Protein AF-A0A7V3ENQ7-F1 (afdb_monomer)

Structure (mmCIF, N/CA/C/O backbone):
data_AF-A0A7V3ENQ7-F1
#
_entry.id   AF-A0A7V3ENQ7-F1
#
loop_
_atom_site.group_PDB
_atom_site.id
_atom_site.type_symbol
_atom_site.label_atom_id
_atom_site.label_alt_id
_atom_site.label_comp_id
_atom_site.label_asym_id
_atom_site.label_entity_id
_atom_site.label_seq_id
_atom_site.pdbx_PDB_ins_code
_atom_site.Cartn_x
_atom_site.Cartn_y
_atom_site.Cartn_z
_atom_site.occupancy
_atom_site.B_iso_or_equiv
_atom_site.auth_seq_id
_atom_site.auth_comp_id
_atom_site.auth_asym_id
_atom_site.auth_atom_id
_atom_site.pdbx_PDB_model_num
ATOM 1 N N . MET A 1 1 ? 1.876 -12.718 -25.142 1.00 36.97 1 MET A N 1
ATOM 2 C CA . MET A 1 1 ? 2.308 -11.353 -25.501 1.00 36.97 1 MET A CA 1
ATOM 3 C C . MET A 1 1 ? 3.352 -10.973 -24.478 1.00 36.97 1 MET A C 1
ATOM 5 O O . MET A 1 1 ? 3.002 -10.937 -23.303 1.00 36.97 1 MET A O 1
ATOM 9 N N . SER A 1 2 ? 4.624 -10.884 -24.873 1.00 44.28 2 SER A N 1
ATOM 10 C CA . SER A 1 2 ? 5.681 -10.521 -23.932 1.00 44.28 2 SER A CA 1
ATOM 11 C C . SER A 1 2 ? 5.459 -9.088 -23.464 1.00 44.28 2 SER A C 1
ATOM 13 O O . SER A 1 2 ? 5.068 -8.216 -24.240 1.00 44.28 2 SER A O 1
ATOM 15 N N . ASP A 1 3 ? 5.636 -8.865 -22.168 1.00 67.50 3 ASP A N 1
ATOM 16 C CA . ASP A 1 3 ? 5.679 -7.521 -21.619 1.00 67.50 3 ASP A CA 1
ATOM 17 C C . ASP A 1 3 ? 6.991 -6.889 -22.104 1.00 67.50 3 ASP A C 1
ATOM 19 O O . ASP A 1 3 ? 8.054 -7.132 -21.536 1.00 67.50 3 ASP A O 1
ATOM 23 N N . SER A 1 4 ? 6.948 -6.153 -23.219 1.00 72.25 4 SER A N 1
ATOM 24 C CA . SER A 1 4 ? 8.139 -5.573 -23.864 1.00 72.25 4 SER A CA 1
ATOM 25 C C . SER A 1 4 ? 8.942 -4.665 -22.924 1.00 72.25 4 SER A C 1
ATOM 27 O O . SER A 1 4 ? 10.122 -4.422 -23.158 1.00 72.25 4 SER A O 1
ATOM 29 N N . LEU A 1 5 ? 8.333 -4.194 -21.829 1.00 81.75 5 LEU A N 1
ATOM 30 C CA . LEU A 1 5 ? 9.021 -3.445 -20.784 1.00 81.75 5 LEU A CA 1
ATOM 31 C C . LEU A 1 5 ? 9.918 -4.348 -19.915 1.00 81.75 5 LEU A C 1
ATOM 33 O O . LEU A 1 5 ? 10.999 -3.932 -19.504 1.00 81.75 5 LEU A O 1
ATOM 37 N N . VAL A 1 6 ? 9.521 -5.601 -19.681 1.00 80.50 6 VAL A N 1
ATOM 38 C CA . VAL A 1 6 ? 10.340 -6.601 -18.973 1.00 80.50 6 VAL A CA 1
ATOM 39 C C . VAL A 1 6 ? 11.593 -6.947 -19.776 1.00 80.50 6 VAL A C 1
ATOM 41 O O . VAL A 1 6 ? 12.679 -7.028 -19.206 1.00 80.50 6 VAL A O 1
ATOM 44 N N . GLU A 1 7 ? 11.475 -7.101 -21.098 1.00 82.56 7 GLU A N 1
ATOM 45 C CA . GLU A 1 7 ? 12.634 -7.318 -21.980 1.00 82.56 7 GLU A CA 1
ATOM 46 C C . GLU A 1 7 ? 13.623 -6.142 -21.915 1.00 82.56 7 GLU A C 1
ATOM 48 O O . GLU A 1 7 ? 14.837 -6.350 -21.855 1.00 82.56 7 GLU A O 1
ATOM 53 N N . LEU A 1 8 ? 13.093 -4.918 -21.835 1.00 88.81 8 LEU A N 1
ATOM 54 C CA . LEU A 1 8 ? 13.841 -3.672 -21.668 1.00 88.81 8 LEU A CA 1
ATOM 55 C C . LEU A 1 8 ? 14.684 -3.688 -20.384 1.00 88.81 8 LEU A C 1
ATOM 57 O O . LEU A 1 8 ? 15.897 -3.477 -20.424 1.00 88.81 8 LEU A O 1
ATOM 61 N N . TRP A 1 9 ? 14.060 -4.018 -19.251 1.00 89.44 9 TRP A N 1
ATOM 62 C CA . TRP A 1 9 ? 14.733 -4.070 -17.951 1.00 89.44 9 TRP A CA 1
ATOM 63 C C . TRP A 1 9 ? 15.719 -5.227 -17.826 1.00 89.44 9 TRP A C 1
ATOM 65 O O . TRP A 1 9 ? 16.797 -5.047 -17.265 1.00 89.44 9 TRP A O 1
ATOM 75 N N . ASN A 1 10 ? 15.417 -6.386 -18.411 1.00 85.31 10 ASN A N 1
ATOM 76 C CA . ASN A 1 10 ? 16.356 -7.508 -18.446 1.00 85.31 10 ASN A CA 1
ATOM 77 C C . ASN A 1 10 ? 17.623 -7.174 -19.254 1.00 85.31 10 ASN A C 1
ATOM 79 O O . ASN A 1 10 ? 18.696 -7.701 -18.968 1.00 85.31 10 ASN A O 1
ATOM 83 N N . ARG A 1 11 ? 17.523 -6.285 -20.251 1.00 91.25 11 ARG A N 1
ATOM 84 C CA . ARG A 1 11 ? 18.664 -5.827 -21.060 1.00 91.25 11 ARG A CA 1
ATOM 85 C C . ARG A 1 11 ? 19.467 -4.704 -20.390 1.00 91.25 11 ARG A C 1
ATOM 87 O O . ARG A 1 11 ? 20.580 -4.420 -20.829 1.00 91.25 11 ARG A O 1
ATOM 94 N N . ALA A 1 12 ? 18.950 -4.084 -19.325 1.00 91.94 12 ALA A N 1
ATOM 95 C CA . ALA A 1 12 ? 19.551 -2.901 -18.708 1.00 91.94 12 ALA A CA 1
ATOM 96 C C . ALA A 1 12 ? 20.969 -3.129 -18.164 1.00 91.94 12 ALA A C 1
ATOM 98 O O . ALA A 1 12 ? 21.810 -2.239 -18.285 1.00 91.94 12 ALA A O 1
ATOM 99 N N . ASP A 1 13 ? 21.270 -4.320 -17.644 1.00 88.75 13 ASP A N 1
ATOM 100 C CA . ASP A 1 13 ? 22.594 -4.648 -17.095 1.00 88.75 13 ASP A CA 1
ATOM 101 C C . ASP A 1 13 ? 23.530 -5.367 -18.082 1.00 88.75 13 ASP A C 1
ATOM 103 O O . ASP A 1 13 ? 24.673 -5.667 -17.731 1.00 88.75 13 ASP A O 1
ATOM 107 N N . ALA A 1 14 ? 23.113 -5.595 -19.334 1.00 90.25 14 ALA A N 1
ATOM 108 C CA . ALA A 1 14 ? 24.039 -6.029 -20.383 1.00 90.25 14 ALA A CA 1
ATOM 109 C C . ALA A 1 14 ? 25.097 -4.940 -20.611 1.00 90.25 14 ALA A C 1
ATOM 111 O O . ALA A 1 14 ? 24.766 -3.765 -20.514 1.00 90.25 14 ALA A O 1
ATOM 112 N N . ARG A 1 15 ? 26.356 -5.272 -20.936 1.00 87.50 15 ARG A N 1
ATOM 113 C CA . ARG A 1 15 ? 27.377 -4.246 -21.260 1.00 87.50 15 ARG A CA 1
ATOM 114 C C . ARG A 1 15 ? 26.937 -3.398 -22.458 1.00 87.50 15 ARG A C 1
ATOM 116 O O . ARG A 1 15 ? 26.977 -2.170 -22.397 1.00 87.50 15 ARG A O 1
ATOM 123 N N . GLU A 1 16 ? 26.396 -4.065 -23.470 1.00 90.00 16 GLU A N 1
ATOM 124 C CA . GLU A 1 16 ? 25.780 -3.466 -24.649 1.00 90.00 16 GLU A CA 1
ATOM 125 C C . GLU A 1 16 ? 24.264 -3.696 -24.595 1.00 90.00 16 GLU A C 1
ATOM 127 O O . GLU A 1 16 ? 23.785 -4.792 -24.887 1.00 90.00 16 GLU A O 1
ATOM 132 N N . PRO A 1 17 ? 23.477 -2.690 -24.186 1.00 92.94 17 PRO A N 1
ATOM 133 C CA . PRO A 1 17 ? 22.050 -2.831 -23.933 1.00 92.94 17 PRO A CA 1
ATOM 134 C C . PRO A 1 17 ? 21.263 -2.637 -25.237 1.00 92.94 17 PRO A C 1
ATOM 136 O O . PRO A 1 17 ? 20.407 -1.756 -25.348 1.00 92.94 17 PRO A O 1
ATOM 139 N N . ARG A 1 18 ? 21.649 -3.397 -26.263 1.00 93.00 18 ARG A N 1
ATOM 140 C CA . ARG A 1 18 ? 21.190 -3.232 -27.642 1.00 93.00 18 ARG A CA 1
ATOM 141 C C . ARG A 1 18 ? 20.145 -4.281 -27.998 1.00 93.00 18 ARG A C 1
ATOM 143 O O . ARG A 1 18 ? 20.180 -5.380 -27.454 1.00 93.00 18 ARG A O 1
ATOM 150 N N . PHE A 1 19 ? 19.257 -3.942 -28.923 1.00 91.69 19 PHE A N 1
ATOM 151 C CA . PHE A 1 19 ? 18.275 -4.825 -29.543 1.00 91.69 19 PHE A CA 1
ATOM 152 C C . PHE A 1 19 ? 18.487 -4.811 -31.055 1.00 91.69 19 PHE A C 1
ATOM 154 O O . PHE A 1 19 ? 18.636 -3.748 -31.667 1.00 91.69 19 PHE A O 1
ATOM 161 N N . SER A 1 20 ? 18.511 -5.994 -31.652 1.00 89.75 20 SER A N 1
ATOM 162 C CA . SER A 1 20 ? 18.558 -6.183 -33.100 1.00 89.75 20 SER A CA 1
ATOM 163 C C . SER A 1 20 ? 17.217 -5.847 -33.756 1.00 89.75 20 SER A C 1
ATOM 165 O O . SER A 1 20 ? 16.162 -5.881 -33.120 1.00 89.75 20 SER A O 1
ATOM 167 N N . GLY A 1 21 ? 17.245 -5.564 -35.058 1.00 87.56 21 GLY A N 1
ATOM 168 C CA . GLY A 1 21 ? 16.031 -5.365 -35.846 1.00 87.56 21 GLY A CA 1
ATOM 169 C C . GLY A 1 21 ? 15.117 -6.592 -35.852 1.00 87.56 21 GLY A C 1
ATOM 170 O O . GLY A 1 21 ? 13.901 -6.436 -35.892 1.00 87.56 21 GLY A O 1
ATOM 171 N N . ASP A 1 22 ? 15.687 -7.797 -35.746 1.00 84.19 22 ASP A N 1
ATOM 172 C CA . ASP A 1 22 ? 14.927 -9.047 -35.635 1.00 84.19 22 ASP A CA 1
ATOM 173 C C . ASP A 1 22 ? 14.180 -9.147 -34.291 1.00 84.19 22 ASP A C 1
ATOM 175 O O . ASP A 1 22 ? 12.995 -9.473 -34.278 1.00 84.19 22 ASP A O 1
ATOM 179 N N . GLU A 1 23 ? 14.826 -8.803 -33.167 1.00 86.88 23 GLU A N 1
ATOM 180 C CA . GLU A 1 23 ? 14.172 -8.755 -31.846 1.00 86.88 23 GLU A CA 1
ATOM 181 C C . GLU A 1 23 ? 13.041 -7.721 -31.815 1.00 86.88 23 GLU A C 1
ATOM 183 O O . GLU A 1 23 ? 11.924 -8.021 -31.402 1.00 86.88 23 GLU A O 1
ATOM 188 N N . VAL A 1 24 ? 13.316 -6.508 -32.300 1.00 88.75 24 VAL A N 1
ATOM 189 C CA . VAL A 1 24 ? 12.332 -5.417 -32.322 1.00 88.75 24 VAL A CA 1
ATOM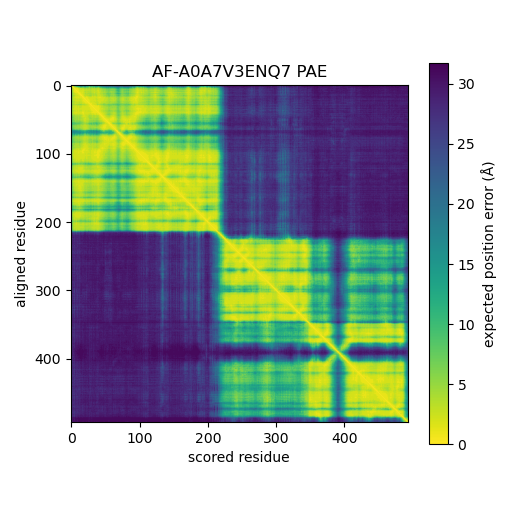 190 C C . VAL A 1 24 ? 11.184 -5.716 -33.288 1.00 88.75 24 VAL A C 1
ATOM 192 O O . VAL A 1 24 ? 10.040 -5.362 -33.011 1.00 88.75 24 VAL A O 1
ATOM 195 N N . GLY A 1 25 ? 11.461 -6.399 -34.401 1.00 85.62 25 GLY A N 1
ATOM 196 C CA . GLY A 1 25 ? 10.451 -6.850 -35.358 1.00 85.62 25 GLY A CA 1
ATOM 197 C C . GLY A 1 25 ? 9.540 -7.962 -34.828 1.00 85.62 25 GLY A C 1
ATOM 198 O O . GLY A 1 25 ? 8.466 -8.171 -35.386 1.00 85.62 25 GLY A O 1
ATOM 199 N N . ALA A 1 26 ? 9.940 -8.660 -33.760 1.00 86.31 26 ALA A N 1
ATOM 200 C CA . ALA A 1 26 ? 9.102 -9.647 -33.079 1.00 86.31 26 ALA A CA 1
ATOM 201 C C . ALA A 1 26 ? 8.132 -9.016 -32.062 1.00 86.31 26 ALA A C 1
ATOM 203 O O . ALA A 1 26 ? 7.212 -9.689 -31.587 1.00 86.31 26 ALA A O 1
ATOM 204 N N . TRP A 1 27 ? 8.319 -7.740 -31.710 1.00 87.81 27 TRP A N 1
ATOM 205 C CA . TRP A 1 27 ? 7.384 -7.012 -30.856 1.00 87.81 27 TRP A CA 1
ATOM 206 C C . TRP A 1 27 ? 6.069 -6.723 -31.584 1.00 87.81 27 TRP A C 1
ATOM 208 O O . TRP A 1 27 ? 5.997 -6.709 -32.810 1.00 87.81 27 TRP A O 1
ATOM 218 N N . ALA A 1 28 ? 5.011 -6.457 -30.815 1.00 86.62 28 ALA A N 1
ATOM 219 C CA . ALA A 1 28 ? 3.743 -6.033 -31.396 1.00 86.62 28 ALA A CA 1
ATOM 220 C C . ALA A 1 28 ? 3.892 -4.699 -32.154 1.00 86.62 28 ALA A C 1
ATOM 222 O O . ALA A 1 28 ? 4.667 -3.820 -31.758 1.00 86.62 28 ALA A O 1
ATOM 223 N N . ASP A 1 29 ? 3.105 -4.538 -33.220 1.00 86.38 29 ASP A N 1
ATOM 224 C CA . ASP A 1 29 ? 3.149 -3.356 -34.079 1.00 86.38 29 ASP A CA 1
ATOM 225 C C . ASP A 1 29 ? 3.045 -2.052 -33.272 1.00 86.38 29 ASP A C 1
ATOM 227 O O . ASP A 1 29 ? 2.186 -1.876 -32.406 1.00 86.38 29 ASP A O 1
ATOM 231 N N . GLY A 1 30 ? 3.952 -1.115 -33.556 1.00 87.25 30 GLY A N 1
ATOM 232 C CA . GLY A 1 30 ? 3.986 0.203 -32.920 1.00 87.25 30 GLY A CA 1
ATOM 233 C C . GLY A 1 30 ? 4.641 0.258 -31.534 1.00 87.25 30 GLY A C 1
ATOM 234 O O . GLY A 1 30 ? 4.912 1.364 -31.065 1.00 87.25 30 GLY A O 1
ATOM 235 N N . VAL A 1 31 ? 4.976 -0.874 -30.898 1.00 89.06 31 VAL A N 1
ATOM 236 C CA . VAL A 1 31 ? 5.650 -0.886 -29.582 1.00 89.06 31 VAL A CA 1
ATOM 237 C C . VAL A 1 31 ? 7.009 -0.194 -29.643 1.00 89.06 31 VAL A C 1
ATOM 239 O O . VAL A 1 31 ? 7.271 0.694 -28.838 1.00 89.06 31 VAL A O 1
ATOM 242 N N . ALA A 1 32 ? 7.846 -0.534 -30.626 1.00 89.81 32 ALA A N 1
ATOM 243 C CA . ALA A 1 32 ? 9.172 0.065 -30.790 1.00 89.81 32 ALA A CA 1
ATOM 244 C C . ALA A 1 32 ? 9.101 1.589 -30.943 1.00 89.81 32 ALA A C 1
ATOM 246 O O . ALA A 1 32 ? 9.816 2.331 -30.273 1.00 89.81 32 ALA A O 1
ATOM 247 N N . LYS A 1 33 ? 8.172 2.055 -31.787 1.00 91.06 33 LYS A N 1
ATOM 248 C CA . LYS A 1 33 ? 7.917 3.480 -31.988 1.00 91.06 33 LYS A CA 1
ATOM 249 C C . LYS A 1 33 ? 7.481 4.139 -30.682 1.00 91.06 33 LYS A C 1
ATOM 251 O O . LYS A 1 33 ? 8.047 5.153 -30.307 1.00 91.06 33 LYS A O 1
ATOM 256 N N . ARG A 1 34 ? 6.540 3.535 -29.954 1.00 90.62 34 ARG A N 1
ATOM 257 C CA . ARG A 1 34 ? 6.065 4.055 -28.668 1.00 90.62 34 ARG A CA 1
ATOM 258 C C . ARG A 1 34 ? 7.189 4.143 -27.635 1.00 90.62 34 ARG A C 1
ATOM 260 O O . ARG A 1 34 ? 7.300 5.158 -26.963 1.00 90.62 34 ARG A O 1
ATOM 267 N N . LEU A 1 35 ? 8.030 3.115 -27.515 1.00 92.12 35 LEU A N 1
ATOM 268 C CA . LEU A 1 35 ? 9.184 3.127 -26.611 1.00 92.12 35 LEU A CA 1
ATOM 269 C C . LEU A 1 35 ? 10.190 4.224 -26.988 1.00 92.12 35 LEU A C 1
ATOM 271 O O . LEU A 1 35 ? 10.730 4.878 -26.098 1.00 92.12 35 LEU A O 1
ATOM 275 N N . ALA A 1 36 ? 10.408 4.450 -28.285 1.00 93.19 36 ALA A N 1
ATOM 276 C CA . ALA A 1 36 ? 11.270 5.515 -28.786 1.00 93.19 36 ALA A CA 1
ATOM 277 C C . ALA A 1 36 ? 10.685 6.914 -28.540 1.00 93.19 36 ALA A C 1
ATOM 279 O O . ALA A 1 36 ? 11.388 7.794 -28.050 1.00 93.19 36 ALA A O 1
ATOM 280 N N . ASP A 1 37 ? 9.389 7.099 -28.798 1.00 91.88 37 ASP A N 1
ATOM 281 C CA . ASP A 1 37 ? 8.661 8.349 -28.545 1.00 91.88 37 ASP A CA 1
ATOM 282 C C . ASP A 1 37 ? 8.647 8.690 -27.040 1.00 91.88 37 ASP A C 1
ATOM 284 O O . ASP A 1 37 ? 8.674 9.859 -26.661 1.00 91.88 37 ASP A O 1
ATOM 288 N N . CYS A 1 38 ? 8.675 7.672 -26.171 1.00 90.81 38 CYS A N 1
ATOM 289 C CA . CYS A 1 38 ? 8.813 7.825 -24.718 1.00 90.81 38 CYS A CA 1
ATOM 290 C C . CYS A 1 38 ? 10.265 8.034 -24.247 1.00 90.81 38 CYS A C 1
ATOM 292 O O . CYS A 1 38 ? 10.496 8.168 -23.046 1.00 90.81 38 CYS A O 1
ATOM 294 N N . GLY A 1 39 ? 11.247 8.010 -25.154 1.00 93.56 39 GLY A N 1
ATOM 295 C CA . GLY A 1 39 ? 12.667 8.143 -24.828 1.00 93.56 39 GLY A CA 1
ATOM 296 C C . GLY A 1 39 ? 13.262 6.950 -24.072 1.00 93.56 39 GLY A C 1
ATOM 297 O O . GLY A 1 39 ? 14.242 7.117 -23.359 1.00 93.56 39 GLY A O 1
ATOM 298 N N . LEU A 1 40 ? 12.676 5.752 -24.169 1.00 94.31 40 LEU A N 1
ATOM 299 C CA . LEU A 1 40 ? 13.190 4.557 -23.480 1.00 94.31 40 LEU A CA 1
ATOM 300 C C . LEU A 1 40 ? 14.239 3.813 -24.312 1.00 94.31 40 LEU A C 1
ATOM 302 O O . LEU A 1 40 ? 15.171 3.218 -23.769 1.00 94.31 40 LEU A O 1
ATOM 306 N N . ILE A 1 41 ? 14.091 3.863 -25.634 1.00 95.25 41 ILE A N 1
ATOM 307 C CA . ILE A 1 41 ? 15.062 3.342 -26.593 1.00 95.25 41 ILE A CA 1
ATOM 308 C C . ILE A 1 41 ? 15.382 4.405 -27.632 1.00 95.25 41 ILE A C 1
ATOM 310 O O . ILE A 1 41 ? 14.550 5.252 -27.950 1.00 95.25 41 ILE A O 1
ATOM 314 N N . ARG A 1 42 ? 16.566 4.319 -28.226 1.00 95.50 42 ARG A N 1
ATOM 315 C CA . ARG A 1 42 ? 16.942 5.127 -29.384 1.00 95.50 42 ARG A CA 1
ATOM 316 C C . ARG A 1 42 ? 17.550 4.253 -30.463 1.00 95.50 42 ARG A C 1
ATOM 318 O O . ARG A 1 42 ? 18.205 3.254 -30.172 1.00 95.50 42 ARG A O 1
ATOM 325 N N . ARG A 1 43 ? 17.324 4.626 -31.720 1.00 94.50 43 ARG A N 1
ATOM 326 C CA . ARG A 1 43 ? 17.978 3.966 -32.848 1.00 94.50 43 ARG A CA 1
ATOM 327 C C . ARG A 1 43 ? 19.461 4.329 -32.841 1.00 94.50 43 ARG A C 1
ATOM 329 O O . ARG A 1 43 ? 19.805 5.497 -32.665 1.00 94.50 43 ARG A O 1
ATOM 336 N N . THR A 1 44 ? 20.308 3.334 -33.056 1.00 93.50 44 THR A N 1
ATOM 337 C CA . THR A 1 44 ? 21.751 3.506 -33.217 1.00 93.50 44 THR A CA 1
ATOM 338 C C . THR A 1 44 ? 22.169 3.176 -34.653 1.00 93.50 44 THR A C 1
ATOM 340 O O . THR A 1 44 ? 21.326 3.001 -35.543 1.00 93.50 44 THR A O 1
ATOM 343 N N . GLU A 1 45 ? 23.470 3.178 -34.904 1.00 92.50 45 GLU A N 1
ATOM 344 C CA . GLU A 1 45 ? 24.058 2.754 -36.170 1.00 92.50 45 GLU A CA 1
ATOM 345 C C . GLU A 1 45 ? 23.594 1.344 -36.568 1.00 92.50 45 GLU A C 1
ATOM 347 O O . GLU A 1 45 ? 23.321 0.487 -35.728 1.00 92.50 45 GLU A O 1
ATOM 352 N N . ASN A 1 46 ? 23.410 1.132 -37.872 1.00 91.50 46 ASN A N 1
ATOM 353 C CA . ASN A 1 46 ? 22.965 -0.166 -38.369 1.00 91.50 46 ASN A CA 1
ATOM 354 C C . ASN A 1 46 ? 24.054 -1.219 -38.123 1.00 91.50 46 ASN A C 1
ATOM 356 O O . ASN A 1 46 ? 25.240 -0.903 -38.184 1.00 91.50 46 ASN A O 1
ATOM 360 N N . VAL A 1 47 ? 23.654 -2.475 -37.930 1.00 90.00 47 VAL A N 1
ATOM 361 C CA . VAL A 1 47 ? 24.617 -3.580 -37.871 1.00 90.00 47 VAL A CA 1
ATOM 362 C C . VAL A 1 47 ? 25.264 -3.812 -39.236 1.00 90.00 47 VAL A C 1
ATOM 364 O O . VAL A 1 47 ? 24.609 -3.729 -40.280 1.00 90.00 47 VAL A O 1
ATOM 367 N N . GLU A 1 48 ? 26.558 -4.114 -39.215 1.00 90.31 48 GLU A N 1
ATOM 368 C CA . GLU A 1 48 ? 27.350 -4.406 -40.415 1.00 90.31 48 GLU A CA 1
ATOM 369 C C . GLU A 1 48 ? 27.351 -5.899 -40.763 1.00 90.31 48 GLU A C 1
ATOM 371 O O . GLU A 1 48 ? 27.637 -6.257 -41.901 1.00 90.31 48 GLU A O 1
ATOM 376 N N . SER A 1 49 ? 26.949 -6.757 -39.823 1.00 88.56 49 SER A N 1
ATOM 377 C CA . SER A 1 49 ? 26.815 -8.202 -39.997 1.00 88.56 49 SER A CA 1
ATOM 378 C C . SER A 1 49 ? 25.486 -8.709 -39.438 1.00 88.56 49 SER A C 1
ATOM 380 O O . SER A 1 49 ? 24.885 -8.094 -38.552 1.00 88.56 49 SER A O 1
ATOM 382 N N . VAL A 1 50 ? 24.987 -9.821 -39.981 1.00 85.38 50 VAL A N 1
ATOM 383 C CA . VAL A 1 50 ? 23.740 -10.459 -39.525 1.00 85.38 50 VAL A CA 1
ATOM 384 C C . VAL A 1 50 ? 23.863 -11.977 -39.493 1.00 85.38 50 VAL A C 1
ATOM 386 O O . VAL A 1 50 ? 24.630 -12.573 -40.247 1.00 85.38 50 VAL A O 1
ATOM 389 N N . VAL A 1 51 ? 23.049 -12.606 -38.645 1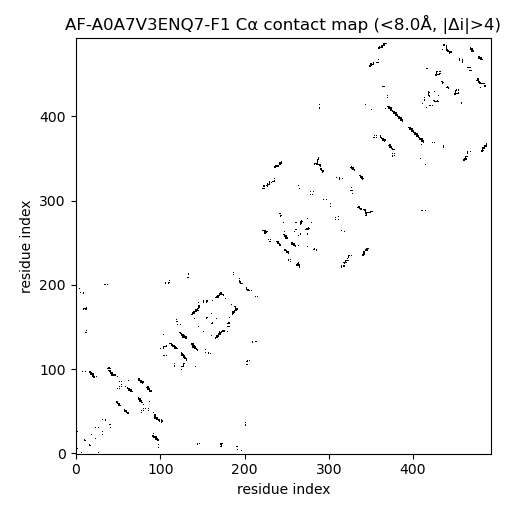.00 83.50 51 VAL A N 1
ATOM 390 C CA . VAL A 1 51 ? 22.835 -14.056 -38.666 1.00 83.50 51 VAL A CA 1
ATOM 391 C C . VAL A 1 51 ? 22.012 -14.422 -39.904 1.00 83.50 51 VAL A C 1
ATOM 393 O O . VAL A 1 51 ? 20.928 -13.871 -40.143 1.00 83.50 51 VAL A O 1
ATOM 396 N N . CYS A 1 52 ? 22.534 -15.354 -40.696 1.00 81.25 52 CYS A N 1
ATOM 397 C CA . CYS A 1 52 ? 21.854 -15.917 -41.852 1.00 81.25 52 CYS A CA 1
ATOM 398 C C . CYS A 1 52 ? 20.610 -16.702 -41.418 1.00 81.25 52 CYS A C 1
ATOM 400 O O . CYS A 1 52 ? 20.696 -17.611 -40.600 1.00 81.25 52 CYS A O 1
ATOM 402 N N . ASP A 1 53 ? 19.459 -16.370 -42.001 1.00 83.00 53 ASP A N 1
ATOM 403 C CA . ASP A 1 53 ? 18.170 -17.038 -41.776 1.00 83.00 53 ASP A CA 1
ATOM 404 C C . ASP A 1 53 ? 17.869 -18.127 -42.821 1.00 83.00 53 ASP A C 1
ATOM 406 O O . ASP A 1 53 ? 16.838 -18.792 -42.743 1.00 83.00 53 ASP A O 1
ATOM 410 N N . ALA A 1 54 ? 18.753 -18.305 -43.807 1.00 78.44 54 ALA A N 1
ATOM 411 C CA . ALA A 1 54 ? 18.572 -19.273 -44.884 1.00 78.44 54 ALA A CA 1
ATOM 412 C C . ALA A 1 54 ? 19.201 -20.642 -44.585 1.00 78.44 54 ALA A C 1
ATOM 414 O O . ALA A 1 54 ? 18.637 -21.650 -44.994 1.00 78.44 54 ALA A O 1
ATOM 415 N N . CYS A 1 55 ? 20.354 -20.687 -43.907 1.00 77.31 55 CYS A N 1
ATOM 416 C CA . CYS A 1 55 ? 21.036 -21.944 -43.579 1.00 77.31 55 CYS A CA 1
ATOM 417 C C . CYS A 1 55 ? 20.616 -22.468 -42.205 1.00 77.31 55 CYS A C 1
ATOM 419 O O . CYS A 1 55 ? 20.278 -21.700 -41.304 1.00 77.31 55 CYS A O 1
ATOM 421 N N . ALA A 1 56 ? 20.724 -23.782 -42.012 1.00 71.19 56 ALA A N 1
ATOM 422 C CA . ALA A 1 56 ? 20.429 -24.399 -40.719 1.00 71.19 56 ALA A CA 1
ATOM 423 C C . ALA A 1 56 ? 21.453 -24.016 -39.631 1.00 71.19 56 ALA A C 1
ATOM 425 O O . ALA A 1 56 ? 21.129 -24.032 -38.446 1.00 71.19 56 ALA A O 1
ATOM 426 N N . GLY A 1 57 ? 22.684 -23.676 -40.032 1.00 69.06 57 GLY A N 1
ATOM 427 C CA . GLY A 1 57 ? 23.777 -23.344 -39.116 1.00 69.06 57 GLY A CA 1
ATOM 428 C C . GLY A 1 57 ? 23.722 -21.941 -38.505 1.00 69.06 57 GLY A C 1
ATOM 429 O O . GLY A 1 57 ? 24.447 -21.694 -37.546 1.00 69.06 57 GLY A O 1
ATOM 430 N N . GLY A 1 58 ? 22.904 -21.024 -39.039 1.00 79.75 58 GLY A N 1
ATOM 431 C CA . GLY A 1 58 ? 22.797 -19.654 -38.524 1.00 79.75 58 GLY A CA 1
ATOM 432 C C . GLY A 1 58 ? 24.136 -18.908 -38.483 1.00 79.75 58 GLY A C 1
ATOM 433 O O . GLY A 1 58 ? 24.473 -18.295 -37.471 1.00 79.75 58 GLY A O 1
ATOM 434 N N . HIS A 1 59 ? 24.944 -18.993 -39.547 1.00 79.12 59 HIS A N 1
ATOM 435 C CA . HIS A 1 59 ? 26.255 -18.337 -39.567 1.00 79.12 59 HIS A CA 1
ATOM 436 C C . HIS A 1 59 ? 26.115 -16.806 -39.580 1.00 79.12 59 HIS A C 1
ATOM 438 O O . HIS A 1 59 ? 25.147 -16.267 -40.117 1.00 79.12 59 HIS A O 1
ATOM 444 N N . VAL A 1 60 ? 27.087 -16.106 -38.994 1.00 86.19 60 VAL A N 1
ATOM 445 C CA . VAL A 1 60 ? 27.175 -14.637 -39.028 1.00 86.19 60 VAL A CA 1
ATOM 446 C C . VAL A 1 60 ? 28.000 -14.228 -40.241 1.00 86.19 60 VAL A C 1
ATOM 448 O O . VAL A 1 60 ? 29.067 -14.794 -40.466 1.00 86.19 60 VAL A O 1
ATOM 451 N N . GLU A 1 61 ? 27.511 -13.266 -41.019 1.00 89.56 61 GLU A N 1
ATOM 452 C CA . GLU A 1 61 ? 28.185 -12.785 -42.227 1.00 89.56 61 GLU A CA 1
ATOM 453 C C . GLU A 1 61 ? 28.019 -11.274 -42.408 1.00 89.56 61 GLU A C 1
ATOM 455 O O . GLU A 1 61 ? 26.992 -10.700 -42.023 1.00 89.56 61 GLU A O 1
ATOM 460 N N . ASP A 1 62 ? 29.015 -10.652 -43.037 1.00 92.94 62 ASP A N 1
ATOM 461 C CA . ASP A 1 62 ? 29.035 -9.224 -43.330 1.00 92.94 62 ASP A CA 1
ATOM 462 C C . ASP A 1 62 ? 28.061 -8.847 -44.454 1.00 92.94 62 ASP A C 1
ATOM 464 O O . ASP A 1 62 ? 27.904 -9.512 -45.487 1.00 92.94 62 ASP A O 1
ATOM 468 N N . VAL A 1 63 ? 27.397 -7.713 -44.262 1.00 93.38 63 VAL A N 1
ATOM 469 C CA . VAL A 1 63 ? 26.358 -7.216 -45.152 1.00 93.38 63 VAL A CA 1
ATOM 470 C C . VAL A 1 63 ? 26.980 -6.421 -46.293 1.00 93.38 63 VAL A C 1
ATOM 472 O O . VAL A 1 63 ? 27.547 -5.345 -46.127 1.00 93.38 63 VAL A O 1
ATOM 475 N N . THR A 1 64 ? 26.778 -6.907 -47.513 1.00 93.19 64 THR A N 1
ATOM 476 C CA . THR A 1 64 ? 27.153 -6.208 -48.741 1.00 93.19 64 THR A CA 1
ATOM 477 C C . THR A 1 64 ? 25.979 -5.402 -49.292 1.00 93.19 64 THR A C 1
ATOM 479 O O . THR A 1 64 ? 24.935 -5.949 -49.668 1.00 93.19 64 THR A O 1
ATOM 482 N N . PHE A 1 65 ? 26.167 -4.088 -49.424 1.00 90.19 65 PHE A N 1
ATOM 483 C CA . PHE A 1 65 ? 25.201 -3.201 -50.073 1.00 90.19 65 PHE A CA 1
ATOM 484 C C . PHE A 1 65 ? 25.434 -3.135 -51.583 1.00 90.19 65 PHE A C 1
ATOM 486 O O . PHE A 1 65 ? 26.507 -2.763 -52.057 1.00 90.19 65 PHE A O 1
ATOM 493 N N . VAL A 1 66 ? 24.398 -3.436 -52.367 1.00 86.25 66 VAL A N 1
ATOM 494 C CA . VAL A 1 66 ? 24.457 -3.349 -53.830 1.00 86.25 66 VAL A CA 1
ATOM 495 C C . VAL A 1 66 ? 23.813 -2.046 -54.291 1.00 86.25 66 VAL A C 1
ATOM 497 O O . VAL A 1 66 ? 22.589 -1.871 -54.221 1.00 86.25 66 VAL A O 1
ATOM 500 N N . LYS A 1 67 ? 24.643 -1.137 -54.821 1.00 75.44 67 LYS A N 1
ATOM 501 C CA . LYS A 1 67 ? 24.170 0.073 -55.507 1.00 75.44 67 LYS A CA 1
ATOM 502 C C . LYS A 1 67 ? 23.302 -0.335 -56.690 1.00 75.44 67 LYS A C 1
ATOM 504 O O . LYS A 1 67 ? 23.738 -1.048 -57.589 1.00 75.44 67 LYS A O 1
ATOM 509 N N . SER A 1 68 ? 22.050 0.091 -56.651 1.00 73.00 68 SER A N 1
ATOM 510 C CA . SER A 1 68 ? 21.051 -0.235 -57.664 1.00 73.00 68 SER A CA 1
ATOM 511 C C . SER A 1 68 ? 20.772 1.009 -58.528 1.00 73.00 68 SER A C 1
ATOM 513 O O . SER A 1 68 ? 21.121 2.116 -58.108 1.00 73.00 68 SER A O 1
ATOM 515 N N . PRO A 1 69 ? 20.220 0.864 -59.749 1.00 81.19 69 PRO A N 1
ATOM 516 C CA . PRO A 1 69 ? 19.941 1.994 -60.637 1.00 81.19 69 PRO A CA 1
ATOM 517 C C . PRO A 1 69 ? 19.124 3.103 -59.959 1.00 81.19 69 PRO A C 1
ATOM 519 O O . PRO A 1 69 ? 18.360 2.853 -59.023 1.00 81.19 69 PRO A O 1
ATOM 522 N N . ARG A 1 70 ? 19.267 4.339 -60.444 1.00 74.69 70 ARG A N 1
ATOM 523 C CA . ARG A 1 70 ? 18.600 5.522 -59.878 1.00 74.69 70 ARG A CA 1
ATOM 524 C C . ARG A 1 70 ? 17.083 5.276 -59.766 1.00 74.69 70 ARG A C 1
ATOM 526 O O . ARG A 1 70 ? 16.450 4.935 -60.756 1.00 74.69 70 ARG A O 1
ATOM 533 N N . GLY A 1 71 ? 16.525 5.425 -58.562 1.00 75.62 71 GLY A N 1
ATOM 534 C CA . GLY A 1 71 ? 15.100 5.185 -58.277 1.00 75.62 71 GLY A CA 1
ATOM 535 C C . GLY A 1 71 ? 14.760 3.802 -57.707 1.00 75.62 71 GLY A C 1
ATOM 536 O O . GLY A 1 71 ? 13.609 3.567 -57.355 1.00 75.62 71 GLY A O 1
ATOM 537 N N . THR A 1 72 ? 15.734 2.898 -57.562 1.00 78.38 72 THR A N 1
ATOM 538 C CA . THR A 1 72 ? 15.515 1.604 -56.891 1.00 78.38 72 THR A CA 1
ATOM 539 C C . THR A 1 72 ? 15.957 1.641 -55.423 1.00 78.38 72 THR A C 1
ATOM 541 O O . THR A 1 72 ? 16.973 2.268 -55.108 1.00 78.38 72 THR A O 1
ATOM 544 N N . PRO A 1 73 ? 15.213 0.987 -54.507 1.00 77.31 73 PRO A N 1
ATOM 545 C CA . PRO A 1 73 ? 15.565 0.959 -53.093 1.00 77.31 73 PRO A CA 1
ATOM 546 C C . PRO A 1 73 ? 16.887 0.221 -52.870 1.00 77.31 73 PRO A C 1
ATOM 548 O O . PRO A 1 73 ? 17.231 -0.714 -53.599 1.00 77.31 73 PRO A O 1
ATOM 551 N N . MET A 1 74 ? 17.623 0.638 -51.838 1.00 85.06 74 MET A N 1
ATOM 552 C CA . MET A 1 74 ? 18.876 0.005 -51.434 1.00 85.06 74 MET A CA 1
ATOM 553 C C . MET A 1 74 ? 18.657 -1.484 -51.132 1.00 85.06 74 MET A C 1
ATOM 555 O O . MET A 1 74 ? 17.655 -1.871 -50.528 1.00 85.06 74 MET A O 1
ATOM 559 N N . ARG A 1 75 ? 19.593 -2.333 -51.569 1.00 88.69 75 ARG A N 1
ATOM 560 C CA . ARG A 1 75 ? 19.532 -3.785 -51.360 1.00 88.69 75 ARG A CA 1
ATOM 561 C C . ARG A 1 75 ? 20.759 -4.247 -50.589 1.00 88.69 75 ARG A C 1
ATOM 563 O O . ARG A 1 75 ? 21.879 -3.919 -50.974 1.00 88.69 75 ARG A O 1
ATOM 570 N N . ALA A 1 76 ? 20.512 -5.010 -49.534 1.00 91.31 76 ALA A N 1
ATOM 571 C CA . ALA A 1 76 ? 21.517 -5.612 -48.676 1.00 91.31 76 ALA A CA 1
ATOM 572 C C . ALA A 1 76 ? 21.534 -7.132 -48.881 1.00 91.31 76 ALA A C 1
ATOM 574 O O . ALA A 1 76 ? 20.482 -7.745 -49.100 1.00 91.31 76 ALA A O 1
ATOM 575 N N . TYR A 1 77 ? 22.722 -7.727 -48.836 1.00 93.12 77 TYR A N 1
ATOM 576 C CA . TYR A 1 77 ? 22.932 -9.158 -49.034 1.00 93.12 77 TYR A CA 1
ATOM 577 C C . TYR A 1 77 ? 24.028 -9.687 -48.114 1.00 93.12 77 TYR A C 1
ATOM 579 O O . TYR A 1 77 ? 24.944 -8.945 -47.786 1.00 93.12 77 TYR A O 1
ATOM 587 N N . ILE A 1 78 ? 23.971 -10.975 -47.797 1.00 92.38 78 ILE A N 1
ATOM 588 C CA . ILE A 1 78 ? 25.071 -11.737 -47.189 1.00 92.38 78 ILE A CA 1
ATOM 589 C C . ILE A 1 78 ? 25.460 -12.906 -48.098 1.00 92.38 78 ILE A C 1
ATOM 591 O O . ILE A 1 78 ? 24.674 -13.334 -48.957 1.00 92.38 78 ILE A O 1
ATOM 595 N N . HIS A 1 79 ? 26.670 -13.427 -47.910 1.00 92.44 79 HIS A N 1
ATOM 596 C CA . HIS A 1 79 ? 27.111 -14.676 -48.520 1.00 92.44 79 HIS A CA 1
ATOM 597 C C . HIS A 1 79 ? 26.826 -15.864 -47.589 1.00 92.44 79 HIS A C 1
ATOM 599 O O . HIS A 1 79 ? 27.272 -15.925 -46.453 1.00 92.44 79 HIS A O 1
ATOM 605 N N . CYS A 1 80 ? 26.046 -16.828 -48.061 1.00 87.19 80 CYS A N 1
ATOM 606 C CA . CYS A 1 80 ? 25.765 -18.070 -47.364 1.00 87.19 80 CYS A CA 1
ATOM 607 C C . CYS A 1 80 ? 26.534 -19.222 -48.021 1.00 87.19 80 CYS A C 1
ATOM 609 O O . CYS A 1 80 ? 26.351 -19.438 -49.221 1.00 87.19 80 CYS A O 1
ATOM 611 N N . PRO A 1 81 ? 27.326 -20.002 -47.263 1.00 81.38 81 PRO A N 1
ATOM 612 C CA . PRO A 1 81 ? 28.025 -21.167 -47.804 1.00 81.38 81 PRO A CA 1
ATOM 613 C C . PRO A 1 81 ? 27.086 -22.211 -48.432 1.00 81.38 81 PRO A C 1
ATOM 615 O O . PRO A 1 81 ? 27.457 -22.864 -49.402 1.00 81.38 81 PRO A O 1
ATOM 618 N N . GLU A 1 82 ? 25.863 -22.346 -47.906 1.00 88.12 82 GLU A N 1
ATOM 619 C CA . GLU A 1 82 ? 24.868 -23.331 -48.360 1.00 88.12 82 GLU A CA 1
ATOM 620 C C . GLU A 1 82 ? 23.969 -22.804 -49.491 1.00 88.12 82 GLU A C 1
ATOM 622 O O . GLU A 1 82 ? 23.609 -23.545 -50.405 1.00 88.12 82 GLU A O 1
ATOM 627 N N . HIS A 1 83 ? 23.607 -21.516 -49.452 1.00 84.75 83 HIS A N 1
ATOM 628 C CA . HIS A 1 83 ? 22.574 -20.933 -50.322 1.00 84.75 83 HIS A CA 1
ATOM 629 C C . HIS A 1 83 ? 23.071 -19.787 -51.214 1.00 84.75 83 HIS A C 1
ATOM 631 O O . HIS A 1 83 ? 22.290 -19.165 -51.937 1.00 84.75 83 HIS A O 1
ATOM 637 N N . GLY A 1 84 ? 24.371 -19.490 -51.197 1.00 91.25 84 GLY A N 1
ATOM 638 C CA . GLY A 1 84 ? 24.960 -18.410 -51.978 1.00 91.25 84 GLY A CA 1
ATOM 639 C C . GLY A 1 84 ? 24.475 -17.038 -51.511 1.00 91.25 84 GLY A C 1
ATOM 640 O O . GLY A 1 84 ? 24.565 -16.696 -50.340 1.00 91.25 84 GLY A O 1
ATOM 641 N N . ARG A 1 85 ? 23.997 -16.189 -52.423 1.00 92.25 85 ARG A N 1
ATOM 642 C CA . ARG A 1 85 ? 23.610 -14.813 -52.077 1.00 92.25 85 ARG A CA 1
ATOM 643 C C . ARG A 1 85 ? 22.222 -14.771 -51.435 1.00 92.25 85 ARG A C 1
ATOM 645 O O . ARG A 1 85 ? 21.222 -14.933 -52.130 1.00 92.25 85 ARG A O 1
ATOM 652 N N . VAL A 1 86 ? 22.159 -14.422 -50.155 1.00 90.75 86 VAL A N 1
ATOM 653 C CA . VAL A 1 86 ? 20.900 -14.267 -49.410 1.00 90.75 86 VAL A CA 1
ATOM 654 C C . VAL A 1 86 ? 20.581 -12.783 -49.259 1.00 90.75 86 VAL A C 1
ATOM 656 O O . VAL A 1 86 ? 21.458 -11.977 -48.956 1.00 90.75 86 VAL A O 1
ATOM 659 N N . ARG A 1 87 ? 19.330 -12.390 -49.522 1.00 91.56 87 ARG A N 1
ATOM 660 C CA . ARG A 1 87 ? 18.881 -10.997 -49.383 1.00 91.56 87 ARG A CA 1
ATOM 661 C C . ARG A 1 87 ? 18.547 -10.697 -47.927 1.00 91.56 87 ARG A C 1
ATOM 663 O O . ARG A 1 87 ? 17.710 -11.376 -47.348 1.00 91.56 87 ARG A O 1
ATOM 670 N N . VAL A 1 88 ? 19.090 -9.604 -47.402 1.00 90.12 88 VAL A N 1
ATOM 671 C CA . VAL A 1 88 ? 18.773 -9.095 -46.064 1.00 90.12 88 VAL A CA 1
ATOM 672 C C . VAL A 1 88 ? 17.768 -7.951 -46.183 1.00 90.12 88 VAL A C 1
ATOM 674 O O . VAL A 1 88 ? 17.930 -7.034 -46.998 1.00 90.12 88 VAL A O 1
ATOM 677 N N . LYS A 1 89 ? 16.687 -8.005 -45.399 1.00 89.69 89 LYS A N 1
ATOM 678 C CA . LYS A 1 89 ? 15.742 -6.883 -45.289 1.00 89.69 89 LYS A CA 1
ATOM 679 C C . LYS A 1 89 ? 16.412 -5.751 -44.507 1.00 89.69 89 LYS A C 1
ATOM 681 O O . LYS A 1 89 ? 17.023 -6.008 -43.478 1.00 89.69 89 LYS A O 1
ATOM 686 N N . LEU A 1 90 ? 16.272 -4.506 -44.967 1.00 89.00 90 LEU A N 1
ATOM 687 C CA . LEU A 1 90 ? 16.933 -3.353 -44.337 1.00 89.00 90 LEU A CA 1
ATOM 688 C C . LEU A 1 90 ? 16.518 -3.152 -42.874 1.00 89.00 90 LEU A C 1
ATOM 690 O O . LEU A 1 90 ? 17.338 -2.712 -42.077 1.00 89.00 90 LEU A O 1
ATOM 694 N N . ASP A 1 91 ? 15.290 -3.524 -42.511 1.00 88.44 91 ASP A N 1
ATOM 695 C CA . ASP A 1 91 ? 14.811 -3.415 -41.129 1.00 88.44 91 ASP A CA 1
ATOM 696 C C . ASP A 1 91 ? 15.582 -4.337 -40.170 1.00 88.44 91 ASP A C 1
ATOM 698 O O . ASP A 1 91 ? 15.810 -3.961 -39.023 1.00 88.44 91 ASP A O 1
ATOM 702 N N . ARG A 1 92 ? 16.096 -5.482 -40.654 1.00 87.75 92 ARG A N 1
ATOM 703 C CA . ARG A 1 92 ? 16.964 -6.389 -39.871 1.00 87.75 92 ARG A CA 1
ATOM 704 C C . ARG A 1 92 ? 18.308 -5.754 -39.521 1.00 87.75 92 ARG A C 1
ATOM 706 O O . ARG A 1 92 ? 18.922 -6.125 -38.530 1.00 87.75 92 ARG A O 1
ATOM 713 N N . LEU A 1 93 ? 18.748 -4.786 -40.329 1.00 91.69 93 LEU A N 1
ATOM 714 C CA . LEU A 1 93 ? 19.990 -4.050 -40.102 1.00 91.69 93 LEU A CA 1
ATOM 715 C C . LEU A 1 93 ? 19.829 -2.959 -39.047 1.00 91.69 93 LEU A C 1
ATOM 717 O O . LEU A 1 93 ? 20.821 -2.391 -38.602 1.00 91.69 93 LEU A O 1
ATOM 721 N N . THR A 1 94 ? 18.593 -2.614 -38.680 1.00 92.31 94 THR A N 1
ATOM 722 C CA . THR A 1 94 ? 18.364 -1.606 -37.649 1.00 92.31 94 THR A CA 1
ATOM 723 C C . THR A 1 94 ? 18.824 -2.130 -36.300 1.00 92.31 94 THR A C 1
ATOM 725 O O . THR A 1 94 ? 18.696 -3.314 -35.994 1.00 92.31 94 THR A O 1
ATOM 728 N N . GLN A 1 95 ? 19.360 -1.231 -35.487 1.00 93.81 95 GLN A N 1
ATOM 729 C CA . GLN A 1 95 ? 19.724 -1.529 -34.118 1.00 93.81 95 GLN A CA 1
ATOM 730 C C . 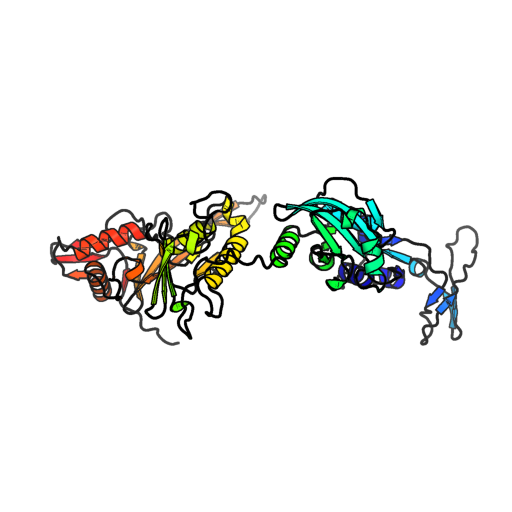GLN A 1 95 ? 19.165 -0.442 -33.213 1.00 93.81 95 GLN A C 1
ATOM 732 O O . GLN A 1 95 ? 19.127 0.742 -33.565 1.00 93.81 95 GLN A O 1
ATOM 737 N N . TRP A 1 96 ? 18.719 -0.865 -32.042 1.00 95.06 96 TRP A N 1
ATOM 738 C CA . TRP A 1 96 ? 18.193 0.000 -31.003 1.00 95.06 96 TRP A CA 1
ATOM 739 C C . TRP A 1 96 ? 19.014 -0.191 -29.743 1.00 95.06 96 TRP A C 1
ATOM 741 O O . TRP A 1 96 ? 19.558 -1.265 -29.512 1.00 95.06 96 TRP A O 1
ATOM 751 N N . GLU A 1 97 ? 19.102 0.832 -28.912 1.00 95.44 97 GLU A N 1
ATOM 752 C CA . GLU A 1 97 ? 19.726 0.734 -27.600 1.00 95.44 97 GLU A CA 1
ATOM 753 C C . GLU A 1 97 ? 18.874 1.422 -26.544 1.00 95.44 97 GLU A C 1
ATOM 755 O O . GLU A 1 97 ? 18.106 2.334 -26.856 1.00 95.44 97 GLU A O 1
ATOM 760 N N . LEU A 1 98 ? 19.017 0.982 -25.295 1.00 95.38 98 LEU A N 1
ATOM 761 C CA . LEU A 1 98 ? 18.428 1.678 -24.157 1.00 95.38 98 LEU A CA 1
ATOM 762 C C . LEU A 1 98 ? 18.985 3.097 -24.048 1.00 95.38 98 LEU A C 1
ATOM 764 O O . LEU A 1 98 ? 20.196 3.290 -23.919 1.00 95.38 98 LEU A O 1
ATOM 768 N N . ASP A 1 99 ? 18.091 4.081 -24.035 1.00 95.62 99 ASP A N 1
ATOM 769 C CA . ASP A 1 99 ? 18.454 5.475 -23.803 1.00 95.62 99 ASP A CA 1
ATOM 770 C C . ASP A 1 99 ? 18.334 5.785 -22.309 1.00 95.62 99 ASP A C 1
ATOM 772 O O . ASP A 1 99 ? 17.291 6.215 -21.830 1.00 95.62 99 ASP A O 1
ATOM 776 N N . PHE A 1 100 ? 19.397 5.554 -21.535 1.00 95.88 100 PHE A N 1
ATOM 777 C CA . PHE A 1 100 ? 19.366 5.804 -20.085 1.00 95.88 100 PHE A CA 1
ATOM 778 C C . PHE A 1 100 ? 19.161 7.275 -19.726 1.00 95.88 100 PHE A C 1
ATOM 780 O O . PHE A 1 100 ? 18.555 7.571 -18.697 1.00 95.88 100 PHE A O 1
ATOM 787 N N . THR A 1 101 ? 19.608 8.196 -20.579 1.00 96.00 101 THR A N 1
ATOM 788 C CA . THR A 1 101 ? 19.352 9.627 -20.398 1.00 96.00 101 THR A CA 1
ATOM 789 C C . THR A 1 101 ? 17.877 9.938 -20.648 1.00 96.00 101 THR A C 1
ATOM 791 O O . THR A 1 101 ? 17.269 10.704 -19.898 1.00 96.00 101 THR A O 1
ATOM 794 N N . GLY A 1 102 ? 17.276 9.324 -21.665 1.00 95.69 102 GLY A N 1
ATOM 795 C CA . GLY A 1 102 ? 15.840 9.393 -21.915 1.00 95.69 102 GLY A CA 1
ATOM 796 C C . GLY A 1 102 ? 15.012 8.741 -20.799 1.00 95.69 102 GLY A C 1
ATOM 797 O O . GLY A 1 102 ? 14.078 9.365 -20.301 1.00 95.69 102 GLY A O 1
ATOM 798 N N . ILE A 1 103 ? 15.421 7.573 -20.290 1.00 95.88 103 ILE A N 1
ATOM 799 C CA . ILE A 1 103 ? 14.813 6.910 -19.124 1.00 95.88 103 ILE A CA 1
ATOM 800 C C . ILE A 1 103 ? 14.901 7.811 -17.887 1.00 95.88 103 ILE A C 1
ATOM 802 O O . ILE A 1 103 ? 13.903 7.988 -17.194 1.00 95.88 103 ILE A O 1
ATOM 806 N N . ALA A 1 104 ? 16.056 8.425 -17.613 1.00 97.06 104 ALA A N 1
ATOM 807 C CA . ALA A 1 104 ? 16.223 9.358 -16.500 1.00 97.06 104 ALA A CA 1
ATOM 808 C C . ALA A 1 104 ? 15.234 10.533 -16.592 1.00 97.06 104 ALA A C 1
ATOM 810 O O . ALA A 1 104 ? 14.571 10.867 -15.607 1.00 97.06 104 ALA A O 1
ATOM 811 N N . LYS A 1 105 ? 15.074 11.116 -17.786 1.00 95.75 105 LYS A N 1
ATOM 812 C CA . LYS A 1 105 ? 14.086 12.176 -18.041 1.00 95.75 105 LYS A CA 1
ATOM 813 C C . LYS A 1 105 ? 12.654 11.678 -17.861 1.00 95.75 105 LYS A C 1
ATOM 815 O O . LYS A 1 105 ? 11.860 12.361 -17.221 1.00 95.75 105 LYS A O 1
ATOM 820 N N . ALA A 1 106 ? 12.337 10.489 -18.367 1.00 94.94 106 ALA A N 1
ATOM 821 C CA . ALA A 1 106 ? 11.013 9.892 -18.246 1.00 94.94 106 ALA A CA 1
ATOM 822 C C . ALA A 1 106 ? 10.642 9.627 -16.777 1.00 94.94 106 ALA A C 1
ATOM 824 O O . ALA A 1 106 ? 9.548 9.982 -16.351 1.00 94.94 106 ALA A O 1
ATOM 825 N N . VAL A 1 107 ? 11.566 9.085 -15.975 1.00 95.44 107 VAL A N 1
ATOM 826 C CA . VAL A 1 107 ? 11.369 8.875 -14.529 1.00 95.44 107 VAL A CA 1
ATOM 827 C C . VAL A 1 107 ? 11.213 10.208 -13.795 1.00 95.44 107 VAL A C 1
ATOM 829 O O . VAL A 1 107 ? 10.338 10.336 -12.940 1.00 95.44 107 VAL A O 1
ATOM 832 N N . SER A 1 108 ? 12.038 11.205 -14.129 1.00 95.62 108 SER A N 1
ATOM 833 C CA . SER A 1 108 ? 11.965 12.543 -13.530 1.00 95.62 108 SER A CA 1
ATOM 834 C C . SER A 1 108 ? 10.615 13.214 -13.798 1.00 95.62 108 SER A C 1
ATOM 836 O O . SER A 1 108 ? 9.966 13.693 -12.867 1.00 95.62 108 SER A O 1
ATOM 838 N N . HIS A 1 109 ? 10.141 13.148 -15.045 1.00 93.62 109 HIS A N 1
ATOM 839 C CA . HIS A 1 109 ? 8.829 13.650 -15.442 1.00 93.62 109 HIS A CA 1
ATOM 840 C C . HIS A 1 109 ? 7.690 12.889 -14.750 1.00 93.62 109 HIS A C 1
ATOM 842 O O . HIS A 1 109 ? 6.795 13.506 -14.182 1.00 93.62 109 HIS A O 1
ATOM 848 N N . ALA A 1 110 ? 7.746 11.554 -14.730 1.00 92.69 110 ALA A N 1
ATOM 849 C CA . ALA A 1 110 ? 6.716 10.710 -14.121 1.00 92.69 110 ALA A CA 1
ATOM 850 C C . ALA A 1 110 ? 6.548 10.929 -12.608 1.00 92.69 110 ALA A C 1
ATOM 852 O O . ALA A 1 110 ? 5.474 10.681 -12.065 1.00 92.69 110 ALA A O 1
ATOM 853 N N . LEU A 1 111 ? 7.605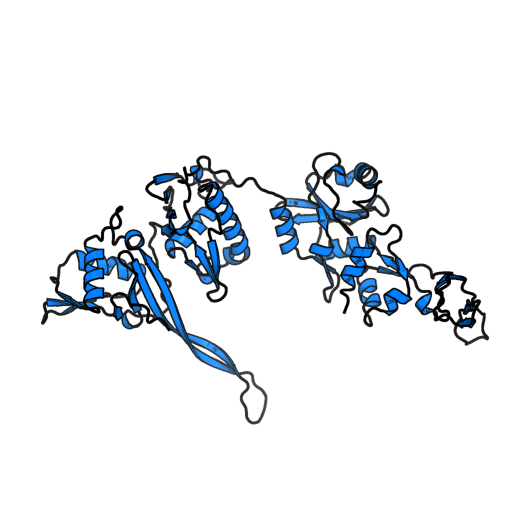 11.368 -11.922 1.00 92.62 111 LEU A N 1
ATOM 854 C CA . LEU A 1 111 ? 7.589 11.675 -10.491 1.00 92.62 111 LEU A CA 1
ATOM 855 C C . LEU A 1 111 ? 7.459 13.174 -10.186 1.00 92.62 111 LEU A C 1
ATOM 857 O O . LEU A 1 111 ? 7.481 13.537 -9.007 1.00 92.62 111 LEU A O 1
ATOM 861 N N . GLU A 1 112 ? 7.333 14.021 -11.213 1.00 92.81 112 GLU A N 1
ATOM 862 C CA . GLU A 1 112 ? 7.257 15.483 -11.095 1.00 92.81 112 GLU A CA 1
ATOM 863 C C . GLU A 1 112 ? 8.410 16.056 -10.247 1.00 92.81 112 GLU A C 1
ATOM 865 O O . GLU A 1 112 ? 8.211 16.851 -9.322 1.00 92.81 112 GLU A O 1
ATOM 870 N N . LEU A 1 113 ? 9.637 15.590 -10.505 1.00 94.00 113 LEU A N 1
ATOM 871 C CA . LEU A 1 113 ? 10.796 15.976 -9.702 1.00 94.00 113 LEU A CA 1
ATOM 872 C C . LEU A 1 113 ? 11.191 17.437 -9.943 1.00 94.00 113 LEU A C 1
ATOM 874 O O . LEU A 1 113 ? 11.134 17.953 -11.056 1.00 94.00 113 LEU A O 1
ATOM 878 N N . ALA A 1 114 ? 11.656 18.097 -8.883 1.00 91.75 114 ALA A N 1
ATOM 879 C CA . ALA A 1 114 ? 12.175 19.453 -8.960 1.00 91.75 114 ALA A CA 1
ATOM 880 C C . ALA A 1 114 ? 13.665 19.476 -9.340 1.00 91.75 114 ALA A C 1
ATOM 882 O O . ALA A 1 114 ? 14.478 18.750 -8.754 1.00 91.75 114 ALA A O 1
ATOM 883 N N . GLY A 1 115 ? 14.027 20.408 -10.223 1.00 89.69 115 GLY A N 1
ATOM 884 C CA . GLY A 1 115 ? 15.394 20.642 -10.689 1.00 89.69 115 GLY A CA 1
ATOM 885 C C . GLY A 1 115 ? 15.733 19.886 -11.972 1.00 89.69 115 GLY A C 1
ATOM 886 O O . GLY A 1 115 ? 15.009 18.986 -12.385 1.00 89.69 115 GLY A O 1
ATOM 887 N N . ASP A 1 116 ? 16.851 20.263 -12.586 1.00 87.69 116 ASP A N 1
ATOM 888 C CA . ASP A 1 116 ? 17.296 19.658 -13.837 1.00 87.69 116 ASP A CA 1
ATOM 889 C C . ASP A 1 116 ? 18.063 18.361 -13.570 1.00 87.69 116 ASP A C 1
ATOM 891 O O . ASP A 1 116 ? 18.953 18.301 -12.713 1.00 87.69 116 ASP A O 1
ATOM 895 N N . GLY A 1 117 ? 17.698 17.313 -14.306 1.00 92.00 117 GLY A N 1
ATOM 896 C CA . GLY A 1 117 ? 18.438 16.061 -14.298 1.00 92.00 117 GLY A CA 1
ATOM 897 C C . GLY A 1 117 ? 19.802 16.221 -14.969 1.00 92.00 117 GLY A C 1
ATOM 898 O O . GLY A 1 117 ? 19.940 16.936 -15.961 1.00 92.00 117 GLY A O 1
ATOM 899 N N . GLU A 1 118 ? 20.808 15.525 -14.452 1.00 95.00 118 GLU A N 1
ATOM 900 C CA . GLU A 1 118 ? 22.163 15.524 -15.006 1.00 95.00 118 GLU A CA 1
ATOM 901 C C . GLU A 1 118 ? 22.765 14.121 -14.952 1.00 95.00 118 GLU A C 1
ATOM 903 O O . GLU A 1 118 ? 22.493 13.335 -14.045 1.00 95.00 118 GLU A O 1
ATOM 908 N N . GLU A 1 119 ? 23.614 13.801 -15.918 1.00 96.56 119 GLU A N 1
ATOM 909 C CA . GLU A 1 119 ? 24.453 12.612 -15.853 1.00 96.56 119 GLU A CA 1
ATOM 910 C C . GLU A 1 119 ? 25.655 12.909 -14.948 1.00 96.56 119 GLU A C 1
ATOM 912 O O . GLU A 1 119 ? 26.543 13.676 -15.311 1.00 96.56 119 GLU A O 1
ATOM 917 N N . VAL A 1 120 ? 25.665 12.338 -13.740 1.00 95.62 120 VAL A N 1
ATOM 918 C CA . VAL A 1 120 ? 26.716 12.598 -12.739 1.00 95.62 120 VAL A CA 1
ATOM 919 C C . VAL A 1 120 ? 27.924 11.684 -12.914 1.00 95.62 120 VAL A C 1
ATOM 921 O O . VAL A 1 120 ? 29.033 12.051 -12.537 1.00 95.62 120 VAL A O 1
ATOM 924 N N . VAL A 1 121 ? 27.717 10.489 -13.472 1.00 95.38 121 VAL A N 1
ATOM 925 C CA . VAL A 1 121 ? 28.788 9.591 -13.908 1.00 95.38 121 VAL A CA 1
ATOM 926 C C . VAL A 1 121 ? 28.396 9.015 -15.261 1.00 95.38 121 VAL A C 1
ATOM 928 O O . VAL A 1 121 ? 27.382 8.320 -15.360 1.00 95.38 121 VAL A O 1
ATOM 931 N N . ALA A 1 122 ? 29.210 9.298 -16.279 1.00 94.06 122 ALA A N 1
ATOM 932 C CA . ALA A 1 122 ? 28.944 8.947 -17.671 1.00 94.06 122 ALA A CA 1
ATOM 933 C C . ALA A 1 122 ? 28.537 7.473 -17.838 1.00 94.06 122 ALA A C 1
ATOM 935 O O . ALA A 1 122 ? 29.241 6.562 -17.399 1.00 94.06 122 ALA A O 1
ATOM 936 N N . GLY A 1 123 ? 27.380 7.250 -18.456 1.00 92.50 123 GLY A N 1
ATOM 937 C CA . GLY A 1 123 ? 26.786 5.952 -18.747 1.00 92.50 123 GLY A CA 1
ATOM 938 C C . GLY A 1 123 ? 26.373 5.131 -17.526 1.00 92.50 123 GLY A C 1
ATOM 939 O O . GLY A 1 123 ? 26.021 3.959 -17.693 1.00 92.50 123 GLY A O 1
ATOM 940 N N . ARG A 1 124 ? 26.443 5.682 -16.305 1.00 94.62 124 ARG A N 1
ATOM 941 C CA . ARG A 1 124 ? 26.311 4.894 -15.068 1.00 94.62 124 ARG A CA 1
ATOM 942 C C . ARG A 1 124 ? 25.371 5.470 -14.034 1.00 94.62 124 ARG A C 1
ATOM 944 O O . ARG A 1 124 ? 24.626 4.689 -13.445 1.00 94.62 124 ARG A O 1
ATOM 951 N N . VAL A 1 125 ? 25.428 6.772 -13.771 1.00 96.69 125 VAL A N 1
ATOM 952 C CA . VAL A 1 125 ? 24.636 7.398 -12.709 1.00 96.69 125 VAL A CA 1
ATOM 953 C C . VAL A 1 125 ? 24.099 8.736 -13.192 1.00 96.69 125 VAL A C 1
ATOM 955 O O . VAL A 1 125 ? 24.856 9.591 -13.649 1.00 96.69 125 VAL A O 1
ATOM 958 N N . TRP A 1 126 ? 22.799 8.939 -13.016 1.00 98.06 126 TRP A N 1
ATOM 959 C CA . TRP A 1 126 ? 22.092 10.171 -13.340 1.00 98.06 126 TRP A CA 1
ATOM 960 C C . TRP A 1 126 ? 21.408 10.706 -12.088 1.00 98.06 126 TRP A C 1
ATOM 962 O O . TRP A 1 126 ? 20.731 9.964 -11.381 1.00 98.06 126 TRP A O 1
ATOM 972 N N . PHE A 1 127 ? 21.564 11.994 -11.811 1.00 97.75 127 PHE A N 1
ATOM 973 C CA . PHE A 1 127 ? 20.707 12.715 -10.882 1.00 97.75 127 PHE A CA 1
ATOM 974 C C . PHE A 1 127 ? 19.396 13.057 -11.594 1.00 97.75 127 PHE A C 1
ATOM 976 O O . PHE A 1 127 ? 19.409 13.553 -12.718 1.00 97.75 127 PHE A O 1
ATOM 983 N N . LEU A 1 128 ? 18.268 12.782 -10.944 1.00 97.88 128 LEU A N 1
ATOM 984 C CA . LEU A 1 128 ? 16.938 12.930 -11.542 1.00 97.88 128 LEU A CA 1
ATOM 985 C C . LEU A 1 128 ? 16.211 14.190 -11.079 1.00 97.88 128 LEU A C 1
ATOM 987 O O . LEU A 1 128 ? 15.316 14.666 -11.773 1.00 97.88 128 LEU A O 1
ATOM 991 N N . GLY A 1 129 ? 16.556 14.692 -9.895 1.00 96.75 129 GLY A N 1
ATOM 992 C CA . GLY A 1 129 ? 15.859 15.797 -9.253 1.00 96.75 129 GLY A CA 1
ATOM 993 C C . GLY A 1 129 ? 15.608 15.547 -7.769 1.00 96.75 129 GLY A C 1
ATOM 994 O O . GLY A 1 129 ? 16.137 14.617 -7.149 1.00 96.75 129 GLY A O 1
ATOM 995 N N . LYS A 1 130 ? 14.791 16.420 -7.186 1.00 94.88 130 LYS A N 1
ATOM 996 C CA . LYS A 1 130 ? 14.413 16.397 -5.773 1.00 94.88 130 LYS A CA 1
ATOM 997 C C . LYS A 1 130 ? 12.916 16.208 -5.640 1.00 94.88 130 LYS A C 1
ATOM 999 O O . LYS A 1 130 ? 12.142 16.848 -6.344 1.00 94.88 130 LYS A O 1
ATOM 1004 N N . ALA A 1 131 ? 12.510 15.390 -4.683 1.00 92.94 131 ALA A N 1
ATOM 1005 C CA . ALA A 1 131 ? 11.111 15.274 -4.302 1.00 92.94 131 ALA A CA 1
ATOM 1006 C C . ALA A 1 131 ? 10.972 15.014 -2.810 1.00 92.94 131 ALA A C 1
ATOM 1008 O O . ALA A 1 131 ? 11.925 14.671 -2.111 1.00 92.94 131 ALA A O 1
ATOM 1009 N N . THR A 1 132 ? 9.746 15.181 -2.326 1.00 88.81 132 THR A N 1
ATOM 1010 C CA . THR A 1 132 ? 9.362 14.689 -1.009 1.00 88.81 132 THR A CA 1
ATOM 1011 C C . THR A 1 132 ? 8.737 13.312 -1.181 1.00 88.81 132 THR A C 1
ATOM 1013 O O . THR A 1 132 ? 7.633 13.195 -1.712 1.00 88.81 132 THR A O 1
ATOM 1016 N N . VAL A 1 133 ? 9.437 12.280 -0.719 1.00 84.31 133 VAL A N 1
ATOM 1017 C CA . VAL A 1 133 ? 8.986 10.885 -0.759 1.00 84.31 133 VAL A CA 1
ATOM 1018 C C . VAL A 1 133 ? 8.873 10.389 0.679 1.00 84.31 133 VAL A C 1
ATOM 1020 O O . VAL A 1 133 ? 9.781 10.600 1.486 1.00 84.31 133 VAL A O 1
ATOM 1023 N N . ALA A 1 134 ? 7.730 9.797 1.041 1.00 78.44 134 ALA A N 1
ATOM 1024 C CA . ALA A 1 134 ? 7.449 9.348 2.411 1.00 78.44 134 ALA A CA 1
ATOM 1025 C C . ALA A 1 134 ? 7.717 10.438 3.485 1.00 78.44 134 ALA A C 1
ATOM 1027 O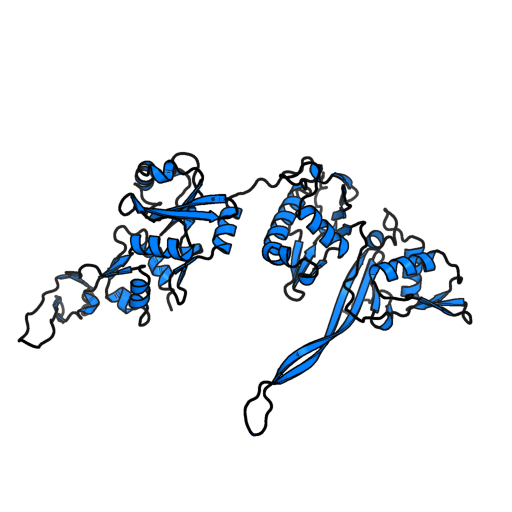 O . ALA A 1 134 ? 8.317 10.185 4.534 1.00 78.44 134 ALA A O 1
ATOM 1028 N N . ALA A 1 135 ? 7.286 11.676 3.201 1.00 78.38 135 ALA A N 1
ATOM 1029 C CA . ALA A 1 135 ? 7.463 12.870 4.041 1.00 78.38 135 ALA A CA 1
ATOM 1030 C C . ALA A 1 135 ? 8.925 13.284 4.329 1.00 78.38 135 ALA A C 1
ATOM 1032 O O . ALA A 1 135 ? 9.175 14.047 5.265 1.00 78.38 135 ALA A O 1
ATOM 1033 N N . LYS A 1 136 ? 9.893 12.815 3.531 1.00 82.75 136 LYS A N 1
ATOM 1034 C CA . LYS A 1 136 ? 11.294 13.248 3.593 1.00 82.75 136 LYS A CA 1
ATOM 1035 C C . LYS A 1 136 ? 11.704 13.867 2.259 1.00 82.75 136 LYS A C 1
ATOM 1037 O O . LYS A 1 136 ? 11.458 13.283 1.210 1.00 82.75 136 LYS A O 1
ATOM 1042 N N . SER A 1 137 ? 12.347 15.032 2.310 1.00 89.75 137 SER A N 1
ATOM 1043 C CA . SER A 1 137 ? 13.011 15.603 1.135 1.00 89.75 137 SER A CA 1
ATOM 1044 C C . SER A 1 137 ? 14.226 14.745 0.783 1.00 89.75 137 SER A C 1
ATOM 1046 O O . SER A 1 137 ? 15.091 14.509 1.636 1.00 89.75 137 SER A O 1
ATOM 1048 N N . CYS A 1 138 ? 14.258 14.240 -0.443 1.00 93.38 138 CYS A N 1
ATOM 1049 C CA . CYS A 1 138 ? 15.292 13.349 -0.944 1.00 93.38 138 CYS A CA 1
ATOM 1050 C C . CYS A 1 138 ? 15.742 13.747 -2.349 1.00 93.38 138 CYS A C 1
ATOM 1052 O O . CYS A 1 138 ? 14.980 14.317 -3.133 1.00 93.38 138 CYS A O 1
ATOM 1054 N N . GLU A 1 139 ? 16.992 13.416 -2.648 1.00 95.94 139 GLU A N 1
ATOM 1055 C CA . GLU A 1 139 ? 17.573 13.481 -3.985 1.00 95.94 139 GLU A CA 1
ATOM 1056 C C . GLU A 1 139 ? 17.441 12.104 -4.635 1.00 95.94 139 GLU A C 1
ATOM 1058 O O . GLU A 1 139 ? 17.746 11.089 -4.005 1.00 95.94 139 GLU A O 1
ATOM 1063 N N . LEU A 1 140 ? 16.935 12.063 -5.865 1.00 97.31 140 LEU A N 1
ATOM 1064 C CA . LEU A 1 140 ? 16.680 10.817 -6.575 1.00 97.31 140 LEU A CA 1
ATOM 1065 C C . LEU A 1 140 ? 17.718 10.637 -7.675 1.00 97.31 140 LEU A C 1
ATOM 1067 O O . LEU A 1 140 ? 18.068 11.585 -8.379 1.00 97.31 140 LEU A O 1
ATOM 1071 N N . PHE A 1 141 ? 18.189 9.405 -7.820 1.00 97.69 141 PHE A N 1
ATOM 1072 C CA . PHE A 1 141 ? 19.196 9.022 -8.797 1.00 97.69 141 PHE A CA 1
ATOM 1073 C C . PHE A 1 141 ? 18.726 7.802 -9.584 1.00 97.69 141 PHE A C 1
ATOM 1075 O O . PHE A 1 141 ? 18.008 6.963 -9.049 1.00 97.69 141 PHE A O 1
ATOM 1082 N N . LEU A 1 142 ? 19.156 7.683 -10.834 1.00 97.69 142 LEU A N 1
ATOM 1083 C CA . LEU A 1 142 ? 19.106 6.453 -11.620 1.00 97.69 142 LEU A CA 1
ATOM 1084 C C . LEU A 1 142 ? 20.523 5.899 -11.717 1.00 97.69 142 LEU A C 1
ATOM 1086 O O . LEU A 1 142 ? 21.459 6.661 -11.956 1.00 97.69 142 LEU A O 1
ATOM 1090 N N . ALA A 1 143 ? 20.684 4.591 -11.562 1.00 96.25 143 ALA A N 1
ATOM 1091 C CA . ALA A 1 143 ? 21.963 3.927 -11.739 1.00 96.25 143 ALA A CA 1
ATOM 1092 C C . ALA A 1 143 ? 21.834 2.613 -12.515 1.00 96.25 143 ALA A C 1
ATOM 1094 O O . ALA A 1 143 ? 20.824 1.909 -12.431 1.00 96.25 143 ALA A O 1
ATOM 1095 N N . ARG A 1 144 ? 22.888 2.279 -13.260 1.00 94.62 144 ARG A N 1
ATOM 1096 C CA . ARG A 1 144 ? 22.992 1.081 -14.103 1.00 94.62 144 ARG A CA 1
ATOM 1097 C C . ARG A 1 144 ? 24.251 0.283 -13.771 1.00 94.62 144 ARG A C 1
ATOM 1099 O O . ARG A 1 144 ? 25.294 0.870 -13.461 1.00 94.62 144 ARG A O 1
ATOM 1106 N N . GLY A 1 145 ? 24.174 -1.045 -13.895 1.00 93.31 145 GLY A N 1
ATOM 1107 C CA . GLY A 1 145 ? 25.329 -1.915 -13.702 1.00 93.31 145 GLY A CA 1
ATOM 1108 C C . GLY A 1 145 ? 25.794 -1.885 -12.254 1.00 93.31 145 GLY A C 1
ATOM 1109 O O . GLY A 1 145 ? 26.989 -1.781 -11.986 1.00 93.31 145 GLY A O 1
ATOM 1110 N N . LEU A 1 146 ? 24.841 -1.889 -11.318 1.00 92.62 146 LEU A N 1
ATOM 1111 C CA . LEU A 1 146 ? 25.125 -1.900 -9.883 1.00 92.62 146 LEU A CA 1
ATOM 1112 C C . LEU A 1 146 ? 25.675 -3.260 -9.420 1.00 92.62 146 LEU A C 1
ATOM 1114 O O . LEU A 1 146 ? 26.330 -3.341 -8.388 1.00 92.62 146 LEU A O 1
ATOM 1118 N N . THR A 1 147 ? 25.443 -4.315 -10.200 1.00 90.62 147 THR A N 1
ATOM 1119 C CA . THR A 1 147 ? 25.951 -5.676 -9.978 1.00 90.62 147 THR A CA 1
ATOM 1120 C C . THR A 1 147 ? 27.293 -5.943 -10.670 1.00 90.62 147 THR A C 1
ATOM 1122 O O . THR A 1 147 ? 27.861 -7.020 -10.507 1.00 90.62 147 THR A O 1
ATOM 1125 N N . TRP A 1 148 ? 27.818 -4.988 -11.447 1.00 92.69 148 TRP A N 1
ATOM 1126 C CA . TRP A 1 148 ? 29.105 -5.133 -12.131 1.00 92.69 148 TRP A CA 1
ATOM 1127 C C . TRP A 1 148 ? 30.277 -5.007 -11.151 1.00 92.69 148 TRP A C 1
ATOM 1129 O O . TRP A 1 148 ? 30.197 -4.294 -10.153 1.00 92.69 148 TRP A O 1
ATOM 1139 N N . GLU A 1 149 ? 31.407 -5.643 -11.470 1.00 91.00 149 GLU A N 1
ATOM 1140 C CA . GLU A 1 149 ? 32.610 -5.637 -10.619 1.00 91.00 149 GLU A CA 1
ATOM 1141 C C . GLU A 1 149 ? 33.144 -4.221 -10.328 1.00 91.00 149 GLU A C 1
ATOM 1143 O O . GLU A 1 149 ? 33.683 -3.956 -9.255 1.00 91.00 149 GLU A O 1
ATOM 1148 N N . ASP A 1 150 ? 32.953 -3.286 -11.261 1.00 92.88 150 ASP A N 1
ATOM 1149 C CA . ASP A 1 150 ? 33.392 -1.894 -11.149 1.00 92.88 150 ASP A CA 1
ATOM 1150 C C . ASP A 1 150 ? 32.405 -0.987 -10.385 1.00 92.88 150 ASP A C 1
ATOM 1152 O O . ASP A 1 150 ? 32.720 0.179 -10.130 1.00 92.88 150 ASP A O 1
ATOM 1156 N N . ALA A 1 151 ? 31.226 -1.491 -9.991 1.00 92.31 151 ALA A N 1
ATOM 1157 C CA . ALA A 1 151 ? 30.139 -0.682 -9.435 1.00 92.31 151 ALA A CA 1
ATOM 1158 C C . ALA A 1 151 ? 30.572 0.128 -8.208 1.00 92.31 151 ALA A C 1
ATOM 1160 O O . ALA A 1 151 ? 30.293 1.323 -8.122 1.00 92.31 151 ALA A O 1
ATOM 1161 N N . ARG A 1 152 ? 31.325 -0.486 -7.287 1.00 91.19 152 ARG A N 1
ATOM 1162 C CA . ARG A 1 152 ? 31.816 0.194 -6.080 1.00 91.19 152 ARG A CA 1
ATOM 1163 C C . ARG A 1 152 ? 32.727 1.381 -6.402 1.00 91.19 152 ARG A C 1
ATOM 1165 O O . ARG A 1 152 ? 32.618 2.427 -5.765 1.00 91.19 152 ARG A O 1
ATOM 1172 N N . ALA A 1 153 ? 33.614 1.237 -7.388 1.00 90.44 153 ALA A N 1
ATOM 1173 C CA . ALA A 1 153 ? 34.508 2.316 -7.806 1.00 90.44 153 ALA A CA 1
ATOM 1174 C C . ALA A 1 153 ? 33.721 3.468 -8.451 1.00 90.44 153 ALA A C 1
ATOM 1176 O O . ALA A 1 153 ? 33.942 4.632 -8.125 1.00 90.44 153 ALA A O 1
ATOM 1177 N N . ILE A 1 154 ? 32.751 3.135 -9.304 1.00 93.06 154 ILE A N 1
ATOM 1178 C CA . ILE A 1 154 ? 31.877 4.095 -9.988 1.00 93.06 154 ILE A CA 1
ATOM 1179 C C . ILE A 1 154 ? 31.003 4.882 -9.006 1.00 93.06 154 ILE A C 1
ATOM 1181 O O . ILE A 1 154 ? 30.940 6.109 -9.084 1.00 93.06 154 ILE A O 1
ATOM 1185 N N . LEU A 1 155 ? 30.370 4.205 -8.046 1.00 92.06 155 LEU A N 1
ATOM 1186 C CA . LEU A 1 155 ? 29.580 4.863 -7.002 1.00 92.06 155 LEU A CA 1
ATOM 1187 C C . LEU A 1 155 ? 30.465 5.718 -6.088 1.00 92.06 155 LEU A C 1
ATOM 1189 O O . LEU A 1 155 ? 30.093 6.835 -5.731 1.00 92.06 155 LEU A O 1
ATOM 1193 N N . GLY A 1 156 ? 31.672 5.242 -5.768 1.00 87.19 156 GLY A N 1
ATOM 1194 C CA . GLY A 1 156 ? 32.658 6.010 -5.010 1.00 87.19 156 GLY A CA 1
ATOM 1195 C C . GLY A 1 156 ? 33.115 7.293 -5.706 1.00 87.19 156 GLY A C 1
ATOM 1196 O O . GLY A 1 156 ? 33.339 8.297 -5.034 1.00 87.19 156 GLY A O 1
ATOM 1197 N N . ALA A 1 157 ? 33.186 7.297 -7.038 1.00 88.06 157 ALA A N 1
ATOM 1198 C CA . ALA A 1 157 ? 33.526 8.482 -7.824 1.00 88.06 157 ALA A CA 1
ATOM 1199 C C . ALA A 1 157 ? 32.387 9.520 -7.895 1.00 88.06 157 ALA A C 1
ATOM 1201 O O . ALA A 1 157 ? 32.630 10.679 -8.234 1.00 88.06 157 ALA A O 1
ATOM 1202 N N . SER A 1 158 ? 31.146 9.146 -7.559 1.00 91.88 158 SER A N 1
ATOM 1203 C CA . SER A 1 158 ? 29.995 10.052 -7.630 1.00 91.88 158 SER A CA 1
ATOM 1204 C C . SER A 1 158 ? 29.949 11.020 -6.441 1.00 91.88 158 SER A C 1
ATOM 1206 O O . SER A 1 158 ? 29.304 10.769 -5.422 1.00 91.88 158 SER A O 1
ATOM 1208 N N . ALA A 1 159 ? 30.613 12.172 -6.574 1.00 90.12 159 ALA A N 1
ATOM 1209 C CA . ALA A 1 159 ? 30.663 13.192 -5.522 1.00 90.12 159 ALA A CA 1
ATOM 1210 C C . ALA A 1 159 ? 29.265 13.657 -5.070 1.00 90.12 159 ALA A C 1
ATOM 1212 O O . ALA A 1 159 ? 29.021 13.808 -3.874 1.00 90.12 159 ALA A O 1
ATOM 1213 N N . ARG A 1 160 ? 28.327 13.841 -6.010 1.00 92.69 160 ARG A N 1
ATOM 1214 C CA . ARG A 1 160 ? 26.962 14.301 -5.707 1.00 92.69 160 ARG A CA 1
ATOM 1215 C C . ARG A 1 160 ? 26.150 13.261 -4.941 1.00 92.69 160 ARG A C 1
ATOM 1217 O O . ARG A 1 160 ? 25.523 13.608 -3.944 1.00 92.69 160 ARG A O 1
ATOM 1224 N N . LEU A 1 161 ? 26.193 11.999 -5.373 1.00 91.94 161 LEU A N 1
ATOM 1225 C CA . LEU A 1 161 ? 25.500 10.908 -4.686 1.00 91.94 161 LEU A CA 1
ATOM 1226 C C . LEU A 1 161 ? 26.036 10.730 -3.262 1.00 91.94 161 LEU A C 1
ATOM 1228 O O . LEU A 1 161 ? 25.255 10.640 -2.321 1.00 91.94 161 LEU A O 1
ATOM 1232 N N . ASN A 1 162 ? 27.360 10.780 -3.095 1.00 90.19 162 ASN A N 1
ATOM 1233 C CA . ASN A 1 162 ? 28.008 10.625 -1.791 1.00 90.19 162 ASN A CA 1
ATOM 1234 C C . ASN A 1 162 ? 27.801 11.839 -0.863 1.00 90.19 162 ASN A C 1
ATOM 1236 O O . ASN A 1 162 ? 27.829 11.695 0.356 1.00 90.19 162 ASN A O 1
ATOM 1240 N N . ALA A 1 163 ? 27.562 13.035 -1.413 1.00 89.81 163 ALA A N 1
ATOM 1241 C CA . ALA A 1 163 ? 27.239 14.234 -0.636 1.00 89.81 163 ALA A CA 1
ATOM 1242 C C . ALA A 1 163 ? 25.747 14.343 -0.259 1.00 89.81 163 ALA A C 1
ATOM 1244 O O . ALA A 1 163 ? 25.373 15.162 0.591 1.00 89.81 163 ALA A O 1
ATOM 1245 N N . ALA A 1 164 ? 24.871 13.549 -0.882 1.00 89.94 164 ALA A N 1
ATOM 1246 C CA . ALA A 1 164 ? 23.435 13.636 -0.672 1.00 89.94 164 ALA A CA 1
ATOM 1247 C C . ALA A 1 164 ? 23.039 13.106 0.717 1.00 89.94 164 ALA A C 1
ATOM 1249 O O . ALA A 1 164 ? 23.087 11.914 1.003 1.00 89.94 164 ALA A O 1
ATOM 1250 N N . LYS A 1 165 ? 22.527 13.995 1.580 1.00 85.50 165 LYS A N 1
ATOM 1251 C CA . LYS A 1 165 ? 22.051 1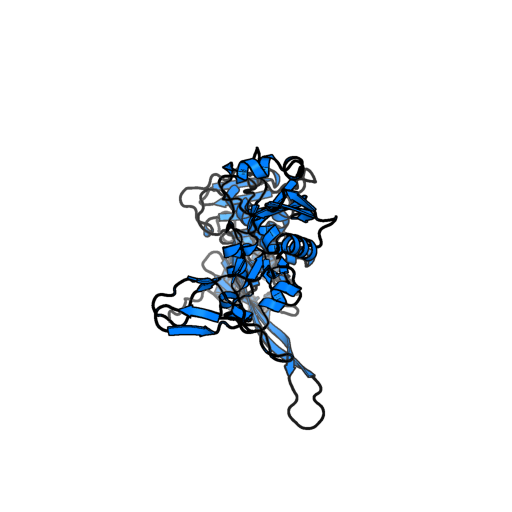3.642 2.938 1.00 85.50 165 LYS A CA 1
ATOM 1252 C C . LYS A 1 165 ? 20.893 12.634 2.951 1.00 85.50 165 LYS A C 1
ATOM 1254 O O . LYS A 1 165 ? 20.571 12.050 3.987 1.00 85.50 165 LYS A O 1
ATOM 1259 N N . SER A 1 166 ? 20.176 12.512 1.838 1.00 89.94 166 SER A N 1
ATOM 1260 C CA . SER A 1 166 ? 19.064 11.582 1.682 1.00 89.94 166 SER A CA 1
ATOM 1261 C C . SER A 1 166 ? 18.896 11.224 0.213 1.00 89.94 166 SER A C 1
ATOM 1263 O O . SER A 1 166 ? 18.091 11.848 -0.476 1.00 89.94 166 SER A O 1
ATOM 1265 N N . ALA A 1 167 ? 19.648 10.232 -0.249 1.00 93.31 167 ALA A N 1
ATOM 1266 C CA . ALA A 1 167 ? 19.519 9.700 -1.599 1.00 93.31 167 ALA A CA 1
ATOM 1267 C C . ALA A 1 167 ? 18.494 8.558 -1.669 1.00 93.31 167 ALA A C 1
ATOM 1269 O O . ALA A 1 167 ? 18.334 7.802 -0.710 1.00 93.31 167 ALA A O 1
ATOM 1270 N N . ILE A 1 168 ? 17.825 8.431 -2.813 1.00 95.19 168 ILE A N 1
ATOM 1271 C CA . ILE A 1 168 ? 17.127 7.218 -3.257 1.00 95.19 168 ILE A CA 1
ATOM 1272 C C . ILE A 1 168 ? 17.691 6.867 -4.628 1.00 95.19 168 ILE A C 1
ATOM 1274 O O . ILE A 1 168 ? 17.818 7.746 -5.481 1.00 95.19 168 ILE A O 1
ATOM 1278 N N . VAL A 1 169 ? 18.016 5.595 -4.843 1.00 96.19 169 VAL A N 1
ATOM 1279 C CA . VAL A 1 169 ? 18.611 5.132 -6.098 1.00 96.19 169 VAL A CA 1
ATOM 1280 C C . VAL A 1 169 ? 17.654 4.181 -6.801 1.00 96.19 169 VAL A C 1
ATOM 1282 O O . VAL A 1 169 ? 17.289 3.138 -6.266 1.00 96.19 169 VAL A O 1
ATOM 1285 N N . PHE A 1 170 ? 17.266 4.517 -8.024 1.00 96.69 170 PHE A N 1
ATOM 1286 C CA . PHE A 1 170 ? 16.616 3.590 -8.931 1.00 96.69 170 PHE A CA 1
ATOM 1287 C C . PHE A 1 170 ? 17.664 2.730 -9.630 1.00 96.69 170 PHE A C 1
ATOM 1289 O O . PHE A 1 170 ? 18.558 3.259 -10.288 1.00 96.69 170 PHE A O 1
ATOM 1296 N N . ALA A 1 171 ? 17.553 1.411 -9.505 1.00 95.56 171 ALA A N 1
ATOM 1297 C CA . ALA A 1 171 ? 18.339 0.475 -10.297 1.00 95.56 171 ALA A CA 1
ATOM 1298 C C . ALA A 1 171 ? 17.631 0.247 -11.638 1.00 95.56 171 ALA A C 1
ATOM 1300 O O . ALA A 1 171 ? 16.476 -0.184 -11.661 1.00 95.56 171 ALA A O 1
ATOM 1301 N N . ALA A 1 172 ? 18.306 0.552 -12.748 1.00 93.44 172 ALA A N 1
ATOM 1302 C CA . ALA A 1 172 ? 17.771 0.292 -14.083 1.00 93.44 172 ALA A CA 1
ATOM 1303 C C . ALA A 1 172 ? 17.662 -1.214 -14.376 1.00 93.44 172 ALA A C 1
ATOM 1305 O O . ALA A 1 172 ? 16.709 -1.644 -15.021 1.00 93.44 172 ALA A O 1
ATOM 1306 N N . GLY A 1 173 ? 18.626 -1.993 -13.879 1.00 88.06 173 GLY A N 1
ATOM 1307 C CA . GLY A 1 173 ? 18.630 -3.453 -13.904 1.00 88.06 173 GLY A CA 1
ATOM 1308 C C . GLY A 1 173 ? 18.403 -4.041 -12.513 1.00 88.06 173 GLY A C 1
ATOM 1309 O O . GLY A 1 173 ? 17.422 -3.722 -11.835 1.00 88.06 173 GLY A O 1
ATOM 1310 N N . ASP A 1 174 ? 19.302 -4.915 -12.081 1.00 87.81 174 ASP A N 1
ATOM 1311 C CA . ASP A 1 174 ? 19.186 -5.619 -10.812 1.00 87.81 174 ASP A CA 1
ATOM 1312 C C . ASP A 1 174 ? 19.673 -4.792 -9.617 1.00 87.81 174 ASP A C 1
ATOM 1314 O O . ASP A 1 174 ? 20.555 -3.931 -9.700 1.00 87.81 174 ASP A O 1
ATOM 1318 N N . VAL A 1 175 ? 19.057 -5.063 -8.465 1.00 88.50 175 VAL A N 1
ATOM 1319 C CA . VAL A 1 175 ? 19.419 -4.431 -7.195 1.00 88.50 175 VAL A CA 1
ATOM 1320 C C . VAL A 1 175 ? 20.704 -5.082 -6.678 1.00 88.50 175 VAL A C 1
ATOM 1322 O O . VAL A 1 175 ? 20.774 -6.310 -6.606 1.00 88.50 175 VAL A O 1
ATOM 1325 N N . PRO A 1 176 ? 21.720 -4.294 -6.300 1.00 85.62 176 PRO A N 1
ATOM 1326 C CA . PRO A 1 176 ? 22.982 -4.826 -5.817 1.00 85.62 176 PRO A CA 1
ATOM 1327 C C . PRO A 1 176 ? 22.900 -5.335 -4.371 1.00 85.62 176 PRO A C 1
ATOM 1329 O O . PRO A 1 176 ? 22.006 -4.936 -3.621 1.00 85.62 176 PRO A O 1
ATOM 1332 N N . PRO A 1 177 ? 23.886 -6.136 -3.930 1.00 78.12 177 PRO A N 1
ATOM 1333 C CA . PRO A 1 177 ? 24.125 -6.356 -2.506 1.00 78.12 177 PRO A CA 1
ATOM 1334 C C . PRO A 1 177 ? 24.550 -5.055 -1.794 1.00 78.12 177 PRO A C 1
ATOM 1336 O O . PRO A 1 177 ? 25.115 -4.146 -2.400 1.00 78.12 177 PRO A O 1
ATOM 1339 N N . GLU A 1 178 ? 24.319 -4.963 -0.480 1.00 78.19 178 GLU A N 1
ATOM 1340 C CA . GLU A 1 178 ? 24.560 -3.736 0.307 1.00 78.19 178 GLU A CA 1
ATOM 1341 C C . GLU A 1 178 ? 26.042 -3.311 0.382 1.00 78.19 178 GLU A C 1
ATOM 1343 O O . GLU A 1 178 ? 26.349 -2.143 0.611 1.00 78.19 178 GLU A O 1
ATOM 1348 N N . ASN A 1 179 ? 26.984 -4.229 0.158 1.00 80.12 179 ASN A N 1
ATOM 1349 C CA . ASN A 1 179 ? 28.424 -4.005 0.336 1.00 80.12 179 ASN A CA 1
ATOM 1350 C C . ASN A 1 179 ? 29.099 -3.168 -0.770 1.00 80.12 179 ASN A C 1
ATOM 1352 O O . ASN A 1 179 ? 30.307 -2.917 -0.690 1.00 80.12 179 ASN A O 1
ATOM 1356 N N . ILE A 1 180 ? 28.359 -2.759 -1.804 1.00 84.88 180 ILE A N 1
ATOM 1357 C CA . ILE A 1 180 ? 28.900 -1.926 -2.886 1.00 84.88 180 ILE A CA 1
ATOM 1358 C C . ILE A 1 180 ? 28.968 -0.438 -2.519 1.00 84.88 180 ILE A C 1
ATOM 1360 O O . ILE A 1 180 ? 29.636 0.334 -3.207 1.00 84.88 180 ILE A O 1
ATOM 1364 N N . TRP A 1 181 ? 28.262 -0.031 -1.462 1.00 85.44 181 TRP A N 1
ATOM 1365 C CA . TRP A 1 181 ? 28.151 1.360 -1.038 1.00 85.44 181 TRP A CA 1
ATOM 1366 C C . TRP A 1 181 ? 29.310 1.763 -0.127 1.00 85.44 181 TRP A C 1
ATOM 1368 O O . TRP A 1 181 ? 29.816 0.974 0.672 1.00 85.44 181 TRP A O 1
ATOM 1378 N N . ASN A 1 182 ? 29.728 3.024 -0.231 1.00 74.19 182 ASN A N 1
ATOM 1379 C CA . ASN A 1 182 ? 30.684 3.608 0.701 1.00 74.19 182 ASN A CA 1
ATOM 1380 C C . ASN A 1 182 ? 29.914 4.221 1.877 1.00 74.19 182 ASN A C 1
ATOM 1382 O O . ASN A 1 182 ? 29.375 5.318 1.759 1.00 74.19 182 ASN A O 1
ATOM 1386 N N . GLY A 1 183 ? 29.869 3.512 3.006 1.00 74.81 183 GLY A N 1
ATOM 1387 C CA . GLY A 1 183 ? 29.120 3.935 4.193 1.00 74.81 183 GLY A CA 1
ATOM 1388 C C . GLY A 1 183 ? 27.684 3.411 4.194 1.00 74.81 183 GLY A C 1
ATOM 1389 O O . GLY A 1 183 ? 27.435 2.295 3.740 1.00 74.81 183 GLY A O 1
ATOM 1390 N N . ASP A 1 184 ? 26.751 4.201 4.728 1.00 78.06 184 ASP A N 1
ATOM 1391 C CA . ASP A 1 184 ? 25.344 3.807 4.818 1.00 78.06 184 ASP A CA 1
ATOM 1392 C C . ASP A 1 184 ? 24.715 3.728 3.421 1.00 78.06 184 ASP A C 1
ATOM 1394 O O . ASP A 1 184 ? 24.627 4.726 2.700 1.00 78.06 184 ASP A O 1
ATOM 1398 N N . ALA A 1 185 ? 24.251 2.536 3.044 1.00 84.94 185 ALA A N 1
ATOM 1399 C CA . ALA A 1 185 ? 23.603 2.313 1.760 1.00 84.94 185 ALA A CA 1
ATOM 1400 C C . ALA A 1 185 ? 22.299 3.134 1.648 1.00 84.94 185 ALA A C 1
ATOM 1402 O O . ALA A 1 185 ? 21.433 3.039 2.530 1.00 84.94 185 ALA A O 1
ATOM 1403 N N . PRO A 1 186 ? 22.102 3.922 0.573 1.00 90.31 186 PRO A N 1
ATOM 1404 C CA . PRO A 1 186 ? 20.810 4.532 0.309 1.00 90.31 186 PRO A CA 1
ATOM 1405 C C . PRO A 1 186 ? 19.781 3.446 -0.041 1.00 90.31 186 PRO A C 1
ATOM 1407 O O . PRO A 1 186 ? 20.147 2.379 -0.539 1.00 90.31 186 PRO A O 1
ATOM 1410 N N . PRO A 1 187 ? 18.477 3.703 0.149 1.00 91.19 187 PRO A N 1
ATOM 1411 C CA . PRO A 1 187 ? 17.445 2.829 -0.387 1.00 91.19 187 PRO A CA 1
ATOM 1412 C C . PRO A 1 187 ? 17.583 2.677 -1.906 1.00 91.19 187 PRO A C 1
ATOM 1414 O O . PRO A 1 187 ? 17.610 3.678 -2.631 1.00 91.19 187 PRO A O 1
ATOM 1417 N N . VAL A 1 188 ? 17.631 1.427 -2.371 1.00 93.50 188 VAL A N 1
ATOM 1418 C CA . VAL A 1 188 ? 17.694 1.081 -3.794 1.00 93.50 188 VAL A CA 1
ATOM 1419 C C . VAL A 1 188 ? 16.388 0.418 -4.220 1.00 93.50 188 VAL A C 1
ATOM 1421 O O . VAL A 1 188 ? 15.929 -0.525 -3.577 1.00 93.50 188 VAL A O 1
ATOM 1424 N N . VAL A 1 189 ? 15.784 0.904 -5.302 1.00 93.25 189 VAL A N 1
ATOM 1425 C CA . VAL A 1 189 ? 14.513 0.400 -5.838 1.00 93.25 189 VAL A CA 1
ATOM 1426 C C . VAL A 1 189 ? 14.704 0.024 -7.301 1.00 93.25 189 VAL A C 1
ATOM 1428 O O . VAL A 1 189 ? 15.132 0.852 -8.098 1.00 93.25 189 VAL A O 1
ATOM 1431 N N . ALA A 1 190 ? 14.385 -1.210 -7.687 1.00 92.94 190 ALA A N 1
ATOM 1432 C CA . ALA A 1 190 ? 14.441 -1.596 -9.095 1.00 92.94 190 ALA A CA 1
ATOM 1433 C C . ALA A 1 190 ? 13.334 -0.889 -9.890 1.00 92.94 190 ALA A C 1
ATOM 1435 O O . ALA A 1 190 ? 12.167 -0.938 -9.492 1.00 92.94 190 ALA A O 1
ATOM 1436 N N . LEU A 1 191 ? 13.673 -0.283 -11.033 1.00 92.06 191 LEU A N 1
ATOM 1437 C CA . LEU A 1 191 ? 12.681 0.359 -11.904 1.00 92.06 191 LEU A CA 1
ATOM 1438 C C . LEU A 1 191 ? 11.598 -0.623 -12.344 1.00 92.06 191 LEU A C 1
ATOM 1440 O O . LEU A 1 191 ? 10.426 -0.263 -12.339 1.00 92.06 191 LEU A O 1
ATOM 1444 N N . LYS A 1 192 ? 11.966 -1.880 -12.618 1.00 91.19 192 LYS A N 1
ATOM 1445 C CA . LYS A 1 192 ? 11.023 -2.946 -12.992 1.00 91.19 192 LYS A CA 1
ATOM 1446 C C . LYS A 1 192 ? 9.919 -3.211 -11.962 1.00 91.19 192 LYS A C 1
ATOM 1448 O O . LYS A 1 192 ? 8.902 -3.794 -12.310 1.00 91.19 192 LYS A O 1
ATOM 1453 N N . THR A 1 193 ? 10.113 -2.799 -10.709 1.00 89.69 193 THR A N 1
ATOM 1454 C CA . THR A 1 193 ? 9.146 -3.016 -9.624 1.00 89.69 193 THR A CA 1
ATOM 1455 C C . THR A 1 193 ? 8.118 -1.891 -9.524 1.00 89.69 193 THR A C 1
ATOM 1457 O O . THR A 1 193 ? 6.998 -2.120 -9.081 1.00 89.69 193 THR A O 1
ATOM 1460 N N . VAL A 1 194 ? 8.488 -0.669 -9.908 1.00 91.38 194 VAL A N 1
ATOM 1461 C CA . VAL A 1 194 ? 7.649 0.532 -9.730 1.00 91.38 194 VAL A CA 1
ATOM 1462 C C . VAL A 1 194 ? 7.228 1.177 -11.047 1.00 91.38 194 VAL A C 1
ATOM 1464 O O . VAL A 1 194 ? 6.349 2.033 -11.043 1.00 91.38 194 VAL A O 1
ATOM 1467 N N . GLY A 1 195 ? 7.863 0.808 -12.159 1.00 90.19 195 GLY A N 1
ATOM 1468 C CA . GLY A 1 195 ? 7.632 1.379 -13.477 1.00 90.19 195 GLY A CA 1
ATOM 1469 C C . GLY A 1 195 ? 6.698 0.530 -14.329 1.00 90.19 195 GLY A C 1
ATOM 1470 O O . GLY A 1 195 ? 6.862 -0.683 -14.425 1.00 90.19 195 GLY A O 1
ATOM 1471 N N . ALA A 1 196 ? 5.758 1.190 -14.999 1.00 89.88 196 ALA A N 1
ATOM 1472 C CA . ALA A 1 196 ? 4.864 0.583 -15.977 1.00 89.88 196 ALA A CA 1
ATOM 1473 C C . ALA A 1 196 ? 4.728 1.479 -17.214 1.00 89.88 196 ALA A C 1
ATOM 1475 O O . ALA A 1 196 ? 4.831 2.703 -17.125 1.00 89.88 196 ALA A O 1
ATOM 1476 N N . LEU A 1 197 ? 4.468 0.882 -1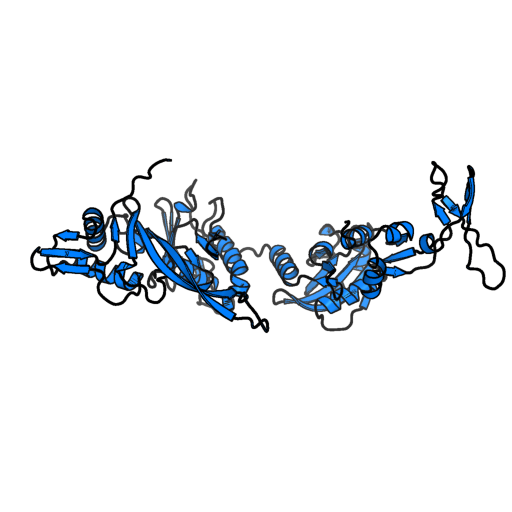8.380 1.00 87.00 197 LEU A N 1
ATOM 1477 C CA . LEU A 1 197 ? 4.274 1.630 -19.623 1.00 87.00 197 LEU A CA 1
ATOM 1478 C C . LEU A 1 197 ? 2.793 2.002 -19.803 1.00 87.00 197 LEU A C 1
ATOM 1480 O O . LEU A 1 197 ? 1.999 1.240 -20.364 1.00 87.00 197 LEU A O 1
ATOM 1484 N N . GLY A 1 198 ? 2.424 3.194 -19.339 1.00 80.75 198 GLY A N 1
ATOM 1485 C CA . GLY A 1 198 ? 1.097 3.789 -19.502 1.00 80.75 198 GLY A CA 1
ATOM 1486 C C . GLY A 1 198 ? 0.888 4.417 -20.883 1.00 80.75 198 GLY A C 1
ATOM 1487 O O . GLY A 1 198 ? 1.815 4.506 -21.690 1.00 80.75 198 GLY A O 1
ATOM 1488 N N . LYS A 1 199 ? -0.344 4.848 -21.185 1.00 75.81 199 LYS A N 1
ATOM 1489 C CA . LYS A 1 199 ? -0.703 5.438 -22.494 1.00 75.81 199 LYS A CA 1
ATOM 1490 C C . LYS A 1 199 ? 0.178 6.639 -22.861 1.00 75.81 199 LYS A C 1
ATOM 1492 O O . LYS A 1 199 ? 0.600 6.730 -24.007 1.00 75.81 199 LYS A O 1
ATOM 1497 N N . ASP A 1 200 ? 0.513 7.455 -21.865 1.00 76.44 200 ASP A N 1
ATOM 1498 C CA . ASP A 1 200 ? 1.274 8.702 -22.011 1.00 76.44 200 ASP A CA 1
ATOM 1499 C C . ASP A 1 200 ? 2.786 8.532 -21.764 1.00 76.44 200 ASP A C 1
ATOM 1501 O O . ASP A 1 200 ? 3.528 9.508 -21.721 1.00 76.44 200 ASP A O 1
ATOM 1505 N N . GLY A 1 201 ? 3.252 7.289 -21.598 1.00 84.69 201 GLY A N 1
ATOM 1506 C CA . GLY A 1 201 ? 4.663 6.948 -21.434 1.00 84.69 201 GLY A CA 1
ATOM 1507 C C . GLY A 1 201 ? 4.968 6.174 -20.158 1.00 84.69 201 GLY A C 1
ATOM 1508 O O . GLY A 1 201 ? 4.127 5.431 -19.647 1.00 84.69 201 GLY A O 1
ATOM 1509 N N . LEU A 1 202 ? 6.206 6.289 -19.671 1.00 90.31 202 LEU A N 1
ATOM 1510 C CA . LEU A 1 202 ? 6.619 5.637 -18.430 1.00 90.31 202 LEU A CA 1
ATOM 1511 C C . LEU A 1 202 ? 5.881 6.277 -17.249 1.00 90.31 202 LEU A C 1
ATOM 1513 O O . LEU A 1 202 ? 6.011 7.471 -17.005 1.00 90.31 202 LEU A O 1
ATOM 1517 N N . ALA A 1 203 ? 5.137 5.469 -16.505 1.00 91.62 203 ALA A N 1
ATOM 1518 C CA . ALA A 1 203 ? 4.518 5.853 -15.248 1.00 91.62 203 ALA A CA 1
ATOM 1519 C C . ALA A 1 203 ? 5.257 5.172 -14.095 1.00 91.62 203 ALA A C 1
ATOM 1521 O O . ALA A 1 203 ? 5.643 4.007 -14.208 1.00 91.62 203 ALA A O 1
ATOM 1522 N N . ILE A 1 204 ? 5.429 5.887 -12.983 1.00 92.12 204 ILE A N 1
ATOM 1523 C CA . ILE A 1 204 ? 5.995 5.338 -11.750 1.00 92.12 204 ILE A CA 1
ATOM 1524 C C . ILE A 1 204 ? 4.900 5.299 -10.687 1.00 92.12 204 ILE A C 1
ATOM 1526 O O . ILE A 1 204 ? 4.307 6.327 -10.359 1.00 92.12 204 ILE A O 1
ATOM 1530 N N . ASP A 1 205 ? 4.647 4.122 -10.117 1.00 90.81 205 ASP A N 1
ATOM 1531 C CA . ASP A 1 205 ? 3.733 3.976 -8.988 1.00 90.81 205 ASP A CA 1
ATOM 1532 C C . ASP A 1 205 ? 4.370 4.576 -7.727 1.00 90.81 205 ASP A C 1
ATOM 1534 O O . ASP A 1 205 ? 5.124 3.932 -6.990 1.00 90.81 205 ASP A O 1
ATOM 1538 N N . ARG A 1 206 ? 4.059 5.853 -7.479 1.00 89.06 206 ARG A N 1
ATOM 1539 C CA . ARG A 1 206 ? 4.534 6.595 -6.308 1.00 89.06 206 ARG A CA 1
ATOM 1540 C C . ARG A 1 206 ? 4.070 5.969 -4.995 1.00 89.06 206 ARG A C 1
ATOM 1542 O O . ARG A 1 206 ? 4.828 5.977 -4.029 1.00 89.06 206 ARG A O 1
ATOM 1549 N N . GLY A 1 207 ? 2.857 5.416 -4.946 1.00 85.94 207 GLY A N 1
ATOM 1550 C CA . GLY A 1 207 ? 2.338 4.766 -3.743 1.00 85.94 207 GLY A CA 1
ATOM 1551 C C . GLY A 1 207 ? 3.123 3.496 -3.418 1.00 85.94 207 GLY A C 1
ATOM 1552 O O . GLY A 1 207 ? 3.506 3.275 -2.266 1.00 85.94 207 GLY A O 1
ATOM 1553 N N . HIS A 1 208 ? 3.432 2.695 -4.438 1.00 86.62 208 HIS A N 1
ATOM 1554 C CA . HIS A 1 208 ? 4.274 1.515 -4.285 1.00 86.62 208 HIS A CA 1
ATOM 1555 C C . HIS A 1 208 ? 5.717 1.878 -3.917 1.00 86.62 208 HIS A C 1
ATOM 1557 O O . HIS A 1 208 ? 6.275 1.286 -2.993 1.00 86.62 208 HIS A O 1
ATOM 1563 N N . LEU A 1 209 ? 6.295 2.900 -4.556 1.00 88.81 209 LEU A N 1
ATOM 1564 C CA . LEU A 1 209 ? 7.606 3.444 -4.198 1.00 88.81 209 LEU A CA 1
ATOM 1565 C C . LEU A 1 209 ? 7.662 3.855 -2.718 1.00 88.81 209 LEU A C 1
ATOM 1567 O O . LEU A 1 209 ? 8.564 3.444 -1.989 1.00 88.81 209 LEU A O 1
ATOM 1571 N N . GLU A 1 210 ? 6.685 4.628 -2.243 1.00 88.31 210 GLU A N 1
ATOM 1572 C CA . GLU A 1 210 ? 6.609 5.049 -0.841 1.00 88.31 210 GLU A CA 1
ATOM 1573 C C . GLU A 1 210 ? 6.448 3.863 0.117 1.00 88.31 210 GLU A C 1
ATOM 1575 O O . GLU A 1 210 ? 7.065 3.852 1.188 1.00 88.31 210 GLU A O 1
ATOM 1580 N N . ALA A 1 211 ? 5.683 2.839 -0.270 1.00 82.56 211 ALA A N 1
ATOM 1581 C CA . ALA A 1 211 ? 5.535 1.610 0.503 1.00 82.56 211 ALA A CA 1
ATOM 1582 C C . ALA A 1 211 ? 6.855 0.824 0.599 1.00 82.56 211 ALA A C 1
ATOM 1584 O O . ALA A 1 211 ? 7.226 0.409 1.696 1.00 82.56 211 ALA A O 1
ATOM 1585 N N . LEU A 1 212 ? 7.601 0.673 -0.503 1.00 82.19 212 LEU A N 1
ATOM 1586 C CA . LEU A 1 212 ? 8.907 -0.003 -0.522 1.00 82.19 212 LEU A CA 1
ATOM 1587 C C . LEU A 1 212 ? 9.929 0.714 0.366 1.00 82.19 212 LEU A C 1
ATOM 1589 O O . LEU A 1 212 ? 10.615 0.089 1.177 1.00 82.19 212 LEU A O 1
ATOM 1593 N N . LEU A 1 213 ? 9.982 2.042 0.276 1.00 82.62 213 LEU A N 1
ATOM 1594 C CA . LEU A 1 213 ? 10.875 2.867 1.092 1.00 82.62 213 LEU A CA 1
ATOM 1595 C C . LEU A 1 213 ? 10.473 2.878 2.572 1.00 82.62 213 LEU A C 1
ATOM 1597 O O . LEU A 1 213 ? 11.319 3.037 3.456 1.00 82.62 213 LEU A O 1
ATOM 1601 N N . SER A 1 214 ? 9.186 2.673 2.851 1.00 72.56 214 SER A N 1
ATOM 1602 C CA . SER A 1 214 ? 8.669 2.505 4.209 1.00 72.56 214 SER A CA 1
ATOM 1603 C C . SER A 1 214 ? 8.925 1.100 4.761 1.00 72.56 214 SER A C 1
ATOM 1605 O O . SER A 1 214 ? 9.119 0.975 5.966 1.00 72.56 214 SER A O 1
ATOM 1607 N N . ALA A 1 215 ? 8.979 0.072 3.905 1.00 55.00 215 ALA A N 1
ATOM 1608 C CA . ALA A 1 215 ? 9.236 -1.324 4.268 1.00 55.00 215 ALA A CA 1
ATOM 1609 C C . ALA A 1 215 ? 10.730 -1.634 4.488 1.00 55.00 215 ALA A C 1
ATOM 1611 O O . ALA A 1 215 ? 11.063 -2.417 5.376 1.00 55.00 215 ALA A O 1
ATOM 1612 N N . GLY A 1 216 ? 11.635 -0.981 3.742 1.00 44.66 216 GLY A N 1
ATOM 1613 C CA . GLY A 1 216 ? 13.094 -1.080 3.930 1.00 44.66 216 GLY A CA 1
ATOM 1614 C C . GLY A 1 216 ? 13.575 -0.488 5.258 1.00 44.66 216 GLY A C 1
ATOM 1615 O O . GLY A 1 216 ? 14.566 -0.924 5.839 1.00 44.66 216 GLY A O 1
ATOM 1616 N N . ARG A 1 217 ? 12.790 0.426 5.836 1.00 40.53 217 ARG A N 1
ATOM 1617 C CA . ARG A 1 217 ? 12.800 0.606 7.281 1.00 40.53 217 ARG A CA 1
ATOM 1618 C C . ARG A 1 217 ? 11.959 -0.520 7.881 1.00 40.53 217 ARG A C 1
ATOM 1620 O O . ARG A 1 217 ? 10.773 -0.334 8.141 1.00 40.53 217 ARG A O 1
ATOM 1627 N N . LYS A 1 218 ? 12.620 -1.577 8.364 1.00 37.03 218 LYS A N 1
ATOM 1628 C CA . LYS A 1 218 ? 12.312 -1.983 9.742 1.00 37.03 218 LYS A CA 1
ATOM 1629 C C . LYS A 1 218 ? 12.609 -0.759 10.605 1.00 37.03 218 LYS A C 1
ATOM 1631 O O . LYS A 1 218 ? 13.660 -0.641 11.226 1.00 37.03 218 LYS A O 1
ATOM 1636 N N . LYS A 1 219 ? 11.676 0.203 10.621 1.00 36.38 219 LYS A N 1
ATOM 1637 C CA . LYS A 1 219 ? 11.470 1.049 11.779 1.00 36.38 219 LYS A CA 1
ATOM 1638 C C . LYS A 1 219 ? 11.384 0.001 12.865 1.00 36.38 219 LYS A C 1
ATOM 1640 O O . LYS A 1 219 ? 10.458 -0.809 12.833 1.00 36.38 219 LYS A O 1
ATOM 1645 N N . ALA A 1 220 ? 12.367 -0.034 13.762 1.00 35.78 220 ALA A N 1
ATOM 1646 C CA . ALA A 1 220 ? 12.085 -0.583 15.067 1.00 35.78 220 ALA A CA 1
ATOM 1647 C C . ALA A 1 220 ? 10.719 0.026 15.416 1.00 35.78 220 ALA A C 1
ATOM 1649 O O . ALA A 1 220 ? 10.598 1.268 15.361 1.00 35.78 220 ALA A O 1
ATOM 1650 N N . PRO A 1 221 ? 9.660 -0.792 15.591 1.00 41.62 221 PRO A N 1
ATOM 1651 C CA . PRO A 1 221 ? 8.402 -0.251 16.068 1.00 41.62 221 PRO A CA 1
ATOM 1652 C C . PRO A 1 221 ? 8.753 0.616 17.273 1.00 41.62 221 PRO A C 1
ATOM 1654 O O . PRO A 1 221 ? 9.772 0.361 17.921 1.00 41.62 221 PRO A O 1
ATOM 1657 N N . ALA A 1 222 ? 8.000 1.691 17.525 1.00 46.25 222 ALA A N 1
ATOM 1658 C CA . ALA A 1 222 ? 8.153 2.388 18.796 1.00 46.25 222 ALA A CA 1
ATOM 1659 C C . ALA A 1 222 ? 8.033 1.298 19.863 1.00 46.25 222 ALA A C 1
ATOM 1661 O O . ALA A 1 222 ? 6.956 0.724 20.019 1.00 46.25 222 ALA A O 1
ATOM 1662 N N . ALA A 1 223 ? 9.175 0.882 20.415 1.00 51.53 223 ALA A N 1
ATOM 1663 C CA . ALA A 1 223 ? 9.211 -0.284 21.261 1.00 51.53 223 ALA A CA 1
ATOM 1664 C C . ALA A 1 223 ? 8.370 0.135 22.457 1.00 51.53 223 ALA A C 1
ATOM 1666 O O . ALA A 1 223 ? 8.617 1.226 22.989 1.00 51.53 223 ALA A O 1
ATOM 1667 N N . PRO A 1 224 ? 7.336 -0.633 22.824 1.00 55.91 224 PRO A N 1
ATOM 1668 C CA . PRO A 1 224 ? 6.631 -0.329 24.050 1.00 55.91 224 PRO A CA 1
ATOM 1669 C C . PRO A 1 224 ? 7.696 -0.282 25.143 1.00 55.91 224 PRO A C 1
ATOM 1671 O O . PRO A 1 224 ? 8.564 -1.159 25.200 1.00 55.91 224 PRO A O 1
ATOM 1674 N N . MET A 1 225 ? 7.675 0.762 25.973 1.00 60.88 225 MET A N 1
ATOM 1675 C CA . MET A 1 225 ? 8.642 0.874 27.070 1.00 60.88 225 MET A CA 1
ATOM 1676 C C . MET A 1 225 ? 8.551 -0.358 27.975 1.00 60.88 225 MET A C 1
ATOM 1678 O O . MET A 1 225 ? 9.528 -0.743 28.613 1.00 60.88 225 MET A O 1
ATOM 1682 N N . VAL A 1 226 ? 7.373 -0.996 27.993 1.00 75.88 226 VAL A N 1
ATOM 1683 C CA . VAL A 1 226 ? 7.091 -2.209 28.743 1.00 75.88 226 VAL A CA 1
ATOM 1684 C C . VAL A 1 226 ? 6.198 -3.137 27.913 1.00 75.88 226 VAL A C 1
ATOM 1686 O O . VAL A 1 226 ? 5.087 -2.769 27.544 1.00 75.88 226 VAL A O 1
ATOM 1689 N N . SER A 1 227 ? 6.636 -4.369 27.651 1.00 84.44 227 SER A N 1
ATOM 1690 C CA . SER A 1 227 ? 5.791 -5.390 27.017 1.00 84.44 227 SER A CA 1
ATOM 1691 C C . SER A 1 227 ? 4.857 -6.076 28.024 1.00 84.44 227 SER A C 1
ATOM 1693 O O . SER A 1 227 ? 5.000 -5.970 29.252 1.00 84.44 227 SER A O 1
ATOM 1695 N N . PHE A 1 228 ? 3.845 -6.766 27.508 1.00 88.62 228 PHE A N 1
ATOM 1696 C CA . PHE A 1 228 ? 2.995 -7.665 28.276 1.00 88.62 228 PHE A CA 1
ATOM 1697 C C . PHE A 1 228 ? 3.698 -9.007 28.478 1.00 88.62 228 PHE A C 1
ATOM 1699 O O . PHE A 1 228 ? 4.263 -9.547 27.527 1.00 88.62 228 PHE A O 1
ATOM 1706 N N . PRO A 1 229 ? 3.689 -9.571 29.701 1.00 86.06 229 PRO A N 1
ATOM 1707 C CA . PRO A 1 229 ? 4.290 -10.871 29.972 1.00 86.06 229 PRO A CA 1
ATOM 1708 C C . PRO A 1 229 ? 3.394 -12.001 29.437 1.00 86.06 229 PRO A C 1
ATOM 1710 O O . PRO A 1 229 ? 2.826 -12.768 30.227 1.00 86.06 229 PRO A O 1
ATOM 1713 N N . THR A 1 230 ? 3.257 -12.081 28.109 1.00 87.81 230 THR A N 1
ATOM 1714 C CA . THR A 1 230 ? 2.398 -13.017 27.375 1.00 87.81 230 THR A CA 1
ATOM 1715 C C . THR A 1 230 ? 2.630 -14.454 27.853 1.00 87.81 230 THR A C 1
ATOM 1717 O O . THR A 1 230 ? 3.742 -14.970 27.731 1.00 87.81 230 THR A O 1
ATOM 1720 N N . PRO A 1 231 ? 1.620 -15.120 28.443 1.00 87.31 231 PRO A N 1
ATOM 1721 C CA . PRO A 1 231 ? 1.730 -16.527 28.821 1.00 87.31 231 PRO A CA 1
ATOM 1722 C C . PRO A 1 231 ? 2.008 -17.427 27.610 1.00 87.31 231 PRO A C 1
ATOM 1724 O O . PRO A 1 231 ? 1.550 -17.146 26.502 1.00 87.31 231 PRO A O 1
ATOM 1727 N N . ALA A 1 232 ? 2.711 -18.541 27.820 1.00 85.00 232 ALA A N 1
ATOM 1728 C CA . ALA A 1 232 ? 3.001 -19.490 26.748 1.00 85.00 232 ALA A CA 1
ATOM 1729 C C . ALA A 1 232 ? 1.713 -20.044 26.098 1.00 85.00 232 ALA A C 1
ATOM 1731 O O . ALA A 1 232 ? 0.705 -20.310 26.766 1.00 85.00 232 ALA A O 1
ATOM 1732 N N . GLY A 1 233 ? 1.750 -20.195 24.771 1.00 86.06 233 GLY A N 1
ATOM 1733 C CA . GLY A 1 233 ? 0.636 -20.701 23.964 1.00 86.06 233 GLY A CA 1
ATOM 1734 C C . GLY A 1 233 ? -0.591 -19.786 23.914 1.00 86.06 233 GLY A C 1
ATOM 1735 O O . GLY A 1 233 ? -1.688 -20.283 23.671 1.00 86.06 233 GLY A O 1
ATOM 1736 N N . THR A 1 234 ? -0.462 -18.498 24.249 1.00 89.88 234 THR A N 1
ATOM 1737 C CA . THR A 1 234 ? -1.553 -17.517 24.098 1.00 89.88 234 THR A CA 1
ATOM 1738 C C . THR A 1 234 ? -1.863 -17.315 22.617 1.00 89.88 234 THR A C 1
ATOM 1740 O O . THR A 1 234 ? -0.947 -17.052 21.843 1.00 89.88 234 THR A O 1
ATOM 1743 N N . ALA A 1 235 ? -3.136 -17.416 22.236 1.00 92.94 235 ALA A N 1
ATOM 1744 C CA . ALA A 1 235 ? -3.616 -17.091 20.895 1.00 92.94 235 ALA A CA 1
ATOM 1745 C C . ALA A 1 235 ? -4.366 -15.747 20.896 1.00 92.94 235 ALA A C 1
ATOM 1747 O O . ALA A 1 235 ? -4.826 -15.290 21.942 1.00 92.94 235 ALA A O 1
ATOM 1748 N N . TRP A 1 236 ? -4.537 -15.112 19.731 1.00 93.69 236 TRP A N 1
ATOM 1749 C CA . TRP A 1 236 ? -5.256 -13.830 19.631 1.00 93.69 236 TRP A CA 1
ATOM 1750 C C . TRP A 1 236 ? -6.654 -13.826 20.282 1.00 93.69 236 TRP A C 1
ATOM 1752 O O . TRP A 1 236 ? -6.943 -12.867 21.001 1.00 93.69 236 TRP A O 1
ATOM 1762 N N . PRO A 1 237 ? -7.490 -14.879 20.157 1.00 90.62 237 PRO A N 1
ATOM 1763 C CA . PRO A 1 237 ? -8.802 -14.915 20.810 1.00 90.62 237 PRO A CA 1
ATOM 1764 C C . PRO A 1 237 ? -8.761 -14.903 22.348 1.00 90.62 237 PRO A C 1
ATOM 1766 O O . PRO A 1 237 ? -9.763 -14.556 22.980 1.00 90.62 237 PRO A O 1
ATOM 1769 N N . ASP A 1 238 ? -7.619 -15.256 22.954 1.00 90.06 238 ASP A N 1
ATOM 1770 C CA . ASP A 1 238 ? -7.404 -15.222 24.407 1.00 90.06 238 ASP A CA 1
ATOM 1771 C C . ASP A 1 238 ? -7.120 -13.804 24.929 1.00 90.06 238 ASP A C 1
ATOM 1773 O O . ASP A 1 238 ? -7.119 -13.583 26.143 1.00 90.06 238 ASP A O 1
ATOM 1777 N N . VAL A 1 239 ? -6.836 -12.855 24.030 1.00 93.81 239 VAL A N 1
ATOM 1778 C CA . VAL A 1 239 ? -6.452 -11.482 24.363 1.00 93.81 239 VAL A CA 1
ATOM 1779 C C . VAL A 1 239 ? -7.684 -10.584 24.431 1.00 93.81 239 VAL A C 1
ATOM 1781 O O . VAL A 1 239 ? -8.511 -10.548 23.515 1.00 93.81 239 VAL A O 1
ATOM 1784 N N . ARG A 1 240 ? -7.770 -9.791 25.502 1.00 91.81 240 ARG A N 1
ATOM 1785 C CA . ARG A 1 240 ? -8.741 -8.708 25.665 1.00 91.81 240 ARG A CA 1
ATOM 1786 C C . ARG A 1 240 ? -8.020 -7.385 25.907 1.00 91.81 240 ARG A C 1
ATOM 1788 O O . ARG A 1 240 ? -7.247 -7.257 26.853 1.00 91.81 240 ARG A O 1
ATOM 1795 N N . LEU A 1 241 ? -8.321 -6.395 25.073 1.00 93.62 241 LEU A N 1
ATOM 1796 C CA . LEU A 1 241 ? -7.868 -5.015 25.205 1.00 93.62 241 LEU A CA 1
ATOM 1797 C C . LEU A 1 241 ? -9.034 -4.126 25.649 1.00 93.62 241 LEU A C 1
ATOM 1799 O O . LEU A 1 241 ? -10.099 -4.147 25.039 1.00 93.62 241 LEU A O 1
ATOM 1803 N N . THR A 1 242 ? -8.846 -3.330 26.698 1.00 90.19 242 THR A N 1
ATOM 1804 C CA . THR A 1 242 ? -9.794 -2.274 27.089 1.00 90.19 242 THR A CA 1
ATOM 1805 C C . THR A 1 242 ? -9.093 -0.928 27.010 1.00 90.19 242 THR A C 1
ATOM 1807 O O . THR A 1 242 ? -8.120 -0.698 27.724 1.00 90.19 242 THR A O 1
ATOM 1810 N N . VAL A 1 243 ? -9.586 -0.050 26.142 1.00 91.25 243 VAL A N 1
ATOM 1811 C CA . VAL A 1 243 ? -8.957 1.233 25.812 1.00 91.25 243 VAL A CA 1
ATOM 1812 C C . VAL A 1 243 ? -9.772 2.374 26.416 1.00 91.25 243 VAL A C 1
ATOM 1814 O O . VAL A 1 243 ? -10.994 2.435 26.256 1.00 91.25 243 VAL A O 1
ATOM 1817 N N . THR A 1 244 ? -9.107 3.292 27.103 1.00 87.44 244 THR A N 1
ATOM 1818 C CA . THR A 1 244 ? -9.692 4.542 27.606 1.00 87.44 244 THR A CA 1
ATOM 1819 C C . THR A 1 244 ? -9.041 5.741 26.914 1.00 87.44 244 THR A C 1
ATOM 1821 O O . THR A 1 244 ? -8.275 5.578 25.964 1.00 87.44 244 THR A O 1
ATOM 1824 N N . GLU A 1 245 ? -9.332 6.962 27.365 1.00 84.94 245 GLU A N 1
ATOM 1825 C CA . GLU A 1 245 ? -8.645 8.151 26.849 1.00 84.94 245 GLU A CA 1
ATOM 1826 C C . GLU A 1 245 ? -7.129 8.115 27.090 1.00 84.94 245 GLU A C 1
ATOM 1828 O O . GLU A 1 245 ? -6.373 8.569 26.234 1.00 84.94 245 GLU A O 1
ATOM 1833 N N . ALA A 1 246 ? -6.679 7.536 28.210 1.00 85.62 246 ALA A N 1
ATOM 1834 C CA . ALA A 1 246 ? -5.276 7.587 28.631 1.00 85.62 246 ALA A CA 1
ATOM 1835 C C . ALA A 1 246 ? -4.618 6.214 28.866 1.00 85.62 246 ALA A C 1
ATOM 1837 O O . ALA A 1 246 ? -3.390 6.119 28.899 1.00 85.62 246 ALA A O 1
ATOM 1838 N N . GLU A 1 247 ? -5.412 5.153 29.025 1.00 91.44 247 GLU A N 1
ATOM 1839 C CA . GLU A 1 247 ? -4.935 3.842 29.471 1.00 91.44 247 GLU A CA 1
ATOM 1840 C C . GLU A 1 247 ? -5.389 2.702 28.555 1.00 91.44 247 GLU A C 1
ATOM 1842 O O . GLU A 1 247 ? -6.488 2.709 27.997 1.00 91.44 247 GLU A O 1
ATOM 1847 N N . LEU A 1 248 ? -4.537 1.687 28.451 1.00 93.31 248 LEU A N 1
ATOM 1848 C CA . LEU A 1 248 ? -4.767 0.422 27.779 1.00 93.31 248 LEU A CA 1
ATOM 1849 C C . LEU A 1 248 ? -4.619 -0.689 28.811 1.00 93.31 248 LEU A C 1
ATOM 1851 O O . LEU A 1 248 ? -3.528 -0.948 29.312 1.00 93.31 248 LEU A O 1
ATOM 1855 N N . ARG A 1 249 ? -5.712 -1.386 29.097 1.00 93.00 249 ARG A N 1
ATOM 1856 C CA . ARG A 1 249 ? -5.698 -2.614 29.890 1.00 93.00 249 ARG A CA 1
ATOM 1857 C C . ARG A 1 249 ? -5.615 -3.818 28.972 1.00 93.00 249 ARG A C 1
ATOM 1859 O O . ARG A 1 249 ? -6.426 -3.951 28.058 1.00 93.00 249 ARG A O 1
ATOM 1866 N N . ILE A 1 250 ? -4.667 -4.701 29.254 1.00 93.81 250 ILE A N 1
ATOM 1867 C CA . ILE A 1 250 ? -4.452 -5.957 28.539 1.00 93.81 250 ILE A CA 1
ATOM 1868 C C . ILE A 1 250 ? -4.725 -7.116 29.490 1.00 93.81 250 ILE A C 1
ATOM 1870 O O . ILE A 1 250 ? -4.153 -7.179 30.581 1.00 93.81 250 ILE A O 1
ATOM 1874 N N . GLU A 1 251 ? -5.565 -8.053 29.061 1.00 91.44 251 GLU A N 1
ATOM 1875 C CA . GLU A 1 251 ? -5.816 -9.317 29.748 1.00 91.44 251 GLU A CA 1
ATOM 1876 C C . GLU A 1 251 ? -5.575 -10.489 28.793 1.00 91.44 251 GLU A C 1
ATOM 1878 O O . GLU A 1 251 ? -6.070 -10.484 27.668 1.00 91.44 251 GLU A O 1
ATOM 1883 N N . ALA A 1 252 ? -4.828 -11.501 29.237 1.00 91.69 252 ALA A N 1
ATOM 1884 C CA . ALA A 1 252 ? -4.652 -12.751 28.499 1.00 91.69 252 ALA A CA 1
ATOM 1885 C C . ALA A 1 252 ? -4.334 -13.906 29.456 1.00 91.69 252 ALA A C 1
ATOM 1887 O O . ALA A 1 252 ? -3.455 -13.783 30.314 1.00 91.69 252 ALA A O 1
ATOM 1888 N N . LYS A 1 253 ? -5.061 -15.026 29.321 1.00 86.06 253 LYS A N 1
ATOM 1889 C CA . LYS A 1 253 ? -4.913 -16.251 30.140 1.00 86.06 253 LYS A CA 1
ATOM 1890 C C . LYS A 1 253 ? -4.712 -15.986 31.645 1.00 86.06 253 LYS A C 1
ATOM 1892 O O . LYS A 1 253 ? -3.790 -16.504 32.269 1.00 86.06 253 LYS A O 1
ATOM 1897 N N . GLY A 1 254 ? -5.563 -15.139 32.228 1.00 81.31 254 GLY A N 1
ATOM 1898 C CA . GLY A 1 254 ? -5.555 -14.827 33.664 1.00 81.31 254 GLY A CA 1
ATOM 1899 C C . GLY A 1 254 ? -4.502 -13.809 34.118 1.00 81.31 254 GLY A C 1
ATOM 1900 O O . GLY A 1 254 ? -4.527 -13.399 35.276 1.00 81.31 254 GLY A O 1
ATOM 1901 N N . LYS A 1 255 ? -3.608 -13.348 33.233 1.00 87.88 255 LYS A N 1
ATOM 1902 C CA . LYS A 1 255 ? -2.759 -12.182 33.504 1.00 87.88 255 LYS A CA 1
ATOM 1903 C C . LYS A 1 255 ? -3.471 -10.906 33.083 1.00 87.88 255 LYS A C 1
ATOM 1905 O O . LYS A 1 255 ? -4.127 -10.882 32.045 1.00 87.88 255 LYS A O 1
ATOM 1910 N N . ARG A 1 256 ? -3.283 -9.845 33.864 1.00 91.25 256 ARG A N 1
ATOM 1911 C CA . ARG A 1 256 ? -3.826 -8.508 33.616 1.00 91.25 256 ARG A CA 1
ATOM 1912 C C . ARG A 1 256 ? -2.756 -7.461 33.873 1.00 91.25 256 ARG A C 1
ATOM 1914 O O . ARG A 1 256 ? -2.022 -7.574 34.854 1.00 91.25 256 ARG A O 1
ATOM 1921 N N . LYS A 1 257 ? -2.677 -6.453 33.008 1.00 91.25 257 LYS A N 1
ATOM 1922 C CA . LYS A 1 257 ? -1.783 -5.310 33.187 1.00 91.25 257 LYS A CA 1
ATOM 1923 C C . LYS A 1 257 ? -2.346 -4.066 32.511 1.00 91.25 257 LYS A C 1
ATOM 1925 O O . LYS A 1 257 ? -2.892 -4.158 31.413 1.00 91.25 257 LYS A O 1
ATOM 1930 N N . ASP A 1 258 ? -2.180 -2.935 33.181 1.00 91.50 258 ASP A N 1
ATOM 1931 C CA . ASP A 1 258 ? -2.589 -1.621 32.697 1.00 91.50 258 ASP A CA 1
ATOM 1932 C C . ASP A 1 258 ? -1.351 -0.870 32.202 1.00 91.50 258 ASP A C 1
ATOM 1934 O O . ASP A 1 258 ? -0.273 -0.994 32.786 1.00 91.50 258 ASP A O 1
ATOM 1938 N N . TYR A 1 259 ? -1.515 -0.138 31.106 1.00 91.31 259 TYR A N 1
ATOM 1939 C CA . TYR A 1 259 ? -0.487 0.662 30.455 1.00 91.31 259 TYR A CA 1
ATOM 1940 C C . TYR A 1 259 ? -1.033 2.053 30.199 1.00 91.31 259 TYR A C 1
ATOM 1942 O O . TYR A 1 259 ? -2.162 2.200 29.737 1.00 91.31 259 TYR A O 1
ATOM 1950 N N . THR A 1 260 ? -0.218 3.074 30.392 1.00 90.56 260 THR A N 1
ATOM 1951 C CA . THR A 1 260 ? -0.472 4.378 29.772 1.00 90.56 260 THR A CA 1
ATOM 1952 C C . THR A 1 260 ? -0.232 4.301 28.259 1.00 90.56 260 THR A C 1
ATOM 1954 O O . THR A 1 260 ? 0.485 3.419 27.772 1.00 90.56 260 THR A O 1
ATOM 1957 N N . PHE A 1 261 ? -0.777 5.245 27.480 1.00 87.75 261 PHE A N 1
ATOM 1958 C CA . PHE A 1 261 ? -0.440 5.331 26.050 1.00 87.75 261 PHE A CA 1
ATOM 1959 C C . PHE A 1 261 ? 1.072 5.513 25.816 1.00 87.75 261 PHE A C 1
ATOM 1961 O O . PHE A 1 261 ? 1.579 5.075 24.790 1.00 87.75 261 PHE A O 1
ATOM 1968 N N . GLN A 1 262 ? 1.815 6.092 26.764 1.00 87.19 262 GLN A N 1
ATOM 1969 C CA . GLN A 1 262 ? 3.275 6.230 26.690 1.00 87.19 262 GLN A CA 1
ATOM 1970 C C . GLN A 1 262 ? 3.967 4.872 26.817 1.00 87.19 262 GLN A C 1
ATOM 1972 O O . GLN A 1 262 ? 4.721 4.470 25.929 1.00 87.19 262 GLN A O 1
ATOM 1977 N N . GLU A 1 263 ? 3.647 4.121 27.873 1.00 86.62 263 GLU A N 1
ATOM 1978 C CA . GLU A 1 263 ? 4.225 2.796 28.126 1.00 86.62 263 GLU A CA 1
ATOM 1979 C C . GLU A 1 263 ? 3.904 1.804 27.007 1.00 86.62 263 GLU A C 1
ATOM 1981 O O . GLU A 1 263 ? 4.750 0.987 26.636 1.00 86.62 263 GLU A O 1
ATOM 1986 N N . ALA A 1 264 ? 2.703 1.916 26.434 1.00 86.12 264 ALA A N 1
ATOM 1987 C CA . ALA A 1 264 ? 2.250 1.091 25.326 1.00 86.12 264 ALA A CA 1
ATOM 1988 C C . ALA A 1 264 ? 2.826 1.508 23.954 1.00 86.12 264 ALA A C 1
ATOM 1990 O O . ALA A 1 264 ? 2.567 0.836 22.956 1.00 86.12 264 ALA A O 1
ATOM 1991 N N . GLY A 1 265 ? 3.605 2.595 23.877 1.00 86.94 265 GLY A N 1
ATOM 1992 C CA . GLY A 1 265 ? 4.237 3.057 22.636 1.00 86.94 265 GLY A CA 1
ATOM 1993 C C . GLY A 1 265 ? 3.291 3.805 21.686 1.00 86.94 265 GLY A C 1
ATOM 1994 O O . GLY A 1 265 ? 3.474 3.764 20.469 1.00 86.94 265 GLY A O 1
ATOM 1995 N N . PHE A 1 266 ? 2.273 4.472 22.226 1.00 89.44 266 PHE A N 1
ATOM 1996 C CA . PHE A 1 266 ? 1.247 5.256 21.529 1.00 89.44 266 PHE A CA 1
ATOM 1997 C C . PHE A 1 266 ? 1.353 6.771 21.762 1.00 89.44 266 PHE A C 1
ATOM 1999 O O . PHE A 1 266 ? 0.411 7.493 21.464 1.00 89.44 266 PHE A O 1
ATOM 2006 N N . GLU A 1 267 ? 2.478 7.283 22.259 1.00 86.81 267 GLU A N 1
ATOM 2007 C CA . GLU A 1 267 ? 2.694 8.729 22.392 1.00 86.81 267 GLU A CA 1
ATOM 2008 C C . GLU A 1 267 ? 3.033 9.403 21.047 1.00 86.81 267 GLU A C 1
ATOM 2010 O O . GLU A 1 267 ? 3.819 8.894 20.239 1.00 86.81 267 GLU A O 1
ATOM 2015 N N . GLU A 1 268 ? 2.456 10.582 20.811 1.00 83.56 268 GLU A N 1
ATOM 2016 C CA . GLU A 1 268 ? 2.723 11.420 19.647 1.00 83.56 268 GLU A CA 1
ATOM 2017 C C . GLU A 1 268 ? 4.122 12.045 19.737 1.00 83.56 268 GLU A C 1
ATOM 2019 O O . GLU A 1 268 ? 4.419 12.884 20.583 1.00 83.56 268 GLU A O 1
ATOM 2024 N N . ARG A 1 269 ? 4.999 11.702 18.789 1.00 74.44 269 ARG A N 1
ATOM 2025 C CA . ARG A 1 269 ? 6.405 12.147 18.809 1.00 74.44 269 ARG A CA 1
ATOM 2026 C C . ARG A 1 269 ? 6.566 13.663 18.718 1.00 74.44 269 ARG A C 1
ATOM 2028 O O . ARG A 1 269 ? 7.590 14.190 19.141 1.00 74.44 269 ARG A O 1
ATOM 2035 N N . ARG A 1 270 ? 5.602 14.358 18.107 1.00 72.19 270 ARG A N 1
ATOM 2036 C CA . ARG A 1 270 ? 5.637 15.820 17.930 1.00 72.19 270 ARG A CA 1
ATOM 2037 C C . ARG A 1 270 ? 5.021 16.584 19.101 1.00 72.19 270 ARG A C 1
ATOM 2039 O O . ARG A 1 270 ? 5.216 17.794 19.187 1.00 72.19 270 ARG A O 1
ATOM 2046 N N . LYS A 1 271 ? 4.263 15.909 19.967 1.00 77.62 271 LYS A N 1
ATOM 2047 C CA . LYS A 1 271 ? 3.533 16.519 21.076 1.00 77.62 271 LYS A CA 1
ATOM 2048 C C . LYS A 1 271 ? 3.602 15.597 22.289 1.00 77.62 271 LYS A C 1
ATOM 2050 O O . LYS A 1 271 ? 2.892 14.601 22.351 1.00 77.62 271 LYS A O 1
ATOM 2055 N N . LYS A 1 272 ? 4.446 15.974 23.248 1.00 75.94 272 LYS A N 1
ATOM 2056 C CA . LYS A 1 272 ? 4.602 15.256 24.515 1.00 75.94 272 LYS A CA 1
ATOM 2057 C C . LYS A 1 272 ? 3.261 15.157 25.258 1.00 75.94 272 LYS A C 1
ATOM 2059 O O . LYS A 1 272 ? 2.459 16.091 25.181 1.00 75.94 272 LYS A O 1
ATOM 2064 N N . ASP A 1 273 ? 3.041 14.038 25.946 1.00 81.50 273 ASP A N 1
ATOM 2065 C CA . ASP A 1 273 ? 1.848 13.747 26.753 1.00 81.50 273 ASP A CA 1
ATOM 2066 C C . ASP A 1 273 ? 0.531 13.735 25.951 1.00 81.50 273 ASP A C 1
ATOM 2068 O O . ASP A 1 273 ? -0.546 14.001 26.486 1.00 81.50 273 ASP A O 1
ATOM 2072 N N . ALA A 1 274 ? 0.593 13.420 24.654 1.00 84.50 274 ALA A N 1
ATOM 2073 C CA . ALA A 1 274 ? -0.588 13.229 23.818 1.00 84.50 274 ALA A CA 1
ATOM 2074 C C . ALA A 1 274 ? -0.561 11.857 23.130 1.00 84.50 274 ALA A C 1
ATOM 2076 O O . ALA A 1 274 ? 0.486 11.464 22.611 1.00 84.50 274 ALA A O 1
ATOM 2077 N N . PRO A 1 275 ? -1.694 11.137 23.071 1.00 87.81 275 PRO A N 1
ATOM 2078 C CA . PRO A 1 275 ? -1.779 9.913 22.296 1.00 87.81 275 PRO A CA 1
ATOM 2079 C C . PRO A 1 275 ? -1.708 10.221 20.797 1.00 87.81 275 PRO A C 1
ATOM 2081 O O . PRO A 1 275 ? -2.201 11.247 20.320 1.00 87.81 275 PRO A O 1
ATOM 2084 N N . ASP A 1 276 ? -1.107 9.313 20.042 1.00 88.81 276 ASP A N 1
ATOM 2085 C CA . ASP A 1 276 ? -0.996 9.423 18.600 1.00 88.81 276 ASP A CA 1
ATOM 2086 C C . ASP A 1 276 ? -2.244 8.900 17.875 1.00 88.81 276 ASP A C 1
ATOM 2088 O O . ASP A 1 276 ? -3.209 8.389 18.451 1.00 88.81 276 ASP A O 1
ATOM 2092 N N . ARG A 1 277 ? -2.230 9.012 16.548 1.00 88.00 277 ARG A N 1
ATOM 2093 C CA . ARG A 1 277 ? -3.347 8.564 15.706 1.00 88.00 277 ARG A CA 1
ATOM 2094 C C . ARG A 1 277 ? -3.664 7.066 15.812 1.00 88.00 277 ARG A C 1
ATOM 2096 O O . ARG A 1 277 ? -4.805 6.689 15.555 1.00 88.00 277 ARG A O 1
ATOM 2103 N N . LEU A 1 278 ? -2.697 6.209 16.155 1.00 90.88 278 LEU A N 1
ATOM 2104 C CA . LEU A 1 278 ? -2.942 4.768 16.264 1.00 90.88 278 LEU A CA 1
ATOM 2105 C C . LEU A 1 278 ? -3.694 4.431 17.549 1.00 90.88 278 LEU A C 1
ATOM 2107 O O . LEU A 1 278 ? -4.481 3.488 17.545 1.00 90.88 278 LEU A O 1
ATOM 2111 N N . TRP A 1 279 ? -3.527 5.233 18.605 1.00 91.44 279 TRP A N 1
ATOM 2112 C CA . TRP A 1 279 ? -4.390 5.166 19.785 1.00 91.44 279 TRP A CA 1
ATOM 2113 C C . TRP A 1 279 ? -5.845 5.447 19.414 1.00 91.44 279 TRP A C 1
ATOM 2115 O O . TRP A 1 279 ? -6.739 4.670 19.740 1.00 91.44 279 TRP A O 1
ATOM 2125 N N . GLY A 1 280 ? -6.075 6.520 18.648 1.00 89.12 280 GLY A N 1
ATOM 2126 C CA . GLY A 1 280 ? -7.401 6.863 18.131 1.00 89.12 280 GLY A CA 1
ATOM 2127 C C . GLY A 1 280 ? -8.001 5.756 17.259 1.00 89.12 280 GLY A C 1
ATOM 2128 O O . GLY A 1 280 ? -9.188 5.457 17.374 1.00 89.12 280 GLY A O 1
ATOM 2129 N N . LEU A 1 281 ? -7.182 5.097 16.435 1.00 90.88 281 LEU A N 1
ATOM 2130 C CA . LEU A 1 281 ? -7.612 3.949 15.637 1.00 90.88 281 LEU A CA 1
ATOM 2131 C C . LEU A 1 281 ? -7.972 2.737 16.511 1.00 90.88 281 LEU A C 1
ATOM 2133 O O . LEU A 1 281 ? -9.001 2.106 16.281 1.00 90.88 281 LEU A O 1
ATOM 2137 N N . LEU A 1 282 ? -7.165 2.427 17.529 1.00 92.25 282 LEU A N 1
ATOM 2138 C CA . LEU A 1 282 ? -7.441 1.338 18.468 1.00 92.25 282 LEU A CA 1
ATOM 2139 C C . LEU A 1 282 ? -8.731 1.596 19.265 1.00 92.25 282 LEU A C 1
ATOM 2141 O O . LEU A 1 282 ? -9.541 0.684 19.434 1.00 92.25 282 LEU A O 1
ATOM 2145 N N . LYS A 1 283 ? -8.973 2.848 19.676 1.00 89.69 283 LYS A N 1
ATOM 2146 C CA . LYS A 1 283 ? -10.256 3.273 20.252 1.00 89.69 283 LYS A CA 1
ATOM 2147 C C . LYS A 1 283 ? -11.412 3.058 19.282 1.00 89.69 283 LYS A C 1
ATOM 2149 O O . LYS A 1 283 ? -12.431 2.523 19.699 1.00 89.69 283 LYS A O 1
ATOM 2154 N N . ALA A 1 284 ? -11.256 3.413 18.004 1.00 87.94 284 ALA A N 1
ATOM 2155 C CA . ALA A 1 284 ? -12.299 3.208 16.999 1.00 87.94 284 ALA A CA 1
ATOM 2156 C C . ALA A 1 284 ? -12.656 1.720 16.838 1.00 87.94 284 ALA A C 1
ATOM 2158 O O . ALA A 1 284 ? -13.836 1.376 16.831 1.00 87.94 284 ALA A O 1
ATOM 2159 N N . PHE A 1 285 ? -11.664 0.820 16.809 1.00 89.94 285 PHE A N 1
ATOM 2160 C CA . PHE A 1 285 ? -11.931 -0.622 16.888 1.00 89.94 285 PHE A CA 1
ATOM 2161 C C . PHE A 1 285 ? -12.706 -0.980 18.159 1.00 89.94 285 PHE A C 1
ATOM 2163 O O . PHE A 1 285 ? -13.698 -1.697 18.083 1.00 89.94 285 PHE A O 1
ATOM 2170 N N . GLY A 1 286 ? -12.298 -0.452 19.315 1.00 88.31 286 GLY A N 1
ATOM 2171 C CA . GLY A 1 286 ? -12.990 -0.674 20.583 1.00 88.31 286 GLY A CA 1
ATOM 2172 C C . GLY A 1 286 ? -14.444 -0.194 20.593 1.00 88.31 286 GLY A C 1
ATOM 2173 O O . GLY A 1 286 ? -15.300 -0.906 21.106 1.00 88.31 286 GLY A O 1
ATOM 2174 N N . MET A 1 287 ? -14.742 0.966 20.004 1.00 83.75 287 MET A N 1
ATOM 2175 C CA . MET A 1 287 ? -16.099 1.525 19.909 1.00 83.75 287 MET A CA 1
ATOM 2176 C C . MET A 1 287 ? -17.025 0.675 19.034 1.00 83.75 287 MET A C 1
ATOM 2178 O O . MET A 1 287 ? -18.224 0.595 19.297 1.00 83.75 287 MET A O 1
ATOM 2182 N N . HIS A 1 288 ? -16.461 0.003 18.028 1.00 81.25 288 HIS A N 1
ATOM 2183 C CA . HIS A 1 288 ? -17.188 -0.869 17.107 1.00 81.25 288 HIS A CA 1
ATOM 2184 C C . HIS A 1 288 ? -16.984 -2.366 17.395 1.00 81.25 288 HIS A C 1
ATOM 2186 O O . HIS A 1 288 ? -17.213 -3.218 16.534 1.00 81.25 288 HIS A O 1
ATOM 2192 N N . GLY A 1 289 ? -16.548 -2.697 18.612 1.00 80.12 289 GLY A N 1
ATOM 2193 C CA . GLY A 1 289 ? -16.432 -4.069 19.095 1.00 80.12 289 GLY A CA 1
ATOM 2194 C C . GLY A 1 289 ? -15.489 -4.963 18.288 1.00 80.12 289 GLY A C 1
ATOM 2195 O O . GLY A 1 289 ? -15.782 -6.133 18.067 1.00 80.12 289 GLY A O 1
ATOM 2196 N N . GLY A 1 290 ? -14.372 -4.407 17.821 1.00 86.94 290 GLY A N 1
ATOM 2197 C CA . GLY A 1 290 ? -13.357 -5.123 17.051 1.00 86.94 290 GLY A CA 1
ATOM 2198 C C . GLY A 1 290 ? -13.591 -5.149 15.542 1.00 86.94 290 GLY A C 1
ATOM 2199 O O . GLY A 1 290 ? -12.730 -5.636 14.813 1.00 86.94 290 GLY A O 1
ATOM 2200 N N . VAL A 1 291 ? -14.695 -4.581 15.045 1.00 87.31 291 VAL A N 1
ATOM 2201 C CA . VAL A 1 291 ? -14.960 -4.466 13.603 1.00 87.31 291 VAL A CA 1
ATOM 2202 C C . VAL A 1 291 ? -14.925 -3.008 13.186 1.00 87.31 291 VAL A C 1
ATOM 2204 O O . VAL A 1 291 ? -15.737 -2.228 13.653 1.00 87.31 291 VAL A O 1
ATOM 2207 N N . LEU A 1 292 ? -14.045 -2.623 12.266 1.00 86.50 292 LEU A N 1
ATOM 2208 C CA . LEU A 1 292 ? -13.948 -1.248 11.775 1.00 86.50 292 LEU A CA 1
ATOM 2209 C C . LEU A 1 292 ? -14.387 -1.161 10.304 1.00 86.50 292 LEU A C 1
ATOM 2211 O O . LEU A 1 292 ? -13.592 -1.471 9.409 1.00 86.50 292 LEU A O 1
ATOM 2215 N N . PRO A 1 293 ? -15.634 -0.735 10.020 1.00 79.62 293 PRO A N 1
ATOM 2216 C CA . PRO A 1 293 ? -16.087 -0.468 8.659 1.00 79.62 293 PRO A CA 1
ATOM 2217 C C . PRO A 1 293 ? -15.338 0.712 8.041 1.00 79.62 293 PRO A C 1
ATOM 2219 O O . PRO A 1 293 ? -15.108 1.724 8.705 1.00 79.62 293 PRO A O 1
ATOM 2222 N N . PHE A 1 294 ? -15.056 0.655 6.737 1.00 75.25 294 PHE A N 1
ATOM 2223 C CA . PHE A 1 294 ? -14.383 1.755 6.032 1.00 75.25 294 PHE A CA 1
ATOM 2224 C C . PHE A 1 294 ? -15.118 3.104 6.177 1.00 75.25 294 PHE A C 1
ATOM 2226 O O . PHE A 1 294 ? -14.496 4.158 6.311 1.00 75.25 294 PHE A O 1
ATOM 2233 N N . LYS A 1 295 ? -16.459 3.070 6.215 1.00 70.75 295 LYS A N 1
ATOM 2234 C CA . LYS A 1 295 ? -17.312 4.257 6.387 1.00 70.75 295 LYS A CA 1
ATOM 2235 C C . LYS A 1 295 ? -17.238 4.872 7.794 1.00 70.75 295 LYS A C 1
ATOM 2237 O O . LYS A 1 295 ? -17.476 6.069 7.920 1.00 70.75 295 LYS A O 1
ATOM 2242 N N . ALA A 1 296 ? -16.880 4.101 8.822 1.00 71.38 296 ALA A N 1
ATOM 2243 C CA . ALA A 1 296 ? -16.801 4.585 10.205 1.00 71.38 296 ALA A CA 1
ATOM 2244 C C . ALA A 1 296 ? -15.570 5.475 10.462 1.00 71.38 296 ALA A C 1
ATOM 2246 O O . ALA A 1 296 ? -15.533 6.251 11.414 1.00 71.38 296 ALA A O 1
ATOM 2247 N N . VAL A 1 297 ? -14.562 5.398 9.590 1.00 73.81 297 VAL A N 1
ATOM 2248 C CA . VAL A 1 297 ? -13.363 6.237 9.657 1.00 73.81 297 VAL A CA 1
ATOM 2249 C C . VAL A 1 297 ? -13.620 7.568 8.944 1.00 73.81 297 VAL A C 1
ATOM 2251 O O . VAL A 1 297 ? -14.262 7.600 7.890 1.00 73.81 297 VAL A O 1
ATOM 2254 N N . LYS A 1 298 ? -13.110 8.675 9.501 1.00 71.31 298 LYS A N 1
ATOM 2255 C CA . LYS A 1 298 ? -13.191 10.014 8.890 1.00 71.31 298 LYS A CA 1
ATOM 2256 C C . LYS A 1 298 ? -12.549 10.005 7.503 1.00 71.31 298 LYS A C 1
ATOM 2258 O O . LYS A 1 298 ? -11.497 9.405 7.316 1.00 71.31 298 LYS A O 1
ATOM 2263 N N . GLU A 1 299 ? -13.145 10.716 6.550 1.00 67.00 299 GLU A N 1
ATOM 2264 C CA . GLU A 1 299 ? -12.746 10.693 5.135 1.00 67.00 299 GLU A CA 1
ATOM 2265 C C . GLU A 1 299 ? -11.250 10.958 4.910 1.00 67.00 299 GLU A C 1
ATOM 2267 O O . GLU A 1 299 ? -10.584 10.186 4.227 1.00 67.00 299 GLU A O 1
ATOM 2272 N N . LYS A 1 300 ? -10.691 11.958 5.601 1.00 63.41 300 LYS A N 1
ATOM 2273 C CA . LYS A 1 300 ? -9.257 12.297 5.563 1.00 63.41 300 LYS A CA 1
ATOM 2274 C C . LYS A 1 300 ? -8.309 11.157 5.972 1.00 63.41 300 LYS A C 1
ATOM 2276 O O . LYS A 1 300 ? -7.151 11.150 5.569 1.00 63.41 300 LYS A O 1
ATOM 2281 N N . ASP A 1 301 ? -8.779 10.217 6.791 1.00 67.31 301 ASP A N 1
ATOM 2282 C CA . ASP A 1 301 ? -7.982 9.113 7.331 1.00 67.31 301 ASP A CA 1
ATOM 2283 C C . ASP A 1 301 ? -8.185 7.815 6.523 1.00 67.31 301 ASP A C 1
ATOM 2285 O O . ASP A 1 301 ? -7.397 6.879 6.657 1.00 67.31 301 ASP A O 1
ATOM 2289 N N . ARG A 1 302 ? -9.193 7.765 5.634 1.00 70.44 302 ARG A N 1
ATOM 2290 C CA . ARG A 1 302 ? -9.524 6.586 4.810 1.00 70.44 302 ARG A CA 1
ATOM 2291 C C . ARG A 1 302 ? -8.437 6.249 3.792 1.00 70.44 302 ARG A C 1
ATOM 2293 O O . ARG A 1 302 ? -8.104 5.076 3.643 1.00 70.44 302 ARG A O 1
ATOM 2300 N N . THR A 1 303 ? -7.843 7.254 3.148 1.00 64.88 303 THR A N 1
ATOM 2301 C CA . THR A 1 303 ? -6.790 7.071 2.128 1.00 64.88 303 THR A CA 1
ATOM 2302 C C . THR A 1 303 ? -5.565 6.338 2.683 1.00 64.88 303 THR A C 1
ATOM 2304 O O . THR A 1 303 ? -4.948 5.542 1.985 1.00 64.88 303 THR A O 1
ATOM 2307 N N . ASN A 1 304 ? -5.258 6.540 3.969 1.00 72.19 304 ASN A N 1
ATOM 2308 C CA . ASN A 1 304 ? -4.099 5.947 4.642 1.00 72.19 304 ASN A CA 1
ATOM 2309 C C . ASN A 1 304 ? -4.467 4.808 5.607 1.00 72.19 304 ASN A C 1
ATOM 2311 O O . ASN A 1 304 ? -3.596 4.293 6.309 1.00 72.19 304 ASN A O 1
ATOM 2315 N N . LEU A 1 305 ? -5.737 4.390 5.651 1.00 78.12 305 LEU A N 1
ATOM 2316 C CA . LEU A 1 305 ? -6.233 3.436 6.646 1.00 78.12 305 LEU A CA 1
ATOM 2317 C C . LEU A 1 305 ? -5.486 2.098 6.594 1.00 78.12 305 LEU A C 1
ATOM 2319 O O . LEU A 1 305 ? -5.134 1.556 7.639 1.00 78.12 305 LEU A O 1
ATOM 2323 N N . LYS A 1 306 ? -5.165 1.602 5.391 1.00 75.88 306 LYS A N 1
ATOM 2324 C CA . LYS A 1 306 ? -4.380 0.370 5.210 1.00 75.88 306 LYS A CA 1
ATOM 2325 C C . LYS A 1 306 ? -3.007 0.468 5.882 1.00 75.88 306 LYS A C 1
ATOM 2327 O O . LYS A 1 306 ? -2.595 -0.469 6.566 1.00 75.88 306 LYS A O 1
ATOM 2332 N N . GLN A 1 307 ? -2.329 1.608 5.736 1.00 77.31 307 GLN A N 1
ATOM 2333 C CA . GLN A 1 307 ? -1.048 1.856 6.396 1.00 77.31 307 GLN A CA 1
ATOM 2334 C C . GLN A 1 307 ? -1.222 1.950 7.915 1.00 77.31 307 GLN A C 1
ATOM 2336 O O . GLN A 1 307 ? -0.447 1.353 8.654 1.00 77.31 307 GLN A O 1
ATOM 2341 N N . TYR A 1 308 ? -2.256 2.644 8.399 1.00 83.19 308 TYR A N 1
ATOM 2342 C CA . TYR A 1 308 ? -2.493 2.787 9.839 1.00 83.19 308 TYR A CA 1
ATOM 2343 C C . TYR A 1 308 ? -2.815 1.452 10.516 1.00 83.19 308 TYR A C 1
ATOM 2345 O O . TYR A 1 308 ? -2.318 1.192 11.608 1.00 83.19 308 TYR A O 1
ATOM 2353 N N . VAL A 1 309 ? -3.590 0.581 9.863 1.00 85.12 309 VAL A N 1
ATOM 2354 C CA . VAL A 1 309 ? -3.845 -0.781 10.353 1.00 85.12 309 VAL A CA 1
ATOM 2355 C C . VAL A 1 309 ? -2.555 -1.600 10.363 1.00 85.12 309 VAL A C 1
ATOM 2357 O O . VAL A 1 309 ? -2.298 -2.306 11.335 1.00 85.12 309 VAL A O 1
ATOM 2360 N N . SER A 1 310 ? -1.712 -1.479 9.333 1.00 81.44 310 SER A N 1
ATOM 2361 C CA . SER A 1 310 ? -0.398 -2.134 9.309 1.00 81.44 310 SER A CA 1
ATOM 2362 C C . SER A 1 310 ? 0.494 -1.676 10.470 1.00 81.44 310 SER A C 1
ATOM 2364 O O . SER A 1 310 ? 1.043 -2.510 11.191 1.00 81.44 310 SER A O 1
ATOM 2366 N N . ASP A 1 311 ? 0.594 -0.366 10.703 1.00 81.69 311 ASP A N 1
ATOM 2367 C CA . ASP A 1 311 ? 1.368 0.195 11.816 1.00 81.69 311 ASP A CA 1
ATOM 2368 C C . ASP A 1 311 ? 0.796 -0.253 13.177 1.00 81.69 311 ASP A C 1
ATOM 2370 O O . ASP A 1 311 ? 1.549 -0.563 14.104 1.00 81.69 311 ASP A O 1
ATOM 2374 N N . LEU A 1 312 ? -0.536 -0.324 13.303 1.00 90.31 312 LEU A N 1
ATOM 2375 C CA . LEU A 1 312 ? -1.210 -0.783 14.518 1.00 90.31 312 LEU A CA 1
ATOM 2376 C C . LEU A 1 312 ? -0.926 -2.266 14.795 1.00 90.31 312 LEU A C 1
ATOM 2378 O O . LEU A 1 312 ? -0.593 -2.607 15.929 1.00 90.31 312 LEU A O 1
ATOM 2382 N N . ARG A 1 313 ? -0.974 -3.140 13.776 1.00 87.75 313 ARG A N 1
ATOM 2383 C CA . ARG A 1 313 ? -0.606 -4.565 13.907 1.00 87.75 313 ARG A CA 1
ATOM 2384 C C . ARG A 1 313 ? 0.801 -4.722 14.476 1.00 87.75 313 ARG A C 1
ATOM 2386 O O . ARG A 1 313 ? 0.995 -5.502 15.404 1.00 87.75 313 ARG A O 1
ATOM 2393 N N . GLN A 1 314 ? 1.760 -3.953 13.956 1.00 83.00 314 GLN A N 1
ATOM 2394 C CA . GLN A 1 314 ? 3.148 -3.996 14.421 1.00 83.00 314 GLN A CA 1
ATOM 2395 C C . GLN A 1 314 ? 3.279 -3.581 15.891 1.00 83.00 314 GLN A C 1
ATOM 2397 O O . GLN A 1 314 ? 4.019 -4.216 16.639 1.00 83.00 314 GLN A O 1
ATOM 2402 N N . ARG A 1 315 ? 2.547 -2.551 16.335 1.00 86.94 315 ARG A N 1
ATOM 2403 C CA . ARG A 1 315 ? 2.574 -2.127 17.746 1.00 86.94 315 ARG A CA 1
ATOM 2404 C C . ARG A 1 315 ? 1.903 -3.119 18.679 1.00 86.94 315 ARG A C 1
ATOM 2406 O O . ARG A 1 315 ? 2.442 -3.398 19.745 1.00 86.94 315 ARG A O 1
ATOM 2413 N N . ILE A 1 316 ? 0.772 -3.686 18.266 1.00 91.50 316 ILE A N 1
ATOM 2414 C CA . ILE A 1 316 ? 0.090 -4.731 19.035 1.00 91.50 316 ILE A CA 1
ATOM 2415 C C . ILE A 1 316 ? 1.003 -5.956 19.179 1.00 91.50 316 ILE A C 1
ATOM 2417 O O . ILE A 1 316 ? 1.145 -6.481 20.277 1.00 91.50 316 ILE A O 1
ATOM 2421 N N . ALA A 1 317 ? 1.690 -6.369 18.112 1.00 87.69 317 ALA A N 1
ATOM 2422 C CA . ALA A 1 317 ? 2.663 -7.459 18.181 1.00 87.69 317 ALA A CA 1
ATOM 2423 C C . ALA A 1 317 ? 3.861 -7.131 19.093 1.00 87.69 317 ALA A C 1
ATOM 2425 O O . ALA A 1 317 ? 4.372 -8.008 19.784 1.00 87.69 317 ALA A O 1
ATOM 2426 N N . ALA A 1 318 ? 4.299 -5.868 19.133 1.00 86.81 318 ALA A N 1
ATOM 2427 C CA . ALA A 1 318 ? 5.396 -5.446 20.000 1.00 86.81 318 ALA A CA 1
ATOM 2428 C C . ALA A 1 318 ? 5.015 -5.464 21.492 1.00 86.81 318 ALA A C 1
ATOM 2430 O O . ALA A 1 318 ? 5.835 -5.848 22.327 1.00 86.81 318 ALA A O 1
ATOM 2431 N N . ILE A 1 319 ? 3.786 -5.062 21.842 1.00 90.81 319 ILE A N 1
ATOM 2432 C CA . ILE A 1 319 ? 3.311 -5.085 23.236 1.00 90.81 319 ILE A CA 1
ATOM 2433 C C . ILE A 1 319 ? 2.877 -6.483 23.686 1.00 90.81 319 ILE A C 1
ATOM 2435 O O . ILE A 1 319 ? 3.000 -6.790 24.867 1.00 90.81 319 ILE A O 1
ATOM 2439 N N . LEU A 1 320 ? 2.443 -7.348 22.765 1.00 90.31 320 LEU A N 1
ATOM 2440 C CA . LEU A 1 320 ? 2.064 -8.745 23.006 1.00 90.31 320 LEU A CA 1
ATOM 2441 C C . LEU A 1 320 ? 2.999 -9.703 22.246 1.00 90.31 320 LEU A C 1
ATOM 2443 O O . LEU A 1 320 ? 2.579 -10.341 21.277 1.00 90.31 320 LEU A O 1
ATOM 2447 N N . PRO A 1 321 ? 4.274 -9.824 22.659 1.00 87.75 321 PRO A N 1
ATOM 2448 C CA . PRO A 1 321 ? 5.217 -10.700 21.978 1.00 87.75 321 PRO A CA 1
ATOM 2449 C C . PRO A 1 321 ? 4.818 -12.173 22.142 1.00 87.75 321 PRO A C 1
ATOM 2451 O O . PRO A 1 321 ? 4.282 -12.566 23.180 1.00 87.75 321 PRO A O 1
ATOM 2454 N N . GLY A 1 322 ? 5.129 -12.995 21.136 1.00 83.62 322 GLY A N 1
ATOM 2455 C CA . GLY A 1 322 ? 4.982 -14.455 21.197 1.00 83.62 322 GLY A CA 1
ATOM 2456 C C . GLY A 1 322 ? 3.600 -15.013 20.837 1.00 83.62 322 GLY A C 1
ATOM 2457 O O . GLY A 1 322 ? 3.384 -16.206 21.027 1.00 83.62 322 GLY A O 1
ATOM 2458 N N . ILE A 1 323 ? 2.679 -14.189 20.325 1.00 89.25 323 ILE A N 1
ATOM 2459 C CA . ILE A 1 323 ? 1.411 -14.646 19.734 1.00 89.25 323 ILE A CA 1
ATOM 2460 C C . ILE A 1 323 ? 1.585 -14.740 18.215 1.00 89.25 323 ILE A C 1
ATOM 2462 O O . ILE A 1 323 ? 1.954 -13.758 17.572 1.00 89.25 323 ILE A O 1
ATOM 2466 N N . GLU A 1 324 ? 1.329 -15.914 17.641 1.00 85.12 324 GLU A N 1
ATOM 2467 C CA . GLU A 1 324 ? 1.433 -16.151 16.196 1.00 85.12 324 GLU A CA 1
ATOM 2468 C C . GLU A 1 324 ? 0.154 -15.744 15.439 1.00 85.12 324 GLU A C 1
ATOM 2470 O O . GLU A 1 324 ? -0.941 -15.690 16.003 1.00 85.12 324 GLU A O 1
ATOM 2475 N N . GLY A 1 325 ? 0.287 -15.477 14.136 1.00 85.12 325 GLY A N 1
ATOM 2476 C CA . GLY A 1 325 ? -0.824 -15.114 13.247 1.00 85.12 325 GLY A CA 1
ATOM 2477 C C . GLY A 1 325 ? -1.141 -13.615 13.192 1.00 85.12 325 GLY A C 1
ATOM 2478 O O . GLY A 1 325 ? -0.528 -12.794 13.877 1.00 85.12 325 GLY A O 1
ATOM 2479 N N . GLU A 1 326 ? -2.105 -13.242 12.346 1.00 85.12 326 GLU A N 1
ATOM 2480 C CA . GLU A 1 326 ? -2.510 -11.844 12.165 1.00 85.12 326 GLU A CA 1
ATOM 2481 C C . GLU A 1 326 ? -3.463 -11.369 13.270 1.00 85.12 326 GLU A C 1
ATOM 2483 O O . GLU A 1 326 ? -4.512 -11.963 13.506 1.00 85.12 326 GLU A O 1
ATOM 2488 N N . SER A 1 327 ? -3.135 -10.241 13.908 1.00 89.19 327 SER A N 1
ATOM 2489 C CA . SER A 1 327 ? -3.966 -9.641 14.960 1.00 89.19 327 SER A CA 1
ATOM 2490 C C . SER A 1 327 ? -5.197 -8.902 14.429 1.00 89.19 327 SER A C 1
ATOM 2492 O O . SER A 1 327 ? -6.172 -8.727 15.158 1.00 89.19 327 SER A O 1
ATOM 2494 N N . ILE A 1 328 ? -5.159 -8.447 13.173 1.00 92.31 328 ILE A N 1
ATOM 2495 C CA . ILE A 1 328 ? -6.251 -7.734 12.502 1.00 92.31 328 ILE A CA 1
ATOM 2496 C C . ILE A 1 328 ? -6.302 -8.211 11.051 1.00 92.31 328 ILE A C 1
ATOM 2498 O O . ILE A 1 328 ? -5.291 -8.076 10.372 1.00 92.31 328 ILE A O 1
ATOM 2502 N N . SER A 1 329 ? -7.437 -8.679 10.542 1.00 88.06 329 SER A N 1
ATOM 2503 C CA . SER A 1 329 ? -7.639 -9.085 9.142 1.00 88.06 329 SER A CA 1
ATOM 2504 C C . SER A 1 329 ? -8.536 -8.091 8.389 1.00 88.06 329 SER A C 1
ATOM 2506 O O . SER A 1 329 ? -9.172 -7.230 8.999 1.00 88.06 329 SER A O 1
ATOM 2508 N N . TYR A 1 330 ? -8.546 -8.155 7.054 1.00 86.00 330 TYR A N 1
ATOM 2509 C CA . TYR A 1 330 ? -9.455 -7.373 6.207 1.00 86.00 330 TYR A CA 1
ATOM 2510 C C . TYR A 1 330 ? -10.455 -8.306 5.524 1.00 86.00 330 TYR A C 1
ATOM 2512 O O . TYR A 1 330 ? -10.037 -9.256 4.868 1.00 86.00 330 TYR A O 1
ATOM 2520 N N . GLU A 1 331 ? -11.745 -8.006 5.650 1.00 80.88 331 GLU A N 1
ATOM 2521 C CA . GLU A 1 331 ? -12.839 -8.758 5.038 1.00 80.88 331 GLU A CA 1
ATOM 2522 C C . GLU A 1 331 ? -13.353 -8.004 3.803 1.00 80.88 331 GLU A C 1
ATOM 2524 O O . GLU A 1 331 ? -13.867 -6.883 3.901 1.00 80.88 331 GLU A O 1
ATOM 2529 N N . GLN A 1 332 ? -13.195 -8.602 2.617 1.00 69.75 332 GLN A N 1
ATOM 2530 C CA . GLN A 1 332 ? -13.503 -7.931 1.349 1.00 69.75 332 GLN A CA 1
ATOM 2531 C C . GLN A 1 332 ? -15.012 -7.768 1.130 1.00 69.75 332 GLN A C 1
ATOM 2533 O O . GLN A 1 332 ? -15.434 -6.750 0.576 1.00 69.75 332 GLN A O 1
ATOM 2538 N N . LYS A 1 333 ? -15.815 -8.740 1.584 1.00 69.75 333 LYS A N 1
ATOM 2539 C CA . LYS A 1 333 ? -17.276 -8.739 1.424 1.00 69.75 333 LYS A CA 1
ATOM 2540 C C . LYS A 1 333 ? -17.918 -7.530 2.110 1.00 69.75 333 LYS A C 1
ATOM 2542 O O . LYS A 1 333 ? -18.717 -6.824 1.499 1.00 69.75 333 LYS A O 1
ATOM 2547 N N . ASP A 1 334 ? -17.470 -7.246 3.330 1.00 68.06 334 ASP A N 1
ATOM 2548 C CA . ASP A 1 334 ? -18.038 -6.202 4.189 1.00 68.06 334 ASP A CA 1
ATOM 2549 C C . ASP A 1 334 ? -17.229 -4.892 4.151 1.00 68.06 334 ASP A C 1
ATOM 2551 O O . ASP A 1 334 ? -17.625 -3.880 4.737 1.00 68.06 334 ASP A O 1
ATOM 2555 N N . LYS A 1 335 ? -16.094 -4.887 3.433 1.00 78.12 335 LYS A N 1
ATOM 2556 C CA . LYS A 1 335 ? -15.131 -3.776 3.360 1.00 78.12 335 LYS A CA 1
ATOM 2557 C C . LYS A 1 335 ? -14.764 -3.253 4.758 1.00 78.12 335 LYS A C 1
ATOM 2559 O O . LYS A 1 335 ? -14.779 -2.042 5.012 1.00 78.12 335 LYS A O 1
ATOM 2564 N N . SER A 1 336 ? -14.426 -4.167 5.664 1.00 83.94 336 SER A N 1
ATOM 2565 C CA . SER A 1 336 ? -14.133 -3.879 7.072 1.00 83.94 336 SER A CA 1
ATOM 2566 C C . SER A 1 336 ? -12.872 -4.580 7.562 1.00 83.94 336 SER A C 1
ATOM 2568 O O . SER A 1 336 ? -12.450 -5.602 7.030 1.00 83.94 336 SER A O 1
ATOM 2570 N N . TYR A 1 337 ? -12.259 -4.016 8.602 1.00 88.62 337 TYR A N 1
ATOM 2571 C CA . TYR A 1 337 ? -11.178 -4.668 9.340 1.00 88.62 337 TYR A CA 1
ATOM 2572 C C . TYR A 1 337 ? -11.722 -5.360 10.588 1.00 88.62 337 TYR A C 1
ATOM 2574 O O . TYR A 1 337 ? -12.593 -4.804 11.252 1.00 88.62 337 TYR A O 1
ATOM 2582 N N . HIS A 1 338 ? -11.191 -6.534 10.922 1.00 90.56 338 HIS A N 1
ATOM 2583 C CA . HIS A 1 338 ? -11.636 -7.359 12.048 1.00 90.56 338 HIS A CA 1
ATOM 2584 C C . HIS A 1 338 ? -10.454 -7.690 12.953 1.00 90.56 338 HIS A C 1
ATOM 2586 O O . HIS A 1 338 ? -9.425 -8.158 12.473 1.00 90.56 338 HIS A O 1
ATOM 2592 N N . THR A 1 339 ? -10.577 -7.461 14.257 1.00 93.56 339 THR A N 1
ATOM 2593 C CA . THR A 1 339 ? -9.568 -7.891 15.229 1.00 93.56 339 THR A CA 1
ATOM 2594 C C . THR A 1 339 ? -9.713 -9.385 15.523 1.00 93.56 339 THR A C 1
ATOM 2596 O O . THR A 1 339 ? -10.814 -9.883 15.736 1.00 93.56 339 THR A O 1
ATOM 2599 N N . ALA A 1 340 ? -8.593 -10.105 15.588 1.00 93.00 340 ALA A N 1
ATOM 2600 C CA . ALA A 1 340 ? -8.547 -11.499 16.041 1.00 93.00 340 ALA A CA 1
ATOM 2601 C C . ALA A 1 340 ? -8.602 -11.623 17.580 1.00 93.00 340 ALA A C 1
ATOM 2603 O O . ALA A 1 340 ? -8.762 -12.715 18.119 1.00 93.00 340 ALA A O 1
ATOM 2604 N N . PHE A 1 341 ? -8.458 -10.497 18.281 1.00 93.38 341 PHE A N 1
ATOM 2605 C CA . PHE A 1 341 ? -8.586 -10.342 19.729 1.00 93.38 341 PHE A CA 1
ATOM 2606 C C . PHE A 1 341 ? -9.845 -9.545 20.086 1.00 93.38 341 PHE A C 1
ATOM 2608 O O . PHE A 1 341 ? -10.432 -8.867 19.239 1.00 93.38 341 PHE A O 1
ATOM 2615 N N . LYS A 1 342 ? -10.244 -9.578 21.360 1.00 90.31 342 LYS A N 1
ATOM 2616 C CA . LYS A 1 342 ? -11.372 -8.783 21.865 1.00 90.31 342 LYS A CA 1
ATOM 2617 C C . LYS A 1 342 ? -10.904 -7.375 22.202 1.00 90.31 342 LYS A C 1
ATOM 2619 O O . LYS A 1 342 ? -9.920 -7.215 22.921 1.00 90.31 342 LYS A O 1
ATOM 2624 N N . VAL A 1 343 ? -11.618 -6.353 21.742 1.00 91.31 343 VAL A N 1
ATOM 2625 C CA . VAL A 1 343 ? -11.311 -4.959 22.077 1.00 91.31 343 VAL A CA 1
ATOM 2626 C C . VAL A 1 343 ? -12.569 -4.173 22.384 1.00 91.31 343 VAL A C 1
ATOM 2628 O O . VAL A 1 343 ? -13.555 -4.254 21.658 1.00 91.31 343 VAL A O 1
ATOM 2631 N N . SER A 1 344 ? -12.519 -3.397 23.459 1.00 86.44 344 SER A N 1
ATOM 2632 C CA . SER A 1 344 ? -13.562 -2.447 23.828 1.00 86.44 344 SER A CA 1
ATOM 2633 C C . SER A 1 344 ? -12.967 -1.087 24.145 1.00 86.44 344 SER A C 1
ATOM 2635 O O . SER A 1 344 ? -11.838 -0.973 24.629 1.00 86.44 344 SER A O 1
ATOM 2637 N N . SER A 1 345 ? -13.747 -0.043 23.885 1.00 83.94 345 SER A N 1
ATOM 2638 C CA . SER A 1 345 ? -13.504 1.271 24.465 1.00 83.94 345 SER A CA 1
ATOM 2639 C C . SER A 1 345 ? -14.475 1.488 25.621 1.00 83.94 345 SER A C 1
ATOM 2641 O O . SER A 1 345 ? -15.624 1.054 25.548 1.00 83.94 345 SER A O 1
ATOM 2643 N N . LYS A 1 346 ? -14.026 2.132 26.706 1.00 70.88 346 LYS A N 1
ATOM 2644 C CA . LYS A 1 346 ? -14.964 2.625 27.735 1.00 70.88 346 LYS A CA 1
ATOM 2645 C C . LYS A 1 346 ? -15.827 3.778 27.216 1.00 70.88 346 LYS A C 1
ATOM 2647 O O . LYS A 1 346 ? -16.879 4.054 27.796 1.00 70.88 346 LYS A O 1
ATOM 2652 N N . ASP A 1 347 ? -15.404 4.411 26.126 1.00 63.62 347 ASP A N 1
ATOM 2653 C CA . ASP A 1 347 ? -16.229 5.353 25.389 1.00 63.62 347 ASP A CA 1
ATOM 2654 C C . ASP A 1 347 ? -17.319 4.569 24.657 1.00 63.62 347 ASP A C 1
ATOM 2656 O O . ASP A 1 347 ? -17.069 3.483 24.141 1.00 63.62 347 ASP A O 1
ATOM 2660 N N . ALA A 1 348 ? -18.545 5.095 24.705 1.00 62.44 348 ALA A N 1
ATOM 2661 C CA . ALA A 1 348 ? -19.786 4.406 24.358 1.00 62.44 348 ALA A CA 1
ATOM 2662 C C . ALA A 1 348 ? -19.644 3.426 23.177 1.00 62.44 348 ALA A C 1
ATOM 2664 O O . ALA A 1 348 ? -19.469 3.844 22.034 1.00 62.44 348 ALA A O 1
ATOM 2665 N N . LEU A 1 349 ? -19.749 2.126 23.470 1.00 73.50 349 LEU A N 1
ATOM 2666 C CA . LEU A 1 349 ? -19.885 1.092 22.451 1.00 73.50 349 LEU A CA 1
ATOM 2667 C C . LEU A 1 349 ? -21.126 1.406 21.605 1.00 73.50 349 LEU A C 1
ATOM 2669 O O . LEU A 1 349 ? -22.195 1.626 22.177 1.00 73.50 349 LEU A O 1
ATOM 2673 N N . GLN A 1 350 ? -20.991 1.429 20.279 1.00 80.00 350 GLN A N 1
ATOM 2674 C CA . GLN A 1 350 ? -22.096 1.773 19.385 1.00 80.00 350 GLN A CA 1
ATOM 2675 C C . GLN A 1 350 ? -22.257 0.722 18.284 1.00 80.00 350 GLN A C 1
ATOM 2677 O O . GLN A 1 350 ? -21.305 0.370 17.578 1.00 80.00 350 GLN A O 1
ATOM 2682 N N . PHE A 1 351 ? -23.481 0.222 18.136 1.00 83.38 351 PHE A N 1
ATOM 2683 C CA . PHE A 1 351 ? -23.879 -0.616 17.018 1.00 83.38 351 PHE A CA 1
ATOM 2684 C C . PHE A 1 351 ? -24.028 0.259 15.762 1.00 83.38 351 PHE A C 1
ATOM 2686 O O . PHE A 1 351 ? -24.570 1.363 15.848 1.00 83.38 351 PHE A O 1
ATOM 2693 N N . PRO A 1 352 ? -23.549 -0.188 14.588 1.00 79.25 352 PRO A N 1
ATOM 2694 C CA . PRO A 1 352 ? -23.715 0.529 13.324 1.00 79.25 352 PRO A CA 1
ATOM 2695 C C . PRO A 1 352 ? -25.157 0.412 12.802 1.00 79.25 352 PRO A C 1
ATOM 2697 O O . PRO A 1 352 ? -25.410 -0.223 11.779 1.00 79.25 352 PRO A O 1
ATOM 2700 N N . THR A 1 353 ? -26.106 0.996 13.527 1.00 84.25 353 THR A N 1
ATOM 2701 C CA . THR A 1 353 ? -27.534 0.925 13.215 1.00 84.25 353 THR A CA 1
ATOM 2702 C C . THR A 1 353 ? -27.825 1.675 11.910 1.00 84.25 353 THR A C 1
ATOM 2704 O O . THR A 1 353 ? -27.454 2.848 11.793 1.00 84.25 353 THR A O 1
ATOM 2707 N N . PRO A 1 354 ? -28.466 1.030 10.917 1.00 82.56 354 PRO A N 1
ATOM 2708 C CA . PRO A 1 354 ? -28.882 1.687 9.682 1.00 82.56 354 PRO A CA 1
ATOM 2709 C C . PRO A 1 354 ? -29.782 2.909 9.949 1.00 82.56 354 PRO A C 1
ATOM 2711 O O . PRO A 1 354 ? -30.613 2.866 10.861 1.00 82.56 354 PRO A O 1
ATOM 2714 N N . PRO A 1 355 ? -29.657 4.001 9.170 1.00 80.75 355 PRO A N 1
ATOM 2715 C CA . PRO A 1 355 ? -30.532 5.161 9.318 1.00 80.75 355 PRO A CA 1
ATOM 2716 C C . PRO A 1 355 ? -32.009 4.779 9.165 1.00 80.75 355 PRO A C 1
ATOM 2718 O O . PRO A 1 355 ? -32.377 4.114 8.201 1.00 80.75 355 PRO A O 1
ATOM 2721 N N . GLY A 1 356 ? -32.852 5.228 10.097 1.00 83.44 356 GLY A N 1
ATOM 2722 C CA . GLY A 1 356 ? -34.294 4.961 10.082 1.00 83.44 356 GLY A CA 1
ATOM 2723 C C . GLY A 1 356 ? -34.716 3.605 10.657 1.00 83.44 356 GLY A C 1
ATOM 2724 O O . GLY A 1 356 ? -35.914 3.346 10.706 1.00 83.44 356 GLY A O 1
ATOM 2725 N N . ALA A 1 357 ? -33.777 2.769 11.116 1.00 87.62 357 ALA A N 1
ATOM 2726 C CA . ALA A 1 357 ? -34.112 1.513 11.780 1.00 87.62 357 ALA A CA 1
ATOM 2727 C C . ALA A 1 357 ? -34.838 1.750 13.113 1.00 87.62 357 ALA A C 1
ATOM 2729 O O . ALA A 1 357 ? -34.525 2.671 13.874 1.00 87.62 357 ALA A O 1
ATOM 2730 N N . SER A 1 358 ? -35.780 0.867 13.405 1.00 91.94 358 SER A N 1
ATOM 2731 C CA . SER A 1 358 ? -36.576 0.826 14.623 1.00 91.94 358 SER A CA 1
ATOM 2732 C C . SER A 1 358 ? -36.317 -0.473 15.388 1.00 91.94 358 SER A C 1
ATOM 2734 O O . SER A 1 358 ? -35.670 -1.389 14.883 1.00 91.94 358 SER A O 1
ATOM 2736 N N . TRP A 1 359 ? -36.824 -0.586 16.618 1.00 94.06 359 TRP A N 1
ATOM 2737 C CA . TRP A 1 359 ? -36.635 -1.803 17.415 1.00 94.06 359 TRP A CA 1
ATOM 2738 C C . TRP A 1 359 ? -37.201 -3.064 16.748 1.00 94.06 359 TRP A C 1
ATOM 2740 O O . TRP A 1 359 ? -36.638 -4.133 16.960 1.00 94.06 359 TRP A O 1
ATOM 2750 N N . THR A 1 360 ? -38.231 -2.945 15.902 1.00 92.31 360 THR A N 1
ATOM 2751 C CA . THR A 1 360 ? -38.819 -4.092 15.189 1.00 92.31 360 THR A CA 1
ATOM 2752 C C . THR A 1 360 ? -37.913 -4.656 14.101 1.00 92.31 360 THR A C 1
ATOM 2754 O O . THR A 1 360 ? -38.095 -5.800 13.702 1.00 92.31 360 THR A O 1
ATOM 2757 N N . ASP A 1 361 ? -36.924 -3.881 13.652 1.00 91.12 361 ASP A N 1
ATOM 2758 C CA . ASP A 1 361 ? -35.929 -4.304 12.661 1.00 91.12 361 ASP A CA 1
ATOM 2759 C C . ASP A 1 361 ? -34.726 -5.005 13.314 1.00 91.12 361 ASP A C 1
ATOM 2761 O O . ASP A 1 361 ? -33.827 -5.494 12.628 1.00 91.12 361 ASP A O 1
ATOM 2765 N N . VAL A 1 362 ? -34.674 -5.022 14.652 1.00 94.56 362 VAL A N 1
ATOM 2766 C CA . VAL A 1 362 ? -33.574 -5.578 15.440 1.00 94.56 362 VAL A CA 1
ATOM 2767 C C . VAL A 1 362 ? -33.897 -7.014 15.840 1.00 94.56 362 VAL A C 1
ATOM 2769 O O . VAL A 1 362 ? -34.982 -7.313 16.334 1.00 94.56 362 VAL A O 1
ATOM 2772 N N . SER A 1 363 ? -32.910 -7.895 15.710 1.00 94.00 363 SER A N 1
ATOM 2773 C CA . SER A 1 363 ? -32.927 -9.240 16.284 1.00 94.00 363 SER A CA 1
ATOM 2774 C C . SER A 1 363 ? -31.733 -9.424 17.218 1.00 94.00 363 SER A C 1
ATOM 2776 O O . SER A 1 363 ? -30.590 -9.162 16.840 1.00 94.00 363 SER A O 1
ATOM 2778 N N . ILE A 1 364 ? -31.979 -9.885 18.444 1.00 95.44 364 ILE A N 1
ATOM 2779 C CA . ILE A 1 364 ? -30.949 -10.191 19.440 1.00 95.44 364 ILE A CA 1
ATOM 2780 C C . ILE A 1 364 ? -31.044 -11.668 19.812 1.00 95.44 364 ILE A C 1
ATOM 2782 O O . ILE A 1 364 ? -32.037 -12.127 20.372 1.00 95.44 364 ILE A O 1
ATOM 2786 N N . ALA A 1 365 ? -29.971 -12.405 19.553 1.00 93.06 365 ALA A N 1
ATOM 2787 C CA . ALA A 1 365 ? -29.854 -13.821 19.863 1.00 93.06 365 ALA A CA 1
ATOM 2788 C C . ALA A 1 365 ? -28.754 -14.062 20.898 1.00 93.06 365 ALA A C 1
ATOM 2790 O O . ALA A 1 365 ? -27.714 -13.397 20.891 1.00 93.06 365 ALA A O 1
ATOM 2791 N N . ALA A 1 366 ? -28.938 -15.048 21.775 1.00 89.88 366 ALA A N 1
ATOM 2792 C CA . ALA A 1 366 ? -27.850 -15.508 22.634 1.00 89.88 366 ALA A CA 1
ATOM 2793 C C . ALA A 1 366 ? -26.723 -16.130 21.786 1.00 89.88 366 ALA A C 1
ATOM 2795 O O . ALA A 1 366 ? -26.972 -16.991 20.944 1.00 89.88 366 ALA A O 1
ATOM 2796 N N . ASN A 1 367 ? -25.476 -15.732 22.043 1.00 86.12 367 ASN A N 1
ATOM 2797 C CA . ASN A 1 367 ? -24.287 -16.331 21.442 1.00 86.12 367 ASN A CA 1
ATOM 2798 C C . ASN A 1 367 ? -23.451 -16.997 22.543 1.00 86.12 367 ASN A C 1
ATOM 2800 O O . ASN A 1 367 ? -22.591 -16.379 23.178 1.00 86.12 367 ASN A O 1
ATOM 2804 N N . GLY A 1 368 ? -23.768 -18.262 22.825 1.00 81.06 368 GLY A N 1
ATOM 2805 C CA . GLY A 1 368 ? -23.213 -18.989 23.964 1.00 81.06 368 GLY A CA 1
ATOM 2806 C C . GLY A 1 368 ? -23.708 -18.448 25.312 1.00 81.06 368 GLY A C 1
ATOM 2807 O O . GLY A 1 368 ? -24.810 -17.918 25.424 1.00 81.06 368 GLY A O 1
ATOM 2808 N N . ARG A 1 369 ? -22.902 -18.619 26.371 1.00 77.50 369 ARG A N 1
ATOM 2809 C CA . ARG A 1 369 ? -23.268 -18.210 27.747 1.00 77.50 369 ARG A CA 1
ATOM 2810 C C . ARG A 1 369 ? -22.841 -16.786 28.110 1.00 77.50 369 ARG A C 1
ATOM 2812 O O . ARG A 1 369 ? -23.254 -16.284 29.149 1.00 77.50 369 ARG A O 1
ATOM 2819 N N . THR A 1 370 ? -21.984 -16.173 27.300 1.00 80.81 370 THR A N 1
ATOM 2820 C CA . THR A 1 370 ? -21.259 -14.944 27.656 1.00 80.81 370 THR A CA 1
ATOM 2821 C C . THR A 1 370 ? -21.368 -13.853 26.598 1.00 80.81 370 THR A C 1
ATOM 2823 O O . THR A 1 370 ? -20.666 -12.847 26.692 1.00 80.81 370 THR A O 1
ATOM 2826 N N . GLY A 1 371 ? -22.237 -14.012 25.600 1.00 87.19 371 GLY A N 1
ATOM 2827 C CA . GLY A 1 371 ? -22.397 -13.026 24.544 1.00 87.19 371 GLY A CA 1
ATOM 2828 C C . GLY A 1 371 ? -23.752 -13.075 23.864 1.00 87.19 371 GLY A C 1
ATOM 2829 O O . GLY A 1 371 ? -24.581 -13.952 24.112 1.00 87.19 371 GLY A O 1
ATOM 2830 N N . ILE A 1 372 ? -23.958 -12.096 22.994 1.00 91.38 372 ILE A N 1
ATOM 2831 C CA . ILE A 1 372 ? -25.122 -11.960 22.127 1.00 91.38 372 ILE A CA 1
ATOM 2832 C C . ILE A 1 372 ? -24.679 -11.665 20.705 1.00 91.38 372 ILE A C 1
ATOM 2834 O O . ILE A 1 372 ? -23.615 -11.094 20.467 1.00 91.38 372 ILE A O 1
ATOM 2838 N N . ARG A 1 373 ? -25.532 -12.038 19.766 1.00 89.38 373 ARG A N 1
ATOM 2839 C CA . ARG A 1 373 ? -25.485 -11.620 18.376 1.00 89.38 373 ARG A CA 1
ATOM 2840 C C . ARG A 1 373 ? -26.642 -10.658 18.150 1.00 89.38 373 ARG A C 1
ATOM 2842 O O . ARG A 1 373 ? -27.767 -10.967 18.522 1.00 89.38 373 ARG A O 1
ATOM 2849 N N . ILE A 1 374 ? -26.352 -9.501 17.579 1.00 91.38 374 ILE A N 1
ATOM 2850 C CA . ILE A 1 374 ? -27.339 -8.498 17.190 1.00 91.38 374 ILE A CA 1
ATOM 2851 C C . ILE A 1 374 ? -27.311 -8.414 15.670 1.00 91.38 374 ILE A C 1
ATOM 2853 O O . ILE A 1 374 ? -26.238 -8.231 15.092 1.00 91.38 374 ILE A O 1
ATOM 2857 N N . SER A 1 375 ? -28.470 -8.530 15.035 1.00 89.06 375 SER A N 1
ATOM 2858 C CA . SER A 1 375 ? -28.648 -8.228 13.619 1.00 89.06 375 SER A CA 1
ATOM 2859 C C . SER A 1 375 ? -29.725 -7.166 13.433 1.00 89.06 375 SER A C 1
ATOM 2861 O O . SER A 1 375 ? -30.658 -7.075 14.228 1.00 89.06 375 SER A O 1
ATOM 2863 N N . VAL A 1 376 ? -29.557 -6.324 12.417 1.00 89.75 376 VAL A N 1
ATOM 2864 C CA . VAL A 1 376 ? -30.550 -5.325 12.012 1.00 89.75 376 VAL A CA 1
ATOM 2865 C C . VAL A 1 376 ? -30.780 -5.462 10.518 1.00 89.75 376 VAL A C 1
ATOM 2867 O O . VAL A 1 376 ? -29.829 -5.335 9.738 1.00 89.75 376 VAL A O 1
ATOM 2870 N N . SER A 1 377 ? -32.017 -5.749 10.123 1.00 84.44 377 SER A N 1
ATOM 2871 C CA . SER A 1 377 ? -32.437 -5.753 8.722 1.00 84.44 377 SER A CA 1
ATOM 2872 C C . SER A 1 377 ? -32.637 -4.319 8.232 1.00 84.44 377 SER A C 1
ATOM 2874 O O . SER A 1 377 ? -33.172 -3.477 8.948 1.00 84.44 377 SER A O 1
ATOM 2876 N N . SER A 1 378 ? -32.205 -4.019 7.011 1.00 77.12 378 SER A N 1
ATOM 2877 C CA . SER A 1 378 ? -32.402 -2.716 6.381 1.00 77.12 378 SER A CA 1
ATOM 2878 C C . SER A 1 378 ? -32.693 -2.865 4.900 1.00 77.12 378 SER A C 1
ATOM 2880 O O . SER A 1 378 ? -31.975 -3.578 4.201 1.00 77.12 378 SER A O 1
ATOM 2882 N N . THR A 1 379 ? -33.661 -2.110 4.401 1.00 66.94 379 THR A N 1
ATOM 2883 C CA . THR A 1 379 ? -33.887 -1.958 2.964 1.00 66.94 379 THR A CA 1
ATOM 2884 C C . THR A 1 379 ? -33.040 -0.789 2.458 1.00 66.94 379 THR A C 1
ATOM 2886 O O . THR A 1 379 ? -33.328 0.373 2.741 1.00 66.94 379 THR A O 1
ATOM 2889 N N . GLU A 1 380 ? -31.948 -1.072 1.748 1.00 60.28 380 GLU A N 1
ATOM 2890 C CA . GLU A 1 380 ? -31.114 -0.043 1.125 1.00 60.28 380 GLU A CA 1
ATOM 2891 C C . GLU A 1 380 ? -31.678 0.343 -0.246 1.00 60.28 380 GLU A C 1
ATOM 2893 O O . GLU A 1 380 ? -31.800 -0.497 -1.136 1.00 60.28 380 GLU A O 1
ATOM 2898 N N . ARG A 1 381 ? -31.951 1.638 -0.446 1.00 58.19 381 ARG A N 1
ATOM 2899 C CA . ARG A 1 381 ? -32.250 2.212 -1.765 1.00 58.19 381 ARG A CA 1
ATOM 2900 C C . ARG A 1 381 ? -30.950 2.607 -2.462 1.00 58.19 381 ARG A C 1
ATOM 2902 O O . ARG A 1 381 ? -30.164 3.369 -1.901 1.00 58.19 381 ARG A O 1
ATOM 2909 N N . PHE A 1 382 ? -30.717 2.118 -3.672 1.00 55.62 382 PHE A N 1
ATOM 2910 C CA . PHE A 1 382 ? -29.563 2.454 -4.503 1.00 55.62 382 PHE A CA 1
ATOM 2911 C C . PHE A 1 382 ? -30.009 2.800 -5.924 1.00 55.62 382 PHE A C 1
ATOM 2913 O O . PHE A 1 382 ? -31.010 2.289 -6.408 1.00 55.62 382 PHE A O 1
ATOM 2920 N N . ALA A 1 383 ? -29.282 3.690 -6.596 1.00 48.03 383 ALA A N 1
ATOM 2921 C CA . ALA A 1 383 ? -29.601 4.053 -7.970 1.00 48.03 383 ALA A CA 1
ATOM 2922 C C . ALA A 1 383 ? -29.038 2.995 -8.929 1.00 48.03 383 ALA A C 1
ATOM 2924 O O . ALA A 1 383 ? -27.844 2.688 -8.880 1.00 48.03 383 ALA A O 1
ATOM 2925 N N . THR A 1 384 ? -29.889 2.450 -9.791 1.00 46.72 384 THR A N 1
ATOM 2926 C CA . THR A 1 384 ? -29.489 1.627 -10.930 1.00 46.72 384 THR A CA 1
ATOM 2927 C C . THR A 1 384 ? -29.674 2.435 -12.209 1.00 46.72 384 THR A C 1
ATOM 2929 O O . THR A 1 384 ? -30.627 3.203 -12.346 1.00 46.72 384 THR A O 1
ATOM 2932 N N . SER A 1 385 ? -28.727 2.314 -13.133 1.00 48.34 385 SER A N 1
ATOM 2933 C CA . SER A 1 385 ? -28.834 2.900 -14.466 1.00 48.34 385 SER A CA 1
ATOM 2934 C C . SER A 1 385 ? -29.455 1.866 -15.401 1.00 48.34 385 SER A C 1
ATOM 2936 O O . SER A 1 385 ? -28.852 0.809 -15.610 1.00 48.34 385 SER A O 1
ATOM 2938 N N . GLY A 1 386 ? -30.631 2.163 -15.950 1.00 50.38 386 GLY A N 1
ATOM 2939 C CA . GLY A 1 386 ? -31.283 1.356 -16.982 1.00 50.38 386 GLY A CA 1
ATOM 2940 C C . GLY A 1 386 ? -31.374 2.113 -18.307 1.00 50.38 386 GLY A C 1
ATOM 2941 O O . GLY A 1 386 ? -31.331 3.345 -18.333 1.00 50.38 386 GLY A O 1
ATOM 2942 N N . TYR A 1 387 ? -31.477 1.370 -19.406 1.00 49.00 387 TYR A N 1
ATOM 2943 C CA . TYR A 1 387 ? -31.926 1.906 -20.690 1.00 49.00 387 TYR A CA 1
ATOM 2944 C C . TYR A 1 387 ? -33.426 1.626 -20.786 1.00 49.00 387 TYR A C 1
ATOM 2946 O O . TYR A 1 387 ? -33.843 0.499 -20.527 1.00 49.00 387 TYR A O 1
ATOM 2954 N N . ALA A 1 388 ? -34.229 2.646 -21.089 1.00 51.41 388 ALA A N 1
ATOM 2955 C CA . ALA A 1 388 ? -35.642 2.443 -21.373 1.00 51.41 388 ALA A CA 1
ATOM 2956 C C . ALA A 1 388 ? -35.755 1.776 -22.749 1.00 51.41 388 ALA A C 1
ATOM 2958 O O . ALA A 1 388 ? -35.401 2.384 -23.760 1.00 51.41 388 ALA A O 1
ATOM 2959 N N . ASP A 1 389 ? -36.203 0.524 -22.780 1.00 51.03 389 ASP A N 1
ATOM 2960 C CA . ASP A 1 389 ? -36.618 -0.120 -24.021 1.00 51.03 389 ASP A CA 1
ATOM 2961 C C . ASP A 1 389 ? -38.032 0.366 -24.353 1.00 51.03 389 ASP A C 1
ATOM 2963 O O . ASP A 1 389 ? -38.999 -0.057 -23.724 1.00 51.03 389 ASP A O 1
ATOM 2967 N N . GLU A 1 390 ? -38.118 1.327 -25.273 1.00 50.06 390 GLU A N 1
ATOM 2968 C CA . GLU A 1 390 ? -38.961 1.317 -26.482 1.00 50.06 390 GLU A CA 1
ATOM 2969 C C . GLU A 1 390 ? -39.145 2.752 -27.013 1.00 50.06 390 GLU A C 1
ATOM 2971 O O . GLU A 1 390 ? -39.682 3.625 -26.339 1.00 50.06 390 GLU A O 1
ATOM 2976 N N . ASP A 1 391 ? -38.673 2.932 -28.251 1.00 51.84 391 ASP A N 1
ATOM 2977 C CA . ASP A 1 391 ? -38.913 4.019 -29.204 1.00 51.84 391 ASP A CA 1
ATOM 2978 C C . ASP A 1 391 ? -38.623 5.482 -28.791 1.00 51.84 391 ASP A C 1
ATOM 2980 O O . ASP A 1 391 ? -39.402 6.167 -28.135 1.00 51.84 391 ASP A O 1
ATOM 2984 N N . ASP A 1 392 ? -37.538 5.978 -29.399 1.00 49.84 392 ASP A N 1
ATOM 2985 C CA . ASP A 1 392 ? -37.133 7.376 -29.611 1.00 49.84 392 ASP A CA 1
ATOM 2986 C C . ASP A 1 392 ? -36.312 8.062 -28.490 1.00 49.84 392 ASP A C 1
ATOM 2988 O O . ASP A 1 392 ? -36.750 8.282 -27.367 1.00 49.84 392 ASP A O 1
ATOM 2992 N N . ASP A 1 393 ? -35.076 8.407 -28.869 1.00 49.75 393 ASP A N 1
ATOM 2993 C CA . ASP A 1 393 ? -34.015 9.130 -28.148 1.00 49.75 393 ASP A CA 1
ATOM 2994 C C . ASP A 1 393 ? -33.557 8.566 -26.778 1.00 49.75 393 ASP A C 1
ATOM 2996 O O . ASP A 1 393 ? -34.158 8.763 -25.719 1.00 49.75 393 ASP A O 1
ATOM 3000 N N . SER A 1 394 ? -32.404 7.882 -26.790 1.00 45.75 394 SER A N 1
ATOM 3001 C CA . SER A 1 394 ? -31.778 7.213 -25.642 1.00 45.75 394 SER A CA 1
ATOM 3002 C C . SER A 1 394 ? -31.402 8.188 -24.517 1.00 45.75 394 SER A C 1
ATOM 3004 O O . SER A 1 394 ? -30.262 8.650 -24.417 1.00 45.75 394 SER A O 1
ATOM 3006 N N . THR A 1 395 ? -32.356 8.482 -23.637 1.00 54.12 395 THR A N 1
ATOM 3007 C CA . THR A 1 395 ? -32.152 9.320 -22.455 1.00 54.12 395 THR A CA 1
ATOM 3008 C C . THR A 1 395 ? -31.847 8.425 -21.255 1.00 54.12 395 THR A C 1
ATOM 3010 O O . THR A 1 395 ? -32.701 7.671 -20.797 1.00 54.12 395 THR A O 1
ATOM 3013 N N . HIS A 1 396 ? -30.618 8.490 -20.733 1.00 44.38 396 HIS A N 1
ATOM 3014 C CA . HIS A 1 396 ? -30.222 7.765 -19.521 1.00 44.38 396 HIS A CA 1
ATOM 3015 C C . HIS A 1 396 ? -31.145 8.116 -18.341 1.00 44.38 396 HIS A C 1
ATOM 3017 O O . HIS A 1 396 ? -31.159 9.265 -17.893 1.00 44.38 396 HIS A O 1
ATOM 3023 N N . GLN A 1 397 ? -31.867 7.129 -17.801 1.00 48.69 397 GLN A N 1
ATOM 3024 C CA . GLN A 1 397 ? -32.657 7.285 -16.579 1.00 48.69 397 GLN A CA 1
ATOM 3025 C C . GLN A 1 397 ? -32.005 6.563 -15.396 1.00 48.69 397 GLN A C 1
ATOM 3027 O O . GLN A 1 397 ? -31.515 5.436 -15.496 1.00 48.69 397 GLN A O 1
ATOM 3032 N N . TRP A 1 398 ? -31.990 7.257 -14.258 1.00 46.09 398 TRP A N 1
ATOM 3033 C CA . TRP A 1 398 ? -31.607 6.701 -12.966 1.00 46.09 398 TRP A CA 1
ATOM 3034 C C . TRP A 1 398 ? -32.868 6.227 -12.254 1.00 46.09 398 TRP A C 1
ATOM 3036 O O . TRP A 1 398 ? -33.711 7.043 -11.884 1.00 46.09 398 TRP A O 1
ATOM 3046 N N . GLU A 1 399 ? -32.977 4.923 -12.033 1.00 53.94 399 GLU A N 1
ATOM 3047 C CA . GLU A 1 399 ? -34.073 4.327 -11.276 1.00 53.94 399 GLU A CA 1
ATOM 3048 C C . GLU A 1 399 ? -33.610 3.985 -9.858 1.00 53.94 399 GLU A C 1
ATOM 3050 O O . GLU A 1 399 ? -32.479 3.550 -9.634 1.00 53.94 399 GLU A O 1
ATOM 3055 N N . GLY A 1 400 ? -34.480 4.192 -8.868 1.00 52.38 400 GLY A N 1
ATOM 3056 C CA . GLY A 1 400 ? -34.233 3.739 -7.502 1.00 52.38 400 GLY A CA 1
ATOM 3057 C C . GLY A 1 400 ? -34.547 2.250 -7.373 1.00 52.38 400 GLY A C 1
ATOM 3058 O O . GLY A 1 400 ? -35.708 1.868 -7.451 1.00 52.38 400 GLY A O 1
ATOM 3059 N N . ALA A 1 401 ? -33.532 1.424 -7.143 1.00 55.16 401 ALA A N 1
ATOM 3060 C CA . ALA A 1 401 ? -33.670 0.015 -6.795 1.00 55.16 401 ALA A CA 1
ATOM 3061 C C . ALA A 1 401 ? -33.556 -0.177 -5.274 1.00 55.16 401 ALA A C 1
ATOM 3063 O O . ALA A 1 401 ? -32.796 0.519 -4.600 1.00 55.16 401 ALA A O 1
ATOM 3064 N N . GLU A 1 402 ? -34.299 -1.130 -4.718 1.00 61.84 402 GLU A N 1
ATOM 3065 C CA . GLU A 1 402 ? -34.229 -1.497 -3.301 1.00 61.84 402 GLU A CA 1
ATOM 3066 C C . GLU A 1 402 ? -33.520 -2.853 -3.155 1.00 61.84 402 GLU A C 1
ATOM 3068 O O . GLU A 1 402 ? -33.816 -3.791 -3.893 1.00 61.84 402 GLU A O 1
ATOM 3073 N N . ARG A 1 403 ? -32.569 -2.977 -2.221 1.00 63.34 403 ARG A N 1
ATOM 3074 C CA . ARG A 1 403 ? -31.993 -4.267 -1.805 1.00 63.34 403 ARG A CA 1
ATOM 3075 C C . ARG A 1 403 ? -32.181 -4.465 -0.313 1.00 63.34 403 ARG A C 1
ATOM 3077 O O . ARG A 1 403 ? -31.933 -3.554 0.472 1.00 63.34 403 ARG A O 1
ATOM 3084 N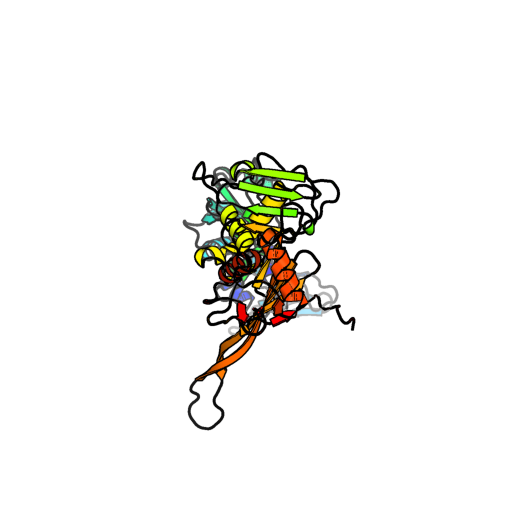 N . GLU A 1 404 ? -32.536 -5.676 0.086 1.00 66.75 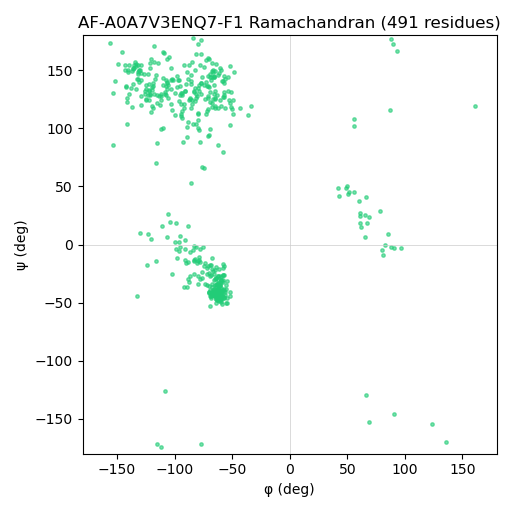404 GLU A N 1
ATOM 3085 C CA . GLU A 1 404 ? -32.451 -6.076 1.486 1.00 66.75 404 GLU A CA 1
ATOM 3086 C C . GLU A 1 404 ? -30.981 -6.289 1.866 1.00 66.75 404 GLU A C 1
ATOM 3088 O O . GLU A 1 404 ? -30.235 -7.025 1.217 1.00 66.75 404 GLU A O 1
ATOM 3093 N N . GLY A 1 405 ? -30.550 -5.596 2.912 1.00 67.44 405 GLY A N 1
ATOM 3094 C CA . GLY A 1 405 ? -29.269 -5.778 3.576 1.00 67.44 405 GLY A CA 1
ATOM 3095 C C . GLY A 1 405 ? -29.490 -6.108 5.048 1.00 67.44 405 GLY A C 1
ATOM 3096 O O . GLY A 1 405 ? -30.510 -5.756 5.633 1.00 67.44 405 GLY A O 1
ATOM 3097 N N . SER A 1 406 ? -28.522 -6.767 5.673 1.00 78.81 406 SER A N 1
ATOM 3098 C CA . SER A 1 406 ? -28.528 -7.007 7.116 1.00 78.81 406 SER A CA 1
ATOM 3099 C C . SER A 1 406 ? -27.159 -6.686 7.692 1.00 78.81 406 SER A C 1
ATOM 3101 O O . SER A 1 406 ? -26.143 -7.131 7.153 1.00 78.81 406 SER A O 1
ATOM 3103 N N . VAL A 1 407 ? -27.118 -5.949 8.798 1.00 80.12 407 VAL A N 1
ATOM 3104 C CA . VAL A 1 407 ? -25.882 -5.711 9.550 1.00 80.12 407 VAL A CA 1
ATOM 3105 C C . VAL A 1 407 ? -25.892 -6.596 10.783 1.00 80.12 407 VAL A C 1
ATOM 3107 O O . VAL A 1 407 ? -26.791 -6.478 11.606 1.00 80.12 407 VAL A O 1
ATOM 3110 N N . GLU A 1 408 ? -24.891 -7.464 10.930 1.00 83.31 408 GLU A N 1
ATOM 3111 C CA . GLU A 1 408 ? -24.769 -8.382 12.067 1.00 83.31 408 GLU A CA 1
ATOM 3112 C C . GLU A 1 408 ? -23.477 -8.129 12.859 1.00 83.31 408 GLU A C 1
ATOM 3114 O O . GLU A 1 408 ? -22.401 -7.934 12.283 1.00 83.31 408 GLU A O 1
ATOM 3119 N N . ARG A 1 409 ? -23.560 -8.134 14.196 1.00 81.38 409 ARG A N 1
ATOM 3120 C CA . ARG A 1 409 ? -22.407 -8.059 15.111 1.00 81.38 409 ARG A CA 1
ATOM 3121 C C . ARG A 1 409 ? -22.585 -8.980 16.312 1.00 81.38 409 ARG A C 1
ATOM 3123 O O . ARG A 1 409 ? -23.693 -9.210 16.781 1.00 81.38 409 ARG A O 1
ATOM 3130 N N . THR A 1 410 ? -21.470 -9.469 16.846 1.00 84.69 410 THR A N 1
ATOM 3131 C CA . THR A 1 410 ? -21.431 -10.226 18.103 1.00 84.69 410 THR A CA 1
ATOM 3132 C C . THR A 1 410 ? -20.763 -9.395 19.191 1.00 84.69 410 THR A C 1
ATOM 3134 O O . THR A 1 410 ? -19.724 -8.787 18.950 1.00 84.69 410 THR A O 1
ATOM 3137 N N . TYR A 1 411 ? -21.329 -9.423 20.395 1.00 85.50 411 TYR A N 1
ATOM 3138 C CA . TYR A 1 411 ? -20.808 -8.742 21.575 1.00 85.50 411 TYR A CA 1
ATOM 3139 C C . TYR A 1 411 ? -20.720 -9.697 22.754 1.00 85.50 411 TYR A C 1
ATOM 3141 O O . TYR A 1 411 ? -21.628 -10.496 22.980 1.00 85.50 411 TYR A O 1
ATOM 3149 N N . ASP A 1 412 ? -19.662 -9.578 23.552 1.00 86.62 412 ASP A N 1
ATOM 3150 C CA . ASP A 1 412 ? -19.611 -10.247 24.847 1.00 86.62 412 ASP A CA 1
ATOM 3151 C C . ASP A 1 412 ? -20.231 -9.391 25.959 1.00 86.62 412 ASP A C 1
ATOM 3153 O O . ASP A 1 412 ? -20.274 -8.161 25.894 1.00 86.62 412 ASP A O 1
ATOM 3157 N N . PHE A 1 413 ? -20.720 -10.046 27.007 1.00 89.12 413 PHE A N 1
ATOM 3158 C CA . PHE A 1 413 ? -21.396 -9.375 28.111 1.00 89.12 413 PHE A CA 1
ATOM 3159 C C . PHE A 1 413 ? -20.495 -8.409 28.870 1.00 89.12 413 PHE A C 1
ATOM 3161 O O . PHE A 1 413 ? -20.986 -7.371 29.306 1.00 89.12 413 PHE A O 1
ATOM 3168 N N . ARG A 1 414 ? -19.193 -8.683 29.011 1.00 85.94 414 ARG A N 1
ATOM 3169 C CA . ARG A 1 414 ? -18.282 -7.732 29.665 1.00 85.94 414 ARG A CA 1
ATOM 3170 C C . ARG A 1 414 ? -18.129 -6.462 28.832 1.00 85.94 414 ARG A C 1
ATOM 3172 O O . ARG A 1 414 ? -18.154 -5.375 29.400 1.00 85.94 414 ARG A O 1
ATOM 3179 N N . MET A 1 415 ? -18.054 -6.574 27.505 1.00 82.44 415 MET A N 1
ATOM 3180 C CA . MET A 1 415 ? -18.017 -5.404 26.613 1.00 82.44 415 MET A CA 1
ATOM 3181 C C . MET A 1 415 ? -19.255 -4.519 26.746 1.00 82.44 415 MET A C 1
ATOM 3183 O O . MET A 1 415 ? -19.136 -3.299 26.703 1.00 82.44 415 MET A O 1
ATOM 3187 N N . LEU A 1 416 ? -20.426 -5.125 26.939 1.00 86.81 416 LEU A N 1
ATOM 3188 C CA . LEU A 1 416 ? -21.689 -4.403 27.114 1.00 86.81 416 LEU A CA 1
ATOM 3189 C C . LEU A 1 416 ? -21.932 -3.919 28.550 1.00 86.81 416 LEU A C 1
ATOM 3191 O O . LEU A 1 416 ? -22.967 -3.315 28.821 1.00 86.81 416 LEU A O 1
ATOM 3195 N N . GLY A 1 417 ? -21.026 -4.209 29.490 1.00 87.44 417 GLY A N 1
ATOM 3196 C CA . GLY A 1 417 ? -21.255 -3.943 30.912 1.00 87.44 417 GLY A CA 1
ATOM 3197 C C . GLY A 1 417 ? -22.395 -4.779 31.508 1.00 87.44 417 GLY A C 1
ATOM 3198 O O . GLY A 1 417 ? -23.011 -4.369 32.486 1.00 87.44 417 GLY A O 1
ATOM 3199 N N . LEU A 1 418 ? -22.691 -5.942 30.921 1.00 91.19 418 LEU A N 1
ATOM 3200 C CA . LEU A 1 418 ? -23.699 -6.918 31.350 1.00 91.19 418 LEU A CA 1
ATOM 3201 C C . LEU A 1 418 ? -23.109 -8.055 32.203 1.00 91.19 418 LEU A C 1
ATOM 3203 O O . LEU A 1 418 ? -23.854 -8.883 32.727 1.00 91.19 418 LEU A O 1
ATOM 3207 N N . ALA A 1 419 ? -21.788 -8.112 32.368 1.00 90.88 419 ALA A N 1
ATOM 3208 C CA . ALA A 1 419 ? -21.097 -9.058 33.242 1.00 90.88 419 ALA A CA 1
ATOM 3209 C C . ALA A 1 419 ? -20.015 -8.364 34.080 1.00 90.88 419 ALA A C 1
ATOM 3211 O O . ALA A 1 419 ? -19.537 -7.289 33.719 1.00 90.88 419 ALA A O 1
ATOM 3212 N N . ASP A 1 420 ? -19.657 -8.978 35.208 1.00 86.19 420 ASP A N 1
ATOM 3213 C CA . ASP A 1 420 ? -18.524 -8.564 36.039 1.00 86.19 420 ASP A CA 1
ATOM 3214 C C . ASP A 1 420 ? -17.174 -8.998 35.434 1.00 86.19 420 ASP A C 1
ATOM 3216 O O . ASP A 1 420 ? -17.124 -9.707 34.428 1.00 86.19 420 ASP A O 1
ATOM 3220 N N . ASP A 1 421 ? -16.064 -8.601 36.065 1.00 78.38 421 ASP A N 1
ATOM 3221 C CA . ASP A 1 421 ? -14.698 -8.946 35.633 1.00 78.38 421 ASP A CA 1
ATOM 3222 C C . ASP A 1 421 ? -14.442 -10.471 35.558 1.00 78.38 421 ASP A C 1
ATOM 3224 O O . ASP A 1 421 ? -13.492 -10.892 34.899 1.00 78.38 421 ASP A O 1
ATOM 3228 N N . GLN A 1 422 ? -15.292 -11.300 36.180 1.00 79.88 422 GLN A N 1
ATOM 3229 C CA . GLN A 1 422 ? -15.220 -12.766 36.191 1.00 79.88 422 GLN A CA 1
ATOM 3230 C C . GLN A 1 422 ? -16.169 -13.429 35.171 1.00 79.88 422 GLN A C 1
ATOM 3232 O O . GLN A 1 422 ? -16.471 -14.614 35.307 1.00 79.88 422 GLN A O 1
ATOM 3237 N N . ASP A 1 423 ? -16.654 -12.689 34.164 1.00 81.25 423 ASP A N 1
ATOM 3238 C CA . ASP A 1 423 ? -17.639 -13.147 33.164 1.00 81.25 423 ASP A CA 1
ATOM 3239 C C . ASP A 1 423 ? -19.008 -13.544 33.753 1.00 81.25 423 ASP A C 1
ATOM 3241 O O . ASP A 1 423 ? -19.828 -14.163 33.068 1.00 81.25 423 ASP A O 1
ATOM 3245 N N . ARG A 1 424 ? -19.314 -13.179 35.005 1.00 87.56 424 ARG A N 1
ATOM 3246 C CA . ARG A 1 424 ? -20.608 -13.510 35.612 1.00 87.56 424 ARG A CA 1
ATOM 3247 C C . ARG A 1 424 ? -21.634 -12.431 35.267 1.00 87.56 424 ARG A C 1
ATOM 3249 O O . ARG A 1 424 ? -21.383 -11.258 35.553 1.00 87.56 424 ARG A O 1
ATOM 3256 N N . PRO A 1 425 ? -22.803 -12.785 34.699 1.00 91.75 425 PRO A N 1
ATOM 3257 C CA . PRO A 1 425 ? -23.831 -11.807 34.362 1.00 91.75 425 PRO A CA 1
ATOM 3258 C C . PRO A 1 425 ? -24.280 -11.003 35.589 1.00 91.75 425 PRO A C 1
ATOM 3260 O O . PRO A 1 425 ? -24.680 -11.577 36.609 1.00 91.75 425 PRO A O 1
ATOM 3263 N N . ASN A 1 426 ? -24.243 -9.674 35.479 1.00 93.00 426 ASN A N 1
ATOM 3264 C CA . ASN A 1 426 ? -24.784 -8.770 36.492 1.00 93.00 426 ASN A CA 1
ATOM 3265 C C . ASN A 1 426 ? -26.323 -8.709 36.394 1.00 93.00 426 ASN A C 1
ATOM 3267 O O . ASN A 1 426 ? -26.941 -9.477 35.659 1.00 93.00 426 ASN A O 1
ATOM 3271 N N . ARG A 1 427 ? -26.981 -7.808 37.132 1.00 94.25 427 ARG A N 1
ATOM 3272 C CA . ARG A 1 427 ? -28.456 -7.738 37.156 1.00 94.25 427 ARG A CA 1
ATOM 3273 C C . ARG A 1 427 ? -29.069 -7.471 35.776 1.00 94.25 427 ARG A C 1
ATOM 3275 O O . ARG A 1 427 ? -30.075 -8.101 35.449 1.00 94.25 427 ARG A O 1
ATOM 3282 N N . ALA A 1 428 ? -28.463 -6.588 34.982 1.00 94.25 428 ALA A N 1
ATOM 3283 C CA . ALA A 1 428 ? -28.886 -6.301 33.613 1.00 94.25 428 ALA A CA 1
ATOM 3284 C C . ALA A 1 428 ? -28.598 -7.480 32.669 1.00 94.25 428 ALA A C 1
ATOM 3286 O O . ALA A 1 428 ? -29.468 -7.872 31.893 1.00 94.25 428 ALA A O 1
ATOM 3287 N N . GLY A 1 429 ? -27.430 -8.123 32.783 1.00 93.38 429 GLY A N 1
ATOM 3288 C CA . GLY A 1 429 ? -27.108 -9.321 31.998 1.00 93.38 429 GLY A CA 1
ATOM 3289 C C . GLY A 1 429 ? -28.037 -10.500 32.290 1.00 93.38 429 GLY A C 1
ATOM 3290 O O . GLY A 1 429 ? -28.505 -11.173 31.375 1.00 93.38 429 GLY A O 1
ATOM 3291 N N . GLN A 1 430 ? -28.385 -10.715 33.560 1.00 93.38 430 GLN A N 1
ATOM 3292 C CA . GLN A 1 430 ? -29.384 -11.707 33.966 1.00 93.38 430 GLN A CA 1
ATOM 3293 C C . GLN A 1 430 ? -30.780 -11.368 33.431 1.00 93.38 430 GLN A C 1
ATOM 3295 O O . GLN A 1 430 ? -31.537 -12.273 33.082 1.00 93.38 430 GLN A O 1
ATOM 3300 N N . ALA A 1 431 ? -31.137 -10.081 33.374 1.00 95.06 431 ALA A N 1
ATOM 3301 C CA . ALA A 1 431 ? -32.389 -9.639 32.769 1.00 95.06 431 ALA A CA 1
ATOM 3302 C C . ALA A 1 431 ? -32.417 -9.949 31.266 1.00 95.06 431 ALA A C 1
ATOM 3304 O O . ALA A 1 431 ? -33.390 -10.537 30.799 1.00 95.06 431 ALA A O 1
ATOM 3305 N N . LEU A 1 432 ? -31.330 -9.666 30.539 1.00 95.12 432 LEU A N 1
ATOM 3306 C CA . LEU A 1 432 ? -31.234 -9.959 29.109 1.00 95.12 432 LEU A CA 1
ATOM 3307 C C . LEU A 1 432 ? -31.329 -11.459 28.830 1.00 95.12 432 LEU A C 1
ATOM 3309 O O . LEU A 1 432 ? -32.119 -11.874 27.990 1.00 95.12 432 LEU A O 1
ATOM 3313 N N . LEU A 1 433 ? -30.590 -12.288 29.570 1.00 93.38 433 LEU A N 1
ATOM 3314 C CA . LEU A 1 433 ? -30.681 -13.744 29.428 1.00 93.38 433 LEU A CA 1
ATOM 3315 C C . LEU A 1 433 ? -32.105 -14.263 29.666 1.00 93.38 433 LEU A C 1
ATOM 3317 O O . LEU A 1 433 ? -32.554 -15.165 28.958 1.00 93.38 433 LEU A O 1
ATOM 3321 N N . ALA A 1 434 ? -32.823 -13.694 30.638 1.00 93.56 434 ALA A N 1
ATOM 3322 C CA . ALA A 1 434 ? -34.208 -14.062 30.910 1.00 93.56 434 ALA A CA 1
ATOM 3323 C C . ALA A 1 434 ? -35.154 -13.644 29.769 1.00 93.56 434 ALA A C 1
ATOM 3325 O O . ALA A 1 434 ? -36.010 -14.437 29.387 1.00 93.56 434 ALA A O 1
ATOM 3326 N N . VAL A 1 435 ? -34.965 -12.454 29.186 1.00 95.12 435 VAL A N 1
ATOM 3327 C CA . VAL A 1 435 ? -35.697 -11.995 27.989 1.00 95.12 435 VAL A CA 1
ATOM 3328 C C . VAL A 1 435 ? -35.456 -12.934 26.807 1.00 95.12 435 VAL A C 1
ATOM 3330 O O . VAL A 1 435 ? -36.413 -13.376 26.178 1.00 95.12 435 VAL A O 1
ATOM 3333 N N . LEU A 1 436 ? -34.195 -13.266 26.515 1.00 94.44 436 LEU A N 1
ATOM 3334 C CA . LEU A 1 436 ? -33.833 -14.144 25.395 1.00 94.44 436 LEU A CA 1
ATOM 3335 C C . LEU A 1 436 ? -34.404 -15.555 25.582 1.00 94.44 436 LEU A C 1
ATOM 3337 O O . LEU A 1 436 ? -34.961 -16.136 24.653 1.00 94.44 436 LEU A O 1
ATOM 3341 N N . SER A 1 437 ? -34.342 -16.082 26.809 1.00 92.25 437 SER A N 1
ATOM 3342 C CA . SER A 1 437 ? -34.931 -17.385 27.155 1.00 92.25 437 SER A CA 1
ATOM 3343 C C . SER A 1 437 ? -36.458 -17.380 27.038 1.00 92.25 437 SER A C 1
ATOM 3345 O O . SER A 1 437 ? -37.053 -18.381 26.648 1.00 92.25 437 SER A O 1
ATOM 3347 N N . GLY A 1 438 ? -37.094 -16.251 27.357 1.00 93.31 438 GLY A N 1
ATOM 3348 C CA . GLY A 1 438 ? -38.536 -16.041 27.244 1.00 93.31 438 GLY A CA 1
ATOM 3349 C C . GLY A 1 438 ? -38.997 -15.514 25.884 1.00 93.31 438 GLY A C 1
ATOM 3350 O O . GLY A 1 438 ? -40.119 -15.016 25.792 1.00 93.31 438 GLY A O 1
ATOM 3351 N N . LYS A 1 439 ? -38.147 -15.591 24.847 1.00 93.69 439 LYS A N 1
ATOM 3352 C CA . LYS A 1 439 ? -38.432 -15.131 23.476 1.00 93.69 439 LYS A CA 1
ATOM 3353 C C . LYS A 1 439 ? -39.000 -13.709 23.424 1.00 93.69 439 LYS A C 1
ATOM 3355 O O . LYS A 1 439 ? -40.074 -13.462 22.882 1.00 93.69 439 LYS A O 1
ATOM 3360 N N . GLY A 1 440 ? -38.326 -12.788 24.106 1.00 93.00 440 GLY A N 1
ATOM 3361 C CA . GLY A 1 440 ? -38.713 -11.380 24.170 1.00 93.00 440 GLY A CA 1
ATOM 3362 C C . GLY A 1 440 ? -39.653 -11.037 25.322 1.00 93.00 440 GLY A C 1
ATOM 3363 O O . GLY A 1 440 ? -39.952 -9.867 25.523 1.00 93.00 440 GLY A O 1
ATOM 3364 N N . THR A 1 441 ? -40.098 -12.008 26.123 1.00 94.12 441 THR A N 1
ATOM 3365 C CA . THR A 1 441 ? -40.996 -11.755 27.260 1.00 94.12 441 THR A CA 1
ATOM 3366 C C . THR A 1 441 ? -40.369 -12.187 28.584 1.00 94.12 441 THR A C 1
ATOM 3368 O O . THR A 1 441 ? -39.842 -13.289 28.692 1.00 94.12 441 THR A O 1
ATOM 3371 N N . VAL A 1 442 ? -40.470 -11.366 29.637 1.00 95.69 442 VAL A N 1
ATOM 3372 C CA . VAL A 1 442 ? -40.003 -11.744 30.984 1.00 95.69 442 VAL A CA 1
ATOM 3373 C C . VAL A 1 442 ? -40.917 -11.222 32.095 1.00 95.69 442 VAL A C 1
ATOM 3375 O O . VAL A 1 442 ? -41.319 -10.061 32.100 1.00 95.69 442 VAL A O 1
ATOM 3378 N N . SER A 1 443 ? -41.225 -12.075 33.076 1.00 93.50 443 SER A N 1
ATOM 3379 C CA . SER A 1 443 ? -42.017 -11.705 34.257 1.00 93.50 443 SER A CA 1
ATOM 3380 C C . SER A 1 443 ? -41.120 -11.068 35.322 1.00 93.50 443 SER A C 1
ATOM 3382 O O . SER A 1 443 ? -40.361 -11.759 36.003 1.00 93.50 443 SER A O 1
ATOM 3384 N N . ARG A 1 444 ? -41.181 -9.741 35.457 1.00 92.81 444 ARG A N 1
ATOM 3385 C CA . ARG A 1 444 ? -40.422 -8.937 36.434 1.00 92.81 444 ARG A CA 1
ATOM 3386 C C . ARG A 1 444 ? -41.244 -7.715 36.819 1.00 92.81 444 ARG A C 1
ATOM 3388 O O . ARG A 1 444 ? -42.047 -7.253 36.026 1.00 92.81 444 ARG A O 1
ATOM 3395 N N . LYS A 1 445 ? -41.008 -7.138 38.000 1.00 91.94 445 LYS A N 1
ATOM 3396 C CA . LYS A 1 445 ? -41.733 -5.937 38.460 1.00 91.94 445 LYS A CA 1
ATOM 3397 C C . LYS A 1 445 ? -41.508 -4.744 37.514 1.00 91.94 445 LYS A C 1
ATOM 3399 O O . LYS A 1 445 ? -40.428 -4.599 36.943 1.00 91.94 445 LYS A O 1
ATOM 3404 N N . LYS A 1 446 ? -42.478 -3.825 37.436 1.00 91.00 446 LYS A N 1
ATOM 3405 C CA . LYS A 1 446 ? -42.376 -2.573 36.650 1.00 91.00 446 LYS A CA 1
ATOM 3406 C C . LYS A 1 446 ? -41.144 -1.719 36.987 1.00 91.00 446 LYS A C 1
ATOM 3408 O O . LYS A 1 446 ? -40.617 -1.030 36.128 1.00 91.00 446 LYS A O 1
ATOM 3413 N N . ASN A 1 447 ? -40.687 -1.757 38.236 1.00 91.44 447 ASN A N 1
ATOM 3414 C CA . ASN A 1 447 ? -39.543 -0.967 38.705 1.00 91.44 447 ASN A CA 1
ATOM 3415 C C . ASN A 1 447 ? -38.287 -1.839 38.890 1.00 91.44 447 ASN A C 1
ATOM 3417 O O . ASN A 1 447 ? -37.451 -1.554 39.750 1.00 91.44 447 ASN A O 1
ATOM 3421 N N . ASP A 1 448 ? -38.182 -2.950 38.153 1.00 95.00 448 ASP A N 1
ATOM 3422 C CA . ASP A 1 448 ? -37.006 -3.818 38.190 1.00 95.00 448 ASP A CA 1
ATOM 3423 C C . ASP A 1 448 ? -35.766 -3.052 37.708 1.00 95.00 448 ASP A C 1
ATOM 3425 O O . ASP A 1 448 ? -35.691 -2.602 36.565 1.00 95.00 448 ASP A O 1
ATOM 3429 N N . LYS A 1 449 ? -34.783 -2.898 38.602 1.00 93.94 449 LYS A N 1
ATOM 3430 C CA . LYS A 1 449 ? -33.552 -2.151 38.309 1.00 93.94 449 LYS A CA 1
ATOM 3431 C C . LYS A 1 449 ? -32.738 -2.793 37.184 1.00 93.94 449 LYS A C 1
ATOM 3433 O O . LYS A 1 449 ? -32.145 -2.068 36.398 1.00 93.94 449 LYS A O 1
ATOM 3438 N N . GLY A 1 450 ? -32.745 -4.126 37.084 1.00 94.06 450 GLY A N 1
ATOM 3439 C CA . GLY A 1 450 ? -32.030 -4.843 36.027 1.00 94.06 450 GLY A CA 1
ATOM 3440 C C . GLY A 1 450 ? -32.625 -4.574 34.646 1.00 94.06 450 GLY A C 1
ATOM 3441 O O . GLY A 1 450 ? -31.873 -4.350 33.705 1.00 94.06 450 GLY A O 1
ATOM 3442 N N . MET A 1 451 ? -33.957 -4.522 34.534 1.00 96.00 451 MET A N 1
ATOM 3443 C CA . MET A 1 451 ? -34.631 -4.113 33.294 1.00 96.00 451 MET A CA 1
ATOM 3444 C C . MET A 1 451 ? -34.342 -2.655 32.938 1.00 96.00 451 MET A C 1
ATOM 3446 O O . MET A 1 451 ? -34.026 -2.371 31.790 1.00 96.00 451 MET A O 1
ATOM 3450 N N . ALA A 1 452 ? -34.395 -1.736 33.908 1.00 93.56 452 ALA A N 1
ATOM 3451 C CA . ALA A 1 452 ? -34.104 -0.323 33.658 1.00 93.56 452 ALA A CA 1
ATOM 3452 C C . ALA A 1 452 ? -32.655 -0.097 33.178 1.00 93.56 452 ALA A C 1
ATOM 3454 O O . ALA A 1 452 ? -32.428 0.638 32.217 1.00 93.56 452 ALA A O 1
ATOM 3455 N N . GLU A 1 453 ? -31.684 -0.759 33.814 1.00 93.75 453 GLU A N 1
ATOM 3456 C CA . GLU A 1 453 ? -30.278 -0.750 33.391 1.00 93.75 453 GLU A CA 1
ATOM 3457 C C . GLU A 1 453 ? -30.115 -1.350 31.987 1.00 93.75 453 GLU A C 1
ATOM 3459 O O . GLU A 1 453 ? -29.446 -0.758 31.139 1.00 93.75 453 GLU A O 1
ATOM 3464 N N . LEU A 1 454 ? -30.774 -2.482 31.708 1.00 95.25 454 LEU A N 1
ATOM 3465 C CA . LEU A 1 454 ? -30.746 -3.122 30.395 1.00 95.25 454 LEU A CA 1
ATOM 3466 C C . LEU A 1 454 ? -31.327 -2.223 29.293 1.00 95.25 454 LEU A C 1
ATOM 3468 O O . LEU A 1 454 ? -30.718 -2.122 28.229 1.00 95.25 454 LEU A O 1
ATOM 3472 N N . CYS A 1 455 ? -32.454 -1.545 29.544 1.00 93.75 455 CYS A N 1
ATOM 3473 C CA . CYS A 1 455 ? -33.019 -0.566 28.611 1.00 93.75 455 CYS A CA 1
ATOM 3474 C C . CYS A 1 455 ? -31.983 0.502 28.254 1.00 93.75 455 CYS A C 1
ATOM 3476 O O . CYS A 1 455 ? -31.738 0.753 27.079 1.00 93.75 455 CYS A O 1
ATOM 3478 N N . GLY A 1 456 ? -31.337 1.093 29.266 1.00 91.56 456 GLY A N 1
ATOM 3479 C CA . GLY A 1 456 ? -30.327 2.129 29.056 1.00 91.56 456 GLY A CA 1
ATOM 3480 C C . GLY A 1 456 ? -29.128 1.640 28.242 1.00 91.56 456 GLY A C 1
ATOM 3481 O O . GLY A 1 456 ? -28.656 2.357 27.360 1.00 91.56 456 GLY A O 1
ATOM 3482 N N . ILE A 1 457 ? -28.661 0.414 28.497 1.00 91.44 457 ILE A N 1
ATOM 3483 C CA . ILE A 1 457 ? -27.552 -0.199 27.753 1.00 91.44 457 ILE A CA 1
ATOM 3484 C C . ILE A 1 457 ? -27.934 -0.409 26.285 1.00 91.44 457 ILE A C 1
ATOM 3486 O O . ILE A 1 457 ? -27.189 0.019 25.407 1.00 91.44 457 ILE A O 1
ATOM 3490 N N . LEU A 1 458 ? -29.088 -1.026 26.008 1.00 93.31 458 LEU A N 1
ATOM 3491 C CA . LEU A 1 458 ? -29.510 -1.326 24.638 1.00 93.31 458 LEU A CA 1
ATOM 3492 C C . LEU A 1 458 ? -29.843 -0.054 23.847 1.00 93.31 458 LEU A C 1
ATOM 3494 O O . LEU A 1 458 ? -29.373 0.080 22.721 1.00 93.31 458 LEU A O 1
ATOM 3498 N N . THR A 1 459 ? -30.568 0.911 24.425 1.00 91.56 459 THR A N 1
ATOM 3499 C CA . THR A 1 459 ? -30.846 2.202 23.766 1.00 91.56 459 THR A CA 1
ATOM 3500 C C . THR A 1 459 ? -29.557 2.938 23.422 1.00 91.56 459 THR A C 1
ATOM 3502 O O . THR A 1 459 ? -29.403 3.415 22.300 1.00 91.56 459 THR A O 1
ATOM 3505 N N . LYS A 1 460 ? -28.590 2.987 24.348 1.00 88.56 460 LYS A N 1
ATOM 3506 C CA . LYS A 1 460 ? -27.299 3.636 24.096 1.00 88.56 460 LYS A CA 1
ATOM 3507 C C . LYS A 1 460 ? -26.478 2.903 23.033 1.00 88.56 460 LYS A C 1
ATOM 3509 O O . LYS A 1 460 ? -25.862 3.560 22.202 1.00 88.56 460 LYS A O 1
ATOM 3514 N N . LEU A 1 461 ? -26.472 1.570 23.066 1.00 89.38 461 LEU A N 1
ATOM 3515 C CA . LEU A 1 461 ? -25.759 0.745 22.095 1.00 89.38 461 LEU A CA 1
ATOM 3516 C C . LEU A 1 461 ? -26.326 0.932 20.686 1.00 89.38 461 LEU A C 1
ATOM 3518 O O . LEU A 1 461 ? -25.562 1.129 19.749 1.00 89.38 461 LEU A O 1
ATOM 3522 N N . MET A 1 462 ? -27.650 0.871 20.538 1.00 89.69 462 MET A N 1
ATOM 3523 C CA . MET A 1 462 ? -28.306 0.904 19.230 1.00 89.69 462 MET A CA 1
ATOM 3524 C C . MET A 1 462 ? -28.492 2.326 18.693 1.00 89.69 462 MET A C 1
ATOM 3526 O O . MET A 1 462 ? -28.588 2.505 17.485 1.00 89.69 462 MET A O 1
ATOM 3530 N N . GLY A 1 463 ? -28.557 3.345 19.553 1.00 87.69 463 GLY A N 1
ATOM 3531 C CA . GLY A 1 463 ? -28.872 4.710 19.122 1.00 87.69 463 GLY A CA 1
ATOM 3532 C C . GLY A 1 463 ? -30.259 4.839 18.476 1.00 87.69 463 GLY A C 1
ATOM 3533 O O . GLY A 1 463 ? -30.456 5.726 17.654 1.00 87.69 463 GLY A O 1
ATOM 3534 N N . ILE A 1 464 ? -31.186 3.934 18.811 1.00 91.19 464 ILE A N 1
ATOM 3535 C CA . ILE A 1 464 ? -32.584 3.956 18.366 1.00 91.19 464 ILE A CA 1
ATOM 3536 C C . ILE A 1 464 ? -33.403 4.687 19.426 1.00 91.19 464 ILE A C 1
ATOM 3538 O O . ILE A 1 464 ? -33.311 4.363 20.615 1.00 91.19 464 ILE A O 1
ATOM 3542 N N . ASP A 1 465 ? -34.215 5.649 18.997 1.00 86.44 465 ASP A N 1
ATOM 3543 C CA . ASP A 1 465 ? -35.111 6.377 19.888 1.00 86.44 465 ASP A CA 1
ATOM 3544 C C . ASP A 1 465 ? -36.195 5.461 20.478 1.00 86.44 465 ASP A C 1
ATOM 3546 O O . ASP A 1 465 ? -36.717 4.551 19.832 1.00 86.44 465 ASP A O 1
ATOM 3550 N N . GLY A 1 466 ? -36.566 5.723 21.730 1.00 88.75 466 GLY A N 1
ATOM 3551 C CA . GLY A 1 466 ? -37.574 4.945 22.448 1.00 88.75 466 GLY A CA 1
ATOM 3552 C C . GLY A 1 466 ? -37.018 3.749 23.229 1.00 88.75 466 GLY A C 1
ATOM 3553 O O . GLY A 1 466 ? -35.831 3.416 23.195 1.00 88.75 466 GLY A O 1
ATOM 3554 N N . SER A 1 467 ? -37.901 3.131 24.014 1.00 92.50 467 SER A N 1
ATOM 3555 C CA . SER A 1 467 ? -37.547 2.005 24.882 1.00 92.50 467 SER A CA 1
ATOM 3556 C C . SER A 1 467 ? -37.541 0.694 24.087 1.00 92.50 467 SER A C 1
ATOM 3558 O O . SER A 1 467 ? -38.522 0.438 23.396 1.00 92.50 467 SER A O 1
ATOM 3560 N N . PRO A 1 468 ? -36.528 -0.181 24.243 1.00 95.38 468 PRO A N 1
ATOM 3561 C CA . PRO A 1 468 ? -36.520 -1.520 23.645 1.00 95.38 468 PRO A CA 1
ATOM 3562 C C . PRO A 1 468 ? -37.570 -2.462 24.240 1.00 95.38 468 PRO A C 1
ATOM 3564 O O . PRO A 1 468 ? -37.792 -3.551 23.712 1.00 95.38 468 PRO A O 1
ATOM 3567 N N . PHE A 1 469 ? -38.191 -2.064 25.353 1.00 96.38 469 PHE A N 1
ATOM 3568 C CA . PHE A 1 469 ? -39.190 -2.854 26.059 1.00 96.38 469 PHE A CA 1
ATOM 3569 C C . PHE A 1 469 ? -40.407 -2.027 26.466 1.00 96.38 469 PHE A C 1
ATOM 3571 O O . PHE A 1 469 ? -40.290 -0.849 26.817 1.00 96.38 469 PHE A O 1
ATOM 3578 N N . GLU A 1 470 ? -41.549 -2.696 26.560 1.00 95.06 470 GLU A N 1
ATOM 3579 C CA . GLU A 1 470 ? -42.776 -2.201 27.173 1.00 95.06 470 GLU A CA 1
ATOM 3580 C C . GLU A 1 470 ? -43.163 -3.056 28.384 1.00 95.06 470 GLU A C 1
ATOM 3582 O O . GLU A 1 470 ? -43.016 -4.278 28.382 1.00 95.06 470 GLU A O 1
ATOM 3587 N N . TYR A 1 471 ? -43.687 -2.418 29.434 1.00 94.62 471 TYR A N 1
ATOM 3588 C CA . TYR A 1 471 ? -44.258 -3.125 30.579 1.00 94.62 471 TYR A CA 1
ATOM 3589 C C . TYR A 1 471 ? -45.772 -3.316 30.419 1.00 94.62 471 TYR A C 1
ATOM 3591 O O . TYR A 1 471 ? -46.554 -2.376 30.594 1.00 94.62 471 TYR A O 1
ATOM 3599 N N . ALA A 1 472 ? -46.196 -4.554 30.175 1.00 92.62 472 ALA A N 1
ATOM 3600 C CA . ALA A 1 472 ? -47.597 -4.932 30.056 1.00 92.62 472 ALA A CA 1
ATOM 3601 C C . ALA A 1 472 ? -48.232 -5.132 31.446 1.00 92.62 472 ALA A C 1
ATOM 3603 O O . ALA A 1 472 ? -48.047 -6.166 32.092 1.00 92.62 472 ALA A O 1
ATOM 3604 N N . LYS A 1 473 ? -49.030 -4.152 31.899 1.00 86.25 473 LYS A N 1
ATOM 3605 C CA . LYS A 1 473 ? -49.668 -4.151 33.236 1.00 86.25 473 LYS A CA 1
ATOM 3606 C C . LYS A 1 473 ? -50.553 -5.372 33.504 1.00 86.25 473 LYS A C 1
ATOM 3608 O O . LYS A 1 473 ? -50.527 -5.891 34.610 1.00 86.25 473 LYS A O 1
ATOM 3613 N N . LEU A 1 474 ? -51.316 -5.821 32.506 1.00 80.81 474 LEU A N 1
ATOM 3614 C CA . LEU A 1 474 ? -52.278 -6.924 32.642 1.00 80.81 474 LEU A CA 1
ATOM 3615 C C . LEU A 1 474 ? -51.615 -8.290 32.883 1.00 80.81 474 LEU A C 1
ATOM 3617 O O . LEU A 1 474 ? -52.270 -9.194 33.384 1.00 80.81 474 LEU A O 1
ATOM 3621 N N . GLY A 1 475 ? -50.334 -8.443 32.535 1.00 79.81 475 GLY A N 1
ATOM 3622 C CA . GLY A 1 475 ? -49.591 -9.696 32.703 1.00 79.81 475 GLY A CA 1
ATOM 3623 C C . GLY A 1 475 ? -48.330 -9.565 33.551 1.00 79.81 475 GLY A C 1
ATOM 3624 O O . GLY A 1 475 ? -47.527 -10.490 33.540 1.00 79.81 475 GLY A O 1
ATOM 3625 N N . GLU A 1 476 ? -48.128 -8.411 34.198 1.00 91.62 476 GLU A N 1
ATOM 3626 C CA . GLU A 1 476 ? -46.939 -8.066 34.995 1.00 91.62 476 GLU A CA 1
ATOM 3627 C C . GLU A 1 476 ? -45.602 -8.479 34.356 1.00 91.62 476 GLU A C 1
ATOM 3629 O O . GLU A 1 476 ? -44.682 -8.988 35.003 1.00 91.62 476 GLU A O 1
ATOM 3634 N N . LYS A 1 477 ? -45.501 -8.260 33.044 1.00 94.62 477 LYS A N 1
ATOM 3635 C CA . LYS A 1 477 ? -44.383 -8.726 32.227 1.00 94.62 477 LYS A CA 1
ATOM 3636 C C . LYS A 1 477 ? -43.826 -7.612 31.360 1.00 94.62 477 LYS A C 1
ATOM 3638 O O . LYS A 1 477 ? -44.552 -6.724 30.919 1.00 94.62 477 LYS A O 1
ATOM 3643 N N . TRP A 1 478 ? -42.534 -7.697 31.097 1.00 96.00 478 TRP A N 1
ATOM 3644 C CA . TRP A 1 478 ? -41.854 -6.887 30.101 1.00 96.00 478 TRP A CA 1
ATOM 3645 C C . TRP A 1 478 ? -41.876 -7.610 28.757 1.00 96.00 478 TRP A C 1
ATOM 3647 O O . TRP A 1 478 ? -41.671 -8.825 28.719 1.00 96.00 478 TRP A O 1
ATOM 3657 N N . VAL A 1 479 ? -42.127 -6.867 27.683 1.00 95.62 479 VAL A N 1
ATOM 3658 C CA . VAL A 1 479 ? -42.184 -7.351 26.300 1.00 95.62 479 VAL A CA 1
ATOM 3659 C C . VAL A 1 479 ? -41.182 -6.554 25.472 1.00 95.62 479 VAL A C 1
ATOM 3661 O O . VAL A 1 479 ? -41.170 -5.328 25.547 1.00 95.62 479 VAL A O 1
ATOM 3664 N N . ALA A 1 480 ? -40.315 -7.242 24.739 1.00 96.44 480 ALA A N 1
ATOM 3665 C CA . ALA A 1 480 ? -39.340 -6.652 23.832 1.00 96.44 480 ALA A CA 1
ATOM 3666 C C . ALA A 1 480 ? -40.010 -6.184 22.535 1.00 96.44 480 ALA A C 1
ATOM 3668 O O . ALA A 1 480 ? -40.914 -6.845 22.030 1.00 96.44 480 ALA A O 1
ATOM 3669 N N . PHE A 1 481 ? -39.526 -5.075 21.980 1.00 95.88 481 PHE A N 1
ATOM 3670 C CA . PHE A 1 481 ? -39.900 -4.602 20.643 1.00 95.88 481 PHE A CA 1
ATOM 3671 C C . PHE A 1 481 ? -38.987 -5.128 19.532 1.00 95.88 481 PHE A C 1
ATOM 3673 O O . PHE A 1 481 ? -39.158 -4.741 18.384 1.00 95.88 481 PHE A O 1
ATOM 3680 N N . PHE A 1 482 ? -38.034 -5.988 19.878 1.00 95.12 482 PHE A N 1
ATOM 3681 C CA . PHE A 1 482 ? -37.094 -6.636 18.972 1.00 95.12 482 PHE A CA 1
ATOM 3682 C C . PHE A 1 482 ? -37.299 -8.152 19.010 1.00 95.12 482 PHE A C 1
ATOM 3684 O O . PHE A 1 482 ? -37.795 -8.686 20.009 1.00 95.12 482 PHE A O 1
ATOM 3691 N N . ASP A 1 483 ? -36.886 -8.851 17.954 1.00 94.12 483 ASP A N 1
ATOM 3692 C CA . ASP A 1 483 ? -36.922 -10.312 17.952 1.00 94.12 483 ASP A CA 1
ATOM 3693 C C . ASP A 1 483 ? -35.849 -10.869 18.895 1.00 94.12 483 ASP A C 1
ATOM 3695 O O . ASP A 1 483 ? -34.678 -10.488 18.839 1.00 94.12 483 ASP A O 1
ATOM 3699 N N . ALA A 1 484 ? -36.248 -11.756 19.800 1.00 94.00 484 ALA A N 1
ATOM 3700 C CA . ALA A 1 484 ? -35.391 -12.289 20.849 1.00 94.00 484 ALA A CA 1
ATOM 3701 C C . ALA A 1 484 ? -35.375 -13.811 20.796 1.00 94.00 484 ALA A C 1
ATOM 3703 O O . ALA A 1 484 ? -36.411 -14.463 20.944 1.00 94.00 484 ALA A O 1
ATOM 3704 N N . SER A 1 485 ? -34.181 -14.387 20.688 1.00 90.94 485 SER A N 1
ATOM 3705 C CA . SER A 1 485 ? -34.012 -15.835 20.613 1.00 90.94 485 SER A CA 1
ATOM 3706 C C . SER A 1 485 ? -32.931 -16.360 21.559 1.00 90.94 485 SER A C 1
ATOM 3708 O O . SER A 1 485 ? -31.882 -15.752 21.799 1.00 90.94 485 SER A O 1
ATOM 3710 N N . ALA A 1 486 ? -33.203 -17.533 22.130 1.00 84.81 486 ALA A N 1
ATOM 3711 C CA . ALA A 1 486 ? -32.187 -18.353 22.774 1.00 84.81 486 ALA A CA 1
ATOM 3712 C C . ALA A 1 486 ? -31.376 -19.098 21.698 1.00 84.81 486 ALA A C 1
ATOM 3714 O O . ALA A 1 486 ? -31.885 -19.327 20.606 1.00 84.81 486 ALA A O 1
ATOM 3715 N N . VAL A 1 487 ? -30.132 -19.463 22.025 1.00 68.25 487 VAL A N 1
ATOM 3716 C CA . VAL A 1 487 ? -29.131 -20.086 21.135 1.00 68.25 487 VAL A CA 1
ATOM 3717 C C . VAL A 1 487 ? -29.757 -21.028 20.094 1.00 68.25 487 VAL A C 1
ATOM 3719 O O . VAL A 1 487 ? -30.348 -22.045 20.461 1.00 68.25 487 VAL A O 1
ATOM 3722 N N . GLU A 1 488 ? -29.571 -20.732 18.803 1.00 48.00 488 GLU A N 1
ATOM 3723 C CA . GLU A 1 488 ? -29.787 -21.715 17.738 1.00 48.00 488 GLU A CA 1
ATOM 3724 C C . GLU A 1 488 ? -28.758 -22.842 17.889 1.00 48.00 488 GLU A C 1
ATOM 3726 O O . GLU A 1 488 ? -27.549 -22.621 17.807 1.00 48.00 488 GLU A O 1
ATOM 3731 N N . GLN A 1 489 ? -29.231 -24.071 18.099 1.00 37.41 489 GLN A N 1
ATOM 3732 C CA . GLN A 1 489 ? -28.431 -25.240 17.752 1.00 37.41 489 GLN A CA 1
ATOM 3733 C C . GLN A 1 489 ? -28.280 -25.223 16.232 1.00 37.41 489 GLN A C 1
ATOM 3735 O O . GLN A 1 489 ? -29.282 -25.284 15.518 1.00 37.41 489 GLN A O 1
ATOM 3740 N N . ALA A 1 490 ? -27.044 -25.099 15.747 1.00 33.53 490 ALA A N 1
ATOM 3741 C CA . ALA A 1 490 ? -26.747 -25.229 14.331 1.00 33.53 490 ALA A CA 1
ATOM 3742 C C . ALA A 1 490 ? -27.362 -26.541 13.820 1.00 33.53 490 ALA A C 1
ATOM 3744 O O . ALA A 1 490 ? -27.035 -27.625 14.303 1.00 33.53 490 ALA A O 1
ATOM 3745 N N . LYS A 1 491 ? -28.299 -26.438 12.874 1.00 31.58 491 LYS A N 1
ATOM 3746 C CA . LYS A 1 491 ? -28.684 -27.576 12.045 1.00 31.58 491 LYS A CA 1
ATOM 3747 C C . LYS A 1 491 ? -27.489 -27.864 11.145 1.00 31.58 491 LYS A C 1
ATOM 3749 O O . LYS A 1 491 ? -27.307 -27.159 10.156 1.00 31.58 491 LYS A O 1
ATOM 3754 N N . ASP A 1 492 ? -26.688 -28.860 11.512 1.00 29.83 492 ASP A N 1
ATOM 3755 C CA . ASP A 1 492 ? -25.715 -29.461 10.603 1.00 29.83 492 ASP A CA 1
ATOM 3756 C C . ASP A 1 492 ? -26.441 -29.861 9.307 1.00 29.83 492 ASP A C 1
ATOM 3758 O O . ASP A 1 492 ? -27.430 -30.604 9.331 1.00 29.83 492 ASP A O 1
ATOM 3762 N N . LYS A 1 493 ? -25.974 -29.317 8.184 1.00 29.45 493 LYS A N 1
ATOM 3763 C CA . LYS A 1 493 ? -26.270 -29.785 6.832 1.00 29.45 493 LYS A CA 1
ATOM 3764 C C . LYS A 1 493 ? -24.968 -29.955 6.080 1.00 29.45 493 LYS A C 1
ATOM 3766 O O . LYS A 1 493 ? -24.141 -29.019 6.159 1.00 29.45 493 LYS A O 1
#

Nearest PDB structures (foldseek):
  3o44-assembly1_B  TM=4.501E-01  e=4.183E+00  Vibrio cholerae 12129(1)
  7yl9-assembly1_H  TM=4.435E-01  e=3.951E+00  Vibrio cholerae

pLDDT: mean 84.2, std 13.45, range [29.45, 98.06]

Solvent-accessible surface area (backbone atoms only — not comparable to full-atom values): 27412 Å² total; per-residue (Å²): 131,82,61,67,66,57,57,52,31,70,33,44,55,42,95,72,39,63,43,49,20,62,61,58,65,70,48,63,89,63,47,66,58,50,38,37,78,43,27,45,31,40,79,54,74,60,55,62,54,45,68,41,87,85,52,95,81,47,54,74,32,61,57,48,74,50,91,56,64,94,92,52,76,86,43,39,28,30,73,37,97,87,73,41,78,43,79,47,62,71,62,54,31,36,25,32,28,63,27,63,69,32,39,40,51,32,54,21,60,46,66,68,35,46,67,81,59,45,75,70,36,87,97,36,32,29,41,26,23,34,47,71,56,81,90,37,76,31,42,36,30,40,34,42,38,54,74,43,93,60,27,38,61,57,56,68,67,26,62,67,68,74,67,44,92,39,45,37,36,32,18,47,25,63,75,50,70,73,83,50,45,89,71,85,62,59,59,74,44,38,38,79,79,37,48,45,84,48,97,94,27,59,38,52,44,61,70,57,47,38,48,52,63,52,58,75,43,75,60,72,59,66,65,27,78,52,62,50,89,57,59,88,89,46,46,45,75,53,30,37,39,42,32,54,98,60,39,39,36,42,34,40,90,89,48,74,50,79,30,44,36,60,38,55,40,27,52,26,92,91,41,84,99,36,70,24,72,58,45,55,49,54,36,49,25,9,24,38,57,20,41,40,45,59,82,79,45,58,74,90,54,50,86,50,38,71,58,50,53,52,54,41,46,53,41,52,45,53,30,42,49,87,48,75,79,74,58,58,51,76,42,78,94,75,49,26,35,36,44,43,32,46,32,30,22,80,55,76,48,43,53,90,60,63,90,89,56,52,52,72,39,30,34,44,32,39,44,74,96,53,27,33,34,41,36,35,59,41,78,46,77,44,79,43,81,49,79,80,90,75,87,84,78,97,64,86,43,78,42,82,41,76,41,86,45,70,53,73,51,67,46,44,27,54,78,68,68,19,21,44,100,84,67,46,62,36,60,29,27,48,41,50,53,43,23,22,70,42,56,20,34,35,82,48,63,95,82,38,63,26,53,55,51,35,42,55,47,51,30,57,26,45,70,39,88,68,73,53,57,47,75,44,76,94,70,49,22,36,37,45,46,33,50,30,32,54,61,79,77,80,78,86,126

Secondary structure (DSSP, 8-state):
---HHHHHHHHTTSSS-EEEHHHHHTSPTTHHHHHHHTTSEEEEPPPSEEE-SSSTT--EEEPEEE--STTSPPEEEEEETTTEEEEEPGGGG-EEEE-HHHHHHHHHHHTT-BS--EEEETTTEEEEEEEEETTEEEEEEEE--TTSTTHHHHHHH-HHHHH-TTEEEEESSPPPPGGGSSSSPPPEEEHHHHEEEETTEEEE-HHHHHHHHHHH--------SS---PPTT--GGGEEEEE-SSEEEEEETTEEEEEETTTTT-B-TTSTT-B-HHHHHHHHHHHTTTEEEGGGS-HHHHTTHHHHHHHHHHHHHHHSTT--S-SEEEETTTTEEEESSEEEESS-----PPTT--GGGEEEEEETTTEEEEEEEEEEEEEEEE---SSS----EEEEEEEEEEEEEEEETTTTT-B-TTS-B-HHHHHHHHHHHTTTEEE--TT-HHHHHHHHHHHHHH--SS-SEEEEGGGTEEEESSEEE--PPP---

Mean predicted aligned error: 18.12 Å

Foldseek 3Di:
DDQVVVLLQQLQQPPFSKDFLVRVVPDDPCPVVQCVVLLFKDKDAFDQWAQDPPDPVRDIFGWDWDDDPPPDDIWIWGQDPVPGTDTDDVSRRIMMGGRVVSVLQSVLVQQVADDDKDDQFPPFKIWNHWDQALNDIETEMEGTNCVPPCNLVRQVSRPPNVPTPAYEYEYSYDDYDQVSDDPGRHHYHYCVQFWDQDPVGIHGNSVVVSVSNVVVPPPVQLQQLAADPADPPWAQAQWEWEAEQFKIWIDGPHDIDIDGCNNLSQADPVDPPHGHVLSVVLAQCQLAFQKFALVSDDPVCSVCVVVSLVSNQSSVCSRNPDHDDGQWDADPVRRIIGGSHTHHYPPQRAHPAPPPFAQAQWEWEDDPPFKIKIKGKDWDWDWDWDFDPDDDDTDIDTDIDIDIDMDMDMDTCVRLVQADPVSHGDLLVVVLVQCLVVFQKHQDAPVRPSQVVVQVSVCSHHVHPDTQWDQDPVRNMIGGSHGHHYDDPDPDD

Radius of gyration: 34.36 Å; Cα contacts (8 Å, |Δi|>4): 910; chains: 1; bounding box: 87×50×99 Å

Sequence (493 aa):
MSDSLVELWNRADAREPRFSGDEVGAWADGVAKRLADCGLIRRTENVESVVCDACAGGHVEDVTFVKSPRGTPMRAYIHCPEHGRVRVKLDRLTQWELDFTGIAKAVSHALELAGDGEEVVAGRVWFLGKATVAAKSCELFLARGLTWEDARAILGASARLNAAKSAIVFAAGDVPPENIWNGDAPPVVALKTVGALGKDGLAIDRGHLEALLSAGRKKAPAAPMVSFPTPAGTAWPDVRLTVTEAELRIEAKGKRKDYTFQEAGFEERRKKDAPDRLWGLLKAFGMHGGVLPFKAVKEKDRTNLKQYVSDLRQRIAAILPGIEGESISYEQKDKSYHTAFKVSSKDALQFPTPPGASWTDVSIAANGRTGIRISVSSTERFATSGYADEDDDSTHQWEGAEREGSVERTYDFRMLGLADDQDRPNRAGQALLAVLSGKGTVSRKKNDKGMAELCGILTKLMGIDGSPFEYAKLGEKWVAFFDASAVEQAKDK